Protein AF-0000000073175527 (afdb_homodimer)

Nearest PDB structures (foldseek):
  4ejm-assembly1_A  TM=8.996E-01  e=1.618E-31  Sinorhizobium meliloti 1021
  1e3j-assembly1_A  TM=8.888E-01  e=2.169E-29  Bemisia argentifolii
  7aas-assembly1_A  TM=8.191E-01  e=1.458E-30  Chlamydomonas reinhardtii
  3m6i-assembly1_A  TM=8.708E-01  e=2.731E-27  Neurospora crassa
  1htb-assembly1_B  TM=8.030E-01  e=1.369E-27  Homo sapiens

Foldseek 3Di:
DWWFWFAQAAQDIDTDDDDQDDDPDLLKWKWFFFWFWDDPVQVCVNNCVQVLQNVQQCDPVNNPPGAGAGQFGKTATCDHGNPHDPDDGGFIKTFAQFAAQCDDPCNVVLNQQCHPPDPDRGRRCDRRPHHHRLIRMDMHGNCNQGIGTDDPPFDRLQRRCLRALLLLLCVLAVVLQVQAAQFAEEQADQFLNSLSNLLNNVLRHYPAYEYEDQAVLSQVVSVVSPHPHYDRVVVDPPLVVQQVVQDDPVFHGATQEYEAAAAEQVSQVVNVSRHAACHEYRYSHHYPDDHDDPCVPCVVRNYYYGYDDGSSPCSVVVSVCVVVVSGGSSVLADEEEESVCVVVVVVCVVVCSVNVHRMYMYGHDD/DWWFWFAQAAQDIDTDDDDQDDDPDLLKWKWFFFWFWDDPVQVCVNNCVQVLQRVQQCDPVNNPPGAGAGQFGKTATCDHGNPHDPDDGGFIKTFAQFAAQCDDPCNVVLNQQCHPPDPDRGRRCDRRPHHHRLIRMDMHGNCNQGIGTDDPPFDRLQRRCLRALLLLLCVLAVVQQVQAAQFAEEQADQFLNSLSNLLNNVLRHYPAYEYEDLAVLSQVVSVVSPHPHYDRVVVDPPLVVQQVVQDDPVFHGATQEYEAAAAEQVSQVVNQSRHAACHEYRYSHHYPDDHDDPCVPCVVRNYYYGYDDGSSPCSVVVSVCCVVVSGDSSVLADEEEESVCVVVVVVCVVVCSVNVHRMYMYGHPD

Structure (mmCIF, N/CA/C/O backbone):
data_AF-0000000073175527-model_v1
#
loop_
_entity.id
_entity.type
_entity.pdbx_description
1 polymer DEKNAAC101039
#
loop_
_atom_site.group_PDB
_atom_site.id
_atom_site.type_symbol
_atom_site.label_atom_id
_atom_site.label_alt_id
_atom_site.label_comp_id
_atom_site.label_asym_id
_atom_site.label_entity_id
_atom_site.label_seq_id
_atom_site.pdbx_PDB_ins_code
_atom_site.Cartn_x
_atom_site.Cartn_y
_atom_site.Cartn_z
_atom_site.occupancy
_atom_site.B_iso_or_equiv
_atom_site.auth_seq_id
_atom_site.auth_comp_id
_atom_site.auth_asym_id
_atom_site.auth_atom_id
_atom_site.pdbx_PDB_model_num
ATOM 1 N N . MET A 1 1 ? -14.648 41.062 21.812 1 95 1 MET A N 1
ATOM 2 C CA . MET A 1 1 ? -14.125 41.062 20.438 1 95 1 MET A CA 1
ATOM 3 C C . MET A 1 1 ? -12.664 40.656 20.422 1 95 1 MET A C 1
ATOM 5 O O . MET A 1 1 ? -11.984 40.688 21.453 1 95 1 MET A O 1
ATOM 9 N N . MET A 1 2 ? -12.297 40.125 19.219 1 96.69 2 MET A N 1
ATOM 10 C CA . MET A 1 2 ? -10.898 39.75 19.016 1 96.69 2 MET A CA 1
ATOM 11 C C . MET A 1 2 ? -10.477 39.969 17.578 1 96.69 2 MET A C 1
ATOM 13 O O . MET A 1 2 ? -11.312 40.188 16.703 1 96.69 2 MET A O 1
ATOM 17 N N . LYS A 1 3 ? -9.164 40 17.438 1 97.69 3 LYS A N 1
ATOM 18 C CA . LYS A 1 3 ? -8.625 40.062 16.078 1 97.69 3 LYS A CA 1
ATOM 19 C C . LYS A 1 3 ? -8.438 38.688 15.484 1 97.69 3 LYS A C 1
ATOM 21 O O . LYS A 1 3 ? -8.07 37.75 16.188 1 97.69 3 LYS A O 1
ATOM 26 N N . ALA A 1 4 ? -8.688 38.562 14.203 1 98.38 4 ALA A N 1
ATOM 27 C CA . ALA A 1 4 ? -8.523 37.281 13.484 1 98.38 4 ALA A CA 1
ATOM 28 C C . ALA A 1 4 ? -8.297 37.531 11.992 1 98.38 4 ALA A C 1
ATOM 30 O O . ALA A 1 4 ? -8.68 38.594 11.461 1 98.38 4 ALA A O 1
ATOM 31 N N . LEU A 1 5 ? -7.613 36.656 11.359 1 98.69 5 LEU A N 1
ATOM 32 C CA . LEU A 1 5 ? -7.52 36.625 9.898 1 98.69 5 LEU A CA 1
ATOM 33 C C . LEU A 1 5 ? -8.625 35.781 9.297 1 98.69 5 LEU A C 1
ATOM 35 O O . LEU A 1 5 ? -8.695 34.562 9.547 1 98.69 5 LEU A O 1
ATOM 39 N N . THR A 1 6 ? -9.461 36.375 8.469 1 98.5 6 THR A N 1
ATOM 40 C CA . THR A 1 6 ? -10.617 35.656 7.926 1 98.5 6 THR A CA 1
ATOM 41 C C . THR A 1 6 ? -10.516 35.562 6.406 1 98.5 6 THR A C 1
ATOM 43 O O . THR A 1 6 ? -9.961 36.438 5.754 1 98.5 6 THR A O 1
ATOM 46 N N . TYR A 1 7 ? -10.898 34.438 5.91 1 98.56 7 TYR A N 1
ATOM 47 C CA . TYR A 1 7 ? -11.133 34.188 4.492 1 98.56 7 TYR A CA 1
ATOM 48 C C . TYR A 1 7 ? -12.578 34.5 4.117 1 98.56 7 TYR A C 1
ATOM 50 O O . TYR A 1 7 ? -13.516 33.938 4.703 1 98.56 7 TYR A O 1
ATOM 58 N N . LEU A 1 8 ? -12.758 35.375 3.129 1 97.5 8 LEU A N 1
ATOM 59 C CA . LEU A 1 8 ? -14.094 35.812 2.771 1 97.5 8 LEU A CA 1
ATOM 60 C C . LEU A 1 8 ? -14.57 35.156 1.485 1 97.5 8 LEU A C 1
ATOM 62 O O . LEU A 1 8 ? -15.719 34.719 1.391 1 97.5 8 LEU A O 1
ATOM 66 N N . LYS A 1 9 ? -13.719 35.062 0.495 1 95.94 9 LYS A N 1
ATOM 67 C CA . LYS A 1 9 ? -13.906 34.469 -0.825 1 95.94 9 LYS A CA 1
ATOM 68 C C . LYS A 1 9 ? -12.57 34.25 -1.533 1 95.94 9 LYS A C 1
ATOM 70 O O . LYS A 1 9 ? -11.523 34.656 -1.022 1 95.94 9 LYS A O 1
ATOM 75 N N . PRO A 1 10 ? -12.633 33.594 -2.67 1 96.69 10 PRO A N 1
ATOM 76 C CA . PRO A 1 10 ? -11.352 33.344 -3.338 1 96.69 10 PRO A CA 1
ATOM 77 C C . PRO A 1 10 ? -10.547 34.625 -3.555 1 96.69 10 PRO A C 1
ATOM 79 O O . PRO A 1 10 ? -11.062 35.594 -4.141 1 96.69 10 PRO A O 1
ATOM 82 N N . GLY A 1 11 ? -9.367 34.656 -2.959 1 96.25 11 GLY A N 1
ATOM 83 C CA . GLY A 1 11 ? -8.438 35.75 -3.16 1 96.25 11 GLY A CA 1
ATOM 84 C C . GLY A 1 11 ? -8.602 36.875 -2.143 1 96.25 11 GLY A C 1
ATOM 85 O O . GLY A 1 11 ? -7.844 37.844 -2.15 1 96.25 11 GLY A O 1
ATOM 86 N N . VAL A 1 12 ? -9.5 36.75 -1.197 1 96.44 12 VAL A N 1
ATOM 87 C CA . VAL A 1 12 ? -9.781 37.875 -0.296 1 96.44 12 VAL A CA 1
ATOM 88 C C . VAL A 1 12 ? -9.672 37.406 1.153 1 96.44 12 VAL A C 1
ATOM 90 O O . VAL A 1 12 ? -10.469 36.594 1.609 1 96.44 12 VAL A O 1
ATOM 93 N N . ILE A 1 13 ? -8.703 37.875 1.841 1 97.5 13 ILE A N 1
ATOM 94 C CA . ILE A 1 13 ? -8.547 37.688 3.277 1 97.5 13 ILE A CA 1
ATOM 95 C C . ILE A 1 13 ? -8.531 39.031 3.99 1 97.5 13 ILE A C 1
ATOM 97 O O . ILE A 1 13 ? -8.227 40.062 3.379 1 97.5 13 ILE A O 1
ATOM 101 N N . ARG A 1 14 ? -8.898 39.031 5.246 1 96.56 14 ARG A N 1
ATOM 102 C CA . ARG A 1 14 ? -8.984 40.281 5.996 1 96.56 14 ARG A CA 1
ATOM 103 C C . ARG A 1 14 ? -8.609 40.062 7.461 1 96.56 14 ARG A C 1
ATOM 105 O O . ARG A 1 14 ? -9.133 39.156 8.117 1 96.56 14 ARG A O 1
ATOM 112 N N . TRP A 1 15 ? -7.609 40.844 7.91 1 97.44 15 TRP A N 1
ATOM 113 C CA . TRP A 1 15 ? -7.355 40.969 9.344 1 97.44 15 TRP A CA 1
ATOM 114 C C . TRP A 1 15 ? -8.359 41.906 9.992 1 97.44 15 TRP A C 1
ATOM 116 O O . TRP A 1 15 ? -8.336 43.094 9.758 1 97.44 15 TRP A O 1
ATOM 126 N N . GLN A 1 16 ? -9.25 41.375 10.852 1 97.25 16 GLN A N 1
ATOM 127 C CA . GLN A 1 16 ? -10.375 42.188 11.312 1 97.25 16 GLN A CA 1
ATOM 128 C C . GLN A 1 16 ? -10.812 41.781 12.711 1 97.25 16 GLN A C 1
ATOM 130 O O . GLN A 1 16 ? -10.305 40.812 13.266 1 97.25 16 GLN A O 1
ATOM 135 N N . SER A 1 17 ? -11.719 42.625 13.25 1 97.25 17 SER A N 1
ATOM 136 C CA . SER A 1 17 ? -12.305 42.312 14.555 1 97.25 17 SER A CA 1
ATOM 137 C C . SER A 1 17 ? -13.531 41.406 14.414 1 97.25 17 SER A C 1
ATOM 139 O O . SER A 1 17 ? -14.414 41.688 13.602 1 97.25 17 SER A O 1
ATOM 141 N N . VAL A 1 18 ? -13.508 40.344 15.133 1 97.25 18 VAL A N 1
ATOM 142 C CA . VAL A 1 18 ? -14.641 39.438 15.164 1 97.25 18 VAL A CA 1
ATOM 143 C C . VAL A 1 18 ? -14.992 39.094 16.609 1 97.25 18 VAL A C 1
ATOM 145 O O . VAL A 1 18 ? -14.25 39.406 17.531 1 97.25 18 VAL A O 1
ATOM 148 N N . ALA A 1 19 ? -16.156 38.438 16.797 1 96.44 19 ALA A N 1
ATOM 149 C CA . ALA A 1 19 ? -16.562 38.031 18.141 1 96.44 19 ALA A CA 1
ATOM 150 C C . ALA A 1 19 ? -15.609 36.969 18.688 1 96.44 19 ALA A C 1
ATOM 152 O O . ALA A 1 19 ? -15.156 36.094 17.953 1 96.44 19 ALA A O 1
ATOM 153 N N . LYS A 1 20 ? -15.312 37.062 20 1 97.69 20 LYS A N 1
ATOM 154 C CA . LYS A 1 20 ? -14.578 36 20.656 1 97.69 20 LYS A CA 1
ATOM 155 C C . LYS A 1 20 ? -15.367 34.688 20.641 1 97.69 20 LYS A C 1
ATOM 157 O O . LYS A 1 20 ? -16.594 34.688 20.719 1 97.69 20 LYS A O 1
ATOM 162 N N . PRO A 1 21 ? -14.641 33.594 20.516 1 98.31 21 PRO A N 1
ATOM 163 C CA . PRO A 1 21 ? -15.359 32.312 20.547 1 98.31 21 PRO A CA 1
ATOM 164 C C . PRO A 1 21 ? -15.93 32 21.922 1 98.31 21 PRO A C 1
ATOM 166 O O . PRO A 1 21 ? -15.453 32.531 22.938 1 98.31 21 PRO A O 1
ATOM 169 N N . LYS A 1 22 ? -16.938 31.203 21.922 1 98 22 LYS A N 1
ATOM 170 C CA . LYS A 1 22 ? -17.594 30.719 23.141 1 98 22 LYS A CA 1
ATOM 171 C C . LYS A 1 22 ? -17.688 29.203 23.156 1 98 22 LYS A C 1
ATOM 173 O O . LYS A 1 22 ? -17.516 28.547 22.109 1 98 22 LYS A O 1
ATOM 178 N N . ILE A 1 23 ? -17.875 28.703 24.328 1 98.5 23 ILE A N 1
ATOM 179 C CA . ILE A 1 23 ? -18.156 27.281 24.438 1 98.5 23 ILE A CA 1
ATOM 180 C C . ILE A 1 23 ? -19.5 26.969 23.766 1 98.5 23 ILE A C 1
ATOM 182 O O . ILE A 1 23 ? -20.516 27.578 24.078 1 98.5 23 ILE A O 1
ATOM 186 N N . LEU A 1 24 ? -19.484 26.094 22.812 1 98.19 24 LEU A N 1
ATOM 187 C CA . LEU A 1 24 ? -20.703 25.703 22.109 1 98.19 24 LEU A CA 1
ATOM 188 C C . LEU A 1 24 ? -21.141 24.312 22.531 1 98.19 24 LEU A C 1
ATOM 190 O O . LEU A 1 24 ? -22.344 24.016 22.547 1 98.19 24 LEU A O 1
ATOM 194 N N . LYS A 1 25 ? -20.219 23.422 22.781 1 98.44 25 LYS A N 1
ATOM 195 C CA . LYS A 1 25 ? -20.469 22.062 23.266 1 98.44 25 LYS A CA 1
ATOM 196 C C . LYS A 1 25 ? -19.703 21.797 24.547 1 98.44 25 LYS A C 1
ATOM 198 O O . LYS A 1 25 ? -18.656 22.422 24.812 1 98.44 25 LYS A O 1
ATOM 203 N N . SER A 1 26 ? -20.156 20.797 25.312 1 98.56 26 SER A N 1
ATOM 204 C CA . SER A 1 26 ? -19.594 20.516 26.625 1 98.56 26 SER A CA 1
ATOM 205 C C . SER A 1 26 ? -18.188 19.969 26.516 1 98.56 26 SER A C 1
ATOM 207 O O . SER A 1 26 ? -17.453 19.922 27.516 1 98.56 26 SER A O 1
ATOM 209 N N . THR A 1 27 ? -17.719 19.562 25.297 1 98.62 27 THR A N 1
ATOM 210 C CA . THR A 1 27 ? -16.406 18.984 25.094 1 98.62 27 THR A CA 1
ATOM 211 C C . THR A 1 27 ? -15.438 20.031 24.562 1 98.62 27 THR A C 1
ATOM 213 O O . THR A 1 27 ? -14.289 19.719 24.219 1 98.62 27 THR A O 1
ATOM 216 N N . ASP A 1 28 ? -15.805 21.328 24.547 1 98.75 28 ASP A N 1
ATOM 217 C CA . ASP A 1 28 ? -15.016 22.406 23.953 1 98.75 28 ASP A CA 1
ATOM 218 C C . ASP A 1 28 ? -14.031 22.984 24.969 1 98.75 28 ASP A C 1
ATOM 220 O O . ASP A 1 28 ? -14.258 22.906 26.188 1 98.75 28 ASP A O 1
ATOM 224 N N . VAL A 1 29 ? -13.031 23.547 24.422 1 98.81 29 VAL A N 1
ATOM 225 C CA . VAL A 1 29 ? -12.125 24.438 25.156 1 98.81 29 VAL A CA 1
ATOM 226 C C . VAL A 1 29 ? -11.992 25.766 24.406 1 98.81 29 VAL A C 1
ATOM 228 O O . VAL A 1 29 ? -12.016 25.797 23.172 1 98.81 29 VAL A O 1
ATOM 231 N N . ILE A 1 30 ? -11.953 26.844 25.156 1 98.88 30 ILE A N 1
ATOM 232 C CA . ILE A 1 30 ? -11.516 28.125 24.609 1 98.88 30 ILE A CA 1
ATOM 233 C C . ILE A 1 30 ? -10.102 28.422 25.094 1 98.88 30 ILE A C 1
ATOM 235 O O . ILE A 1 30 ? -9.797 28.281 26.281 1 98.88 30 ILE A O 1
ATOM 239 N N . GLY A 1 31 ? -9.305 28.75 24.219 1 98.75 31 GLY A N 1
ATOM 240 C CA . GLY A 1 31 ? -7.93 29.078 24.578 1 98.75 31 GLY A CA 1
ATOM 241 C C . GLY A 1 31 ? -7.43 30.359 23.953 1 98.75 31 GLY A C 1
ATOM 242 O O . GLY A 1 31 ? -7.828 30.703 22.828 1 98.75 31 GLY A O 1
ATOM 243 N N . LYS A 1 32 ? -6.555 31.016 24.625 1 98.75 32 LYS A N 1
ATOM 244 C CA . LYS A 1 32 ? -5.801 32.125 24.047 1 98.75 32 LYS A CA 1
ATOM 245 C C . LYS A 1 32 ? -4.656 31.609 23.172 1 98.75 32 LYS A C 1
ATOM 247 O O . LYS A 1 32 ? -3.863 30.781 23.609 1 98.75 32 LYS A O 1
ATOM 252 N N . MET A 1 33 ? -4.598 32.125 21.969 1 98.75 33 MET A N 1
ATOM 253 C CA . MET A 1 33 ? -3.523 31.719 21.062 1 98.75 33 MET A CA 1
ATOM 254 C C . MET A 1 33 ? -2.176 32.25 21.547 1 98.75 33 MET A C 1
ATOM 256 O O . MET A 1 33 ? -2.037 33.406 21.875 1 98.75 33 MET A O 1
ATOM 260 N N . LEU A 1 34 ? -1.276 31.344 21.703 1 98.31 34 LEU A N 1
ATOM 261 C CA . LEU A 1 34 ? 0.091 31.766 22 1 98.31 34 LEU A CA 1
ATOM 262 C C . LEU A 1 34 ? 0.916 31.859 20.719 1 98.31 34 LEU A C 1
ATOM 264 O O . LEU A 1 34 ? 1.712 32.781 20.562 1 98.31 34 LEU A O 1
ATOM 268 N N . ALA A 1 35 ? 0.742 30.922 19.844 1 98.62 35 ALA A N 1
ATOM 269 C CA . ALA A 1 35 ? 1.434 30.906 18.562 1 98.62 35 ALA A CA 1
ATOM 270 C C . ALA A 1 35 ? 0.63 30.141 17.516 1 98.62 35 ALA A C 1
ATOM 272 O O . ALA A 1 35 ? -0.087 29.188 17.844 1 98.62 35 ALA A O 1
ATOM 273 N N . THR A 1 36 ? 0.69 30.516 16.281 1 98.69 36 THR A N 1
ATOM 274 C CA . THR A 1 36 ? 0.147 29.828 15.125 1 98.69 36 THR A CA 1
ATOM 275 C C . THR A 1 36 ? 1.125 29.875 13.953 1 98.69 36 THR A C 1
ATOM 277 O O . THR A 1 36 ? 2.281 30.266 14.125 1 98.69 36 THR A O 1
ATOM 280 N N . THR A 1 37 ? 0.735 29.297 12.852 1 98.44 37 THR A N 1
ATOM 281 C CA . THR A 1 37 ? 1.573 29.281 11.656 1 98.44 37 THR A CA 1
ATOM 282 C C . THR A 1 37 ? 0.718 29.219 10.391 1 98.44 37 THR A C 1
ATOM 284 O O . THR A 1 37 ? -0.502 29.375 10.453 1 98.44 37 THR A O 1
ATOM 287 N N . ILE A 1 38 ? 1.374 29.219 9.258 1 98 38 ILE A N 1
ATOM 288 C CA . ILE A 1 38 ? 0.717 29.125 7.961 1 98 38 ILE A CA 1
ATOM 289 C C . ILE A 1 38 ? 1.043 27.797 7.301 1 98 38 ILE A C 1
ATOM 291 O O . ILE A 1 38 ? 2.195 27.359 7.312 1 98 38 ILE A O 1
ATOM 295 N N . CYS A 1 39 ? 0.1 27.094 6.859 1 96.31 39 CYS A N 1
ATOM 296 C CA . CYS A 1 39 ? 0.252 25.859 6.117 1 96.31 39 CYS A CA 1
ATOM 297 C C . CYS A 1 39 ? -0.016 26.062 4.633 1 96.31 39 CYS A C 1
ATOM 299 O O . CYS A 1 39 ? -0.741 26.984 4.254 1 96.31 39 CYS A O 1
ATOM 301 N N . GLY A 1 40 ? 0.614 25.25 3.771 1 92.62 40 GLY A N 1
ATOM 302 C CA . GLY A 1 40 ? 0.329 25.312 2.348 1 92.62 40 GLY A CA 1
ATOM 303 C C . GLY A 1 40 ? -1.15 25.219 2.029 1 92.62 40 GLY A C 1
ATOM 304 O O . GLY A 1 40 ? -1.627 25.812 1.066 1 92.62 40 GLY A O 1
ATOM 305 N N . THR A 1 41 ? -1.91 24.516 2.795 1 93.62 41 THR A N 1
ATOM 306 C CA . THR A 1 41 ? -3.344 24.344 2.582 1 93.62 41 THR A CA 1
ATOM 307 C C . THR A 1 41 ? -4.082 25.672 2.75 1 93.62 41 THR A C 1
ATOM 309 O O . THR A 1 41 ? -5.117 25.891 2.119 1 93.62 41 THR A O 1
ATOM 312 N N . ASP A 1 42 ? -3.568 26.578 3.57 1 96.5 42 ASP A N 1
ATOM 313 C CA . ASP A 1 42 ? -4.172 27.891 3.707 1 96.5 42 ASP A CA 1
ATOM 314 C C . ASP A 1 42 ? -4.129 28.656 2.383 1 96.5 42 ASP A C 1
ATOM 316 O O . ASP A 1 42 ? -5.09 29.344 2.027 1 96.5 42 ASP A O 1
ATOM 320 N N . LEU A 1 43 ? -3.012 28.5 1.7 1 95 43 LEU A N 1
ATOM 321 C CA . LEU A 1 43 ? -2.881 29.156 0.406 1 95 43 LEU A CA 1
ATOM 322 C C . LEU A 1 43 ? -3.871 28.578 -0.601 1 95 43 LEU A C 1
ATOM 324 O O . LEU A 1 43 ? -4.422 29.312 -1.425 1 95 43 LEU A O 1
ATOM 328 N N . HIS A 1 44 ? -4.082 27.25 -0.542 1 92.69 44 HIS A N 1
ATOM 329 C CA . HIS A 1 44 ? -5.059 26.625 -1.419 1 92.69 44 HIS A CA 1
ATOM 330 C C . HIS A 1 44 ? -6.465 27.141 -1.136 1 92.69 44 HIS A C 1
ATOM 332 O O . HIS A 1 44 ? -7.254 27.344 -2.062 1 92.69 44 HIS A O 1
ATOM 338 N N . ILE A 1 45 ? -6.754 27.297 0.101 1 96 45 ILE A N 1
ATOM 339 C CA . ILE A 1 45 ? -8.055 27.828 0.475 1 96 45 ILE A CA 1
ATOM 340 C C . ILE A 1 45 ? -8.203 29.25 -0.083 1 96 45 ILE A C 1
ATOM 342 O O . ILE A 1 45 ? -9.219 29.578 -0.708 1 96 45 ILE A O 1
ATOM 346 N N . ILE A 1 46 ? -7.195 30.047 0.096 1 96.94 46 ILE A N 1
ATOM 347 C CA . ILE A 1 46 ? -7.234 31.438 -0.336 1 96.94 46 ILE A CA 1
ATOM 348 C C . ILE A 1 46 ? -7.414 31.5 -1.851 1 96.94 46 ILE A C 1
ATOM 350 O O . ILE A 1 46 ? -8.109 32.375 -2.363 1 96.94 46 ILE A O 1
ATOM 354 N N . LYS A 1 47 ? -6.875 30.5 -2.564 1 95.44 47 LYS A N 1
ATOM 355 C CA . LYS A 1 47 ? -6.98 30.453 -4.02 1 95.44 47 LYS A CA 1
ATOM 356 C C . LYS A 1 47 ? -8.352 29.953 -4.461 1 95.44 47 LYS A C 1
ATOM 358 O O . LYS A 1 47 ? -8.703 30.047 -5.641 1 95.44 47 LYS A O 1
ATOM 363 N N . GLY A 1 48 ? -9.109 29.375 -3.547 1 93.81 48 GLY A N 1
ATOM 364 C CA . GLY A 1 48 ? -10.438 28.859 -3.867 1 93.81 48 GLY A CA 1
ATOM 365 C C . GLY A 1 48 ? -10.445 27.391 -4.23 1 93.81 48 GLY A C 1
ATOM 366 O O . GLY A 1 48 ? -11.43 26.891 -4.777 1 93.81 48 GLY A O 1
ATOM 367 N N . ASP A 1 49 ? -9.391 26.688 -3.941 1 90.19 49 ASP A N 1
ATOM 368 C CA . ASP A 1 49 ? -9.258 25.281 -4.32 1 90.19 49 ASP A CA 1
ATOM 369 C C . ASP A 1 49 ? -10.062 24.375 -3.375 1 90.19 49 ASP A C 1
ATOM 371 O O . ASP A 1 49 ? -10.172 23.172 -3.604 1 90.19 49 ASP A O 1
ATOM 375 N N . CYS A 1 50 ? -10.586 24.891 -2.314 1 91.88 50 CYS A N 1
ATOM 376 C CA . CYS A 1 50 ? -11.414 24.156 -1.36 1 91.88 50 CYS A CA 1
ATOM 377 C C . CYS A 1 50 ? -12.836 24.703 -1.355 1 91.88 50 CYS A C 1
ATOM 379 O O . CYS A 1 50 ? -13.172 25.578 -0.549 1 91.88 50 CYS A O 1
ATOM 381 N N . PRO A 1 51 ? -13.656 24.172 -2.201 1 91.88 51 PRO A N 1
ATOM 382 C CA . PRO A 1 51 ? -14.992 24.734 -2.377 1 91.88 51 PRO A CA 1
ATOM 383 C C . PRO A 1 51 ? -15.82 24.719 -1.091 1 91.88 51 PRO A C 1
ATOM 385 O O . PRO A 1 51 ? -16.625 25.609 -0.854 1 91.88 51 PRO A O 1
ATOM 388 N N . GLU A 1 52 ? -15.633 23.75 -0.302 1 92.19 52 GLU A N 1
ATOM 389 C CA . GLU A 1 52 ? -16.375 23.641 0.949 1 92.19 52 GLU A CA 1
ATOM 390 C C . GLU A 1 52 ? -16.109 24.828 1.862 1 92.19 52 GLU A C 1
ATOM 392 O O . GLU A 1 52 ? -17.016 25.344 2.514 1 92.19 52 GLU A O 1
ATOM 397 N N . THR A 1 53 ? -14.875 25.234 1.904 1 95.88 53 THR A N 1
ATOM 398 C CA . THR A 1 53 ? -14.5 26.391 2.729 1 95.88 53 THR A CA 1
ATOM 399 C C . THR A 1 53 ? -15.133 27.672 2.189 1 95.88 53 THR A C 1
ATOM 401 O O . THR A 1 53 ? -15.609 28.5 2.961 1 95.88 53 THR A O 1
ATOM 404 N N . THR A 1 54 ? -15.141 27.766 0.857 1 96.31 54 THR A N 1
ATOM 405 C CA . THR A 1 54 ? -15.727 28.953 0.229 1 96.31 54 THR A CA 1
ATOM 406 C C . THR A 1 54 ? -17.219 29.016 0.515 1 96.31 54 THR A C 1
ATOM 408 O O . THR A 1 54 ? -17.75 30.094 0.832 1 96.31 54 THR A O 1
ATOM 411 N N . VAL A 1 55 ? -17.875 27.938 0.422 1 96.25 55 VAL A N 1
ATOM 412 C CA . VAL A 1 55 ? -19.312 27.875 0.674 1 96.25 55 VAL A CA 1
ATOM 413 C C . VAL A 1 55 ? -19.594 28.328 2.105 1 96.25 55 VAL A C 1
ATOM 415 O O . VAL A 1 55 ? -20.5 29.125 2.342 1 96.25 55 VAL A O 1
ATOM 418 N N . ILE A 1 56 ? -18.844 27.891 3.033 1 96.25 56 ILE A N 1
ATOM 419 C CA . ILE A 1 56 ? -19.047 28.188 4.445 1 96.25 56 ILE A CA 1
ATOM 420 C C . ILE A 1 56 ? -18.75 29.672 4.699 1 96.25 56 ILE A C 1
ATOM 422 O O . ILE A 1 56 ? -19.484 30.328 5.441 1 96.25 56 ILE A O 1
ATOM 426 N N . ALA A 1 57 ? -17.703 30.141 4.137 1 96.94 57 ALA A N 1
ATOM 427 C CA . ALA A 1 57 ? -17.312 31.547 4.309 1 96.94 57 ALA A CA 1
ATOM 428 C C . ALA A 1 57 ? -18.406 32.469 3.836 1 96.94 57 ALA A C 1
ATOM 430 O O . ALA A 1 57 ? -18.594 33.562 4.395 1 96.94 57 ALA A O 1
ATOM 431 N N . GLU A 1 58 ? -19.203 32 2.873 1 94.88 58 GLU A N 1
ATOM 432 C CA . GLU A 1 58 ? -20.188 32.875 2.229 1 94.88 58 GLU A CA 1
ATOM 433 C C . GLU A 1 58 ? -21.594 32.625 2.789 1 94.88 58 GLU A C 1
ATOM 435 O O . GLU A 1 58 ? -22.547 33.281 2.395 1 94.88 58 GLU A O 1
ATOM 440 N N . GLU A 1 59 ? -21.672 31.734 3.617 1 94.12 59 GLU A N 1
ATOM 441 C CA . GLU A 1 59 ? -22.969 31.484 4.246 1 94.12 59 GLU A CA 1
ATOM 442 C C . GLU A 1 59 ? -23.5 32.75 4.941 1 94.12 59 GLU A C 1
ATOM 444 O O . GLU A 1 59 ? -22.719 33.594 5.344 1 94.12 59 GLU A O 1
ATOM 449 N N . GLU A 1 60 ? -24.812 32.781 5.168 1 91.56 60 GLU A N 1
ATOM 450 C CA . GLU A 1 60 ? -25.484 33.969 5.734 1 91.56 60 GLU A CA 1
ATOM 451 C C . GLU A 1 60 ? -24.922 34.281 7.117 1 91.56 60 GLU A C 1
ATOM 453 O O . GLU A 1 60 ? -24.688 35.469 7.43 1 91.56 60 GLU A O 1
ATOM 458 N N . GLN A 1 61 ? -24.609 33.281 7.891 1 90 61 GLN A N 1
ATOM 459 C CA . GLN A 1 61 ? -24.156 33.5 9.258 1 90 61 GLN A CA 1
ATOM 460 C C . GLN A 1 61 ? -22.734 34.031 9.281 1 90 61 GLN A C 1
ATOM 462 O O . GLN A 1 61 ? -22.281 34.562 10.297 1 90 61 GLN A O 1
ATOM 467 N N . ASN A 1 62 ? -22 33.844 8.234 1 92.5 62 ASN A N 1
ATOM 468 C CA . ASN A 1 62 ? -20.609 34.25 8.148 1 92.5 62 ASN A CA 1
ATOM 469 C C . ASN A 1 62 ? -20.438 35.406 7.16 1 92.5 62 ASN A C 1
ATOM 471 O O . ASN A 1 62 ? -19.312 35.875 6.926 1 92.5 62 ASN A O 1
ATOM 475 N N . LYS A 1 63 ? -21.562 35.75 6.508 1 86.38 63 LYS A N 1
ATOM 476 C CA . LYS A 1 63 ? -21.484 36.781 5.473 1 86.38 63 LYS A CA 1
ATOM 477 C C . LYS A 1 63 ? -20.844 38.062 6.004 1 86.38 63 LYS A C 1
ATOM 479 O O . LYS A 1 63 ? -21.203 38.562 7.074 1 86.38 63 LYS A O 1
ATOM 484 N N . GLY A 1 64 ? -19.875 38.562 5.254 1 85.31 64 GLY A N 1
ATOM 485 C CA . GLY A 1 64 ? -19.141 39.781 5.652 1 85.31 64 GLY A CA 1
ATOM 486 C C . GLY A 1 64 ? -17.984 39.469 6.586 1 85.31 64 GLY A C 1
ATOM 487 O O . GLY A 1 64 ? -17.016 40.25 6.625 1 85.31 64 GLY A O 1
ATOM 488 N N . ARG A 1 65 ? -18.062 38.438 7.309 1 94.12 65 ARG A N 1
ATOM 489 C CA . ARG A 1 65 ? -17.016 38.094 8.273 1 94.12 65 ARG A CA 1
ATOM 490 C C . ARG A 1 65 ? -16.109 37 7.73 1 94.12 65 ARG A C 1
ATOM 492 O O . ARG A 1 65 ? -14.906 37 7.953 1 94.12 65 ARG A O 1
ATOM 499 N N . GLY A 1 66 ? -16.781 36 7.07 1 97.81 66 GLY A N 1
ATOM 500 C CA . GLY A 1 66 ? -16.031 34.844 6.535 1 97.81 66 GLY A CA 1
ATOM 501 C C . GLY A 1 66 ? -15.688 33.812 7.586 1 97.81 66 GLY A C 1
ATOM 502 O O . GLY A 1 66 ? -16.438 33.625 8.547 1 97.81 66 GLY A O 1
ATOM 503 N N . ILE A 1 67 ? -14.57 33.062 7.32 1 98.31 67 ILE A N 1
ATOM 504 C CA . ILE A 1 67 ? -14.117 32.031 8.227 1 98.31 67 ILE A CA 1
ATOM 505 C C . ILE A 1 67 ? -12.68 32.281 8.648 1 98.31 67 ILE A C 1
ATOM 507 O O . ILE A 1 67 ? -11.859 32.719 7.836 1 98.31 67 ILE A O 1
ATOM 511 N N . ILE A 1 68 ? -12.383 32.125 9.953 1 98.69 68 ILE A N 1
ATOM 512 C CA . ILE A 1 68 ? -11.023 32.312 10.445 1 98.69 68 ILE A CA 1
ATOM 513 C C . ILE A 1 68 ? -10.133 31.188 9.922 1 98.69 68 ILE A C 1
ATOM 515 O O . ILE A 1 68 ? -10.484 30 10.023 1 98.69 68 ILE A O 1
ATOM 519 N N . LEU A 1 69 ? -8.93 31.516 9.383 1 98.56 69 LEU A N 1
ATOM 520 C CA . LEU A 1 69 ? -8.039 30.547 8.75 1 98.56 69 LEU A CA 1
ATOM 521 C C . LEU A 1 69 ? -7.133 29.891 9.781 1 98.56 69 LEU A C 1
ATOM 523 O O . LEU A 1 69 ? -7.09 30.312 10.938 1 98.56 69 LEU A O 1
ATOM 527 N N . GLY A 1 70 ? -6.492 28.812 9.352 1 98.56 70 GLY A N 1
ATOM 528 C CA . GLY A 1 70 ? -5.449 28.156 10.125 1 98.56 70 GLY A CA 1
ATOM 529 C C . GLY A 1 70 ? -5.93 26.906 10.844 1 98.56 70 GLY A C 1
ATOM 530 O O . GLY A 1 70 ? -7.082 26.844 11.273 1 98.56 70 GLY A O 1
ATOM 531 N N . HIS A 1 71 ? -4.969 25.969 11.031 1 98.75 71 HIS A N 1
ATOM 532 C CA . HIS A 1 71 ? -5.324 24.75 11.734 1 98.75 71 HIS A CA 1
ATOM 533 C C . HIS A 1 71 ? -4.188 24.281 12.633 1 98.75 71 HIS A C 1
ATOM 535 O O . HIS A 1 71 ? -4.238 23.172 13.188 1 98.75 71 HIS A O 1
ATOM 541 N N . GLU A 1 72 ? -3.195 25.047 12.836 1 98.69 72 GLU A N 1
ATOM 542 C CA . GLU A 1 72 ? -2.045 24.75 13.68 1 98.69 72 GLU A CA 1
ATOM 543 C C . GLU A 1 72 ? -1.864 25.812 14.758 1 98.69 72 GLU A C 1
ATOM 545 O O . GLU A 1 72 ? -2.012 27 14.492 1 98.69 72 GLU A O 1
ATOM 550 N N . GLY A 1 73 ? -1.528 25.344 16.016 1 98.5 73 GLY A N 1
ATOM 551 C CA . GLY A 1 73 ? -1.311 26.375 17 1 98.5 73 GLY A CA 1
ATOM 552 C C . GLY A 1 73 ? -0.986 25.812 18.375 1 98.5 73 GLY A C 1
ATOM 553 O O . GLY A 1 73 ? -1.021 24.594 18.594 1 98.5 73 GLY A O 1
ATOM 554 N N . ILE A 1 74 ? -0.54 26.703 19.281 1 98.56 74 ILE A N 1
ATOM 555 C CA . ILE A 1 74 ? -0.357 26.516 20.719 1 98.56 74 ILE A CA 1
ATOM 556 C C . ILE A 1 74 ? -1.268 27.484 21.469 1 98.56 74 ILE A C 1
ATOM 558 O O . ILE A 1 74 ? -1.301 28.672 21.188 1 98.56 74 ILE A O 1
ATOM 562 N N . ILE A 1 75 ? -1.971 26.938 22.438 1 98.75 75 ILE A N 1
ATOM 563 C CA . ILE A 1 75 ? -2.902 27.797 23.156 1 98.75 75 ILE A CA 1
ATOM 564 C C . ILE A 1 75 ? -2.656 27.672 24.656 1 98.75 75 ILE A C 1
ATOM 566 O O . ILE A 1 75 ? -2.045 26.703 25.109 1 98.75 75 ILE A O 1
ATOM 570 N N . LYS A 1 76 ? -3.029 28.672 25.344 1 98.5 76 LYS A N 1
ATOM 571 C CA . LYS A 1 76 ? -3.26 28.609 26.781 1 98.5 76 LYS A CA 1
ATOM 572 C C . LYS A 1 76 ? -4.75 28.516 27.094 1 98.5 76 LYS A C 1
ATOM 574 O O . LYS A 1 76 ? -5.52 29.422 26.75 1 98.5 76 LYS A O 1
ATOM 579 N N . VAL A 1 77 ? -5.129 27.469 27.766 1 98.75 77 VAL A N 1
ATOM 580 C CA . VAL A 1 77 ? -6.539 27.203 28.047 1 98.75 77 VAL A CA 1
ATOM 581 C C . VAL A 1 77 ? -7.098 28.297 28.953 1 98.75 77 VAL A C 1
ATOM 583 O O . VAL A 1 77 ? -6.488 28.656 29.969 1 98.75 77 VAL A O 1
ATOM 586 N N . GLU A 1 78 ? -8.242 28.828 28.547 1 98.62 78 GLU A N 1
ATOM 587 C CA . GLU A 1 78 ? -8.906 29.859 29.344 1 98.62 78 GLU A CA 1
ATOM 588 C C . GLU A 1 78 ? -10.219 29.328 29.938 1 98.62 78 GLU A C 1
ATOM 590 O O . GLU A 1 78 ? -10.555 29.641 31.078 1 98.62 78 GLU A O 1
ATOM 595 N N . GLU A 1 79 ? -10.984 28.625 29.156 1 98.69 79 GLU A N 1
ATOM 596 C CA . GLU A 1 79 ? -12.273 28.062 29.547 1 98.69 79 GLU A CA 1
ATOM 597 C C . GLU A 1 79 ? -12.422 26.625 29.062 1 98.69 79 GLU A C 1
ATOM 599 O O . GLU A 1 79 ? -11.93 26.266 27.984 1 98.69 79 GLU A O 1
ATOM 604 N N . VAL A 1 80 ? -13.094 25.812 29.891 1 98.69 80 VAL A N 1
ATOM 605 C CA . VAL A 1 80 ? -13.297 24.422 29.531 1 98.69 80 VAL A CA 1
ATOM 606 C C . VAL A 1 80 ? -14.773 24.062 29.672 1 98.69 80 VAL A C 1
ATOM 608 O O . VAL A 1 80 ? -15.445 24.516 30.594 1 98.69 80 VAL A O 1
ATOM 611 N N . GLY A 1 81 ? -15.234 23.344 28.719 1 98.75 81 GLY A N 1
ATOM 612 C CA . GLY A 1 81 ? -16.578 22.812 28.844 1 98.75 81 GLY A CA 1
ATOM 613 C C . GLY A 1 81 ? -16.719 21.781 29.953 1 98.75 81 GLY A C 1
ATOM 614 O O . GLY A 1 81 ? -15.711 21.266 30.453 1 98.75 81 GLY A O 1
ATOM 615 N N . SER A 1 82 ? -18 21.406 30.266 1 98.56 82 SER A N 1
ATOM 616 C CA . SER A 1 82 ? -18.312 20.594 31.438 1 98.56 82 SER A CA 1
ATOM 617 C C . SER A 1 82 ? -17.812 19.156 31.266 1 98.56 82 SER A C 1
ATOM 619 O O . SER A 1 82 ? -17.609 18.438 32.25 1 98.56 82 SER A O 1
ATOM 621 N N . ASP A 1 83 ? -17.594 18.672 30.016 1 98.5 83 ASP A N 1
ATOM 622 C CA . ASP A 1 83 ? -17.25 17.266 29.797 1 98.5 83 ASP A CA 1
ATOM 623 C C . ASP A 1 83 ? -15.75 17.125 29.5 1 98.5 83 ASP A C 1
ATOM 625 O O . ASP A 1 83 ? -15.273 16.031 29.219 1 98.5 83 ASP A O 1
ATOM 629 N N . VAL A 1 84 ? -15.031 18.234 29.547 1 98.69 84 VAL A N 1
ATOM 630 C CA . VAL A 1 84 ? -13.586 18.172 29.391 1 98.69 84 VAL A CA 1
ATOM 631 C C . VAL A 1 84 ? -12.945 17.625 30.656 1 98.69 84 VAL A C 1
ATOM 633 O O . VAL A 1 84 ? -13.211 18.109 31.75 1 98.69 84 VAL A O 1
ATOM 636 N N . LYS A 1 85 ? -12.039 16.625 30.5 1 98.38 85 LYS A N 1
ATOM 637 C CA . LYS A 1 85 ? -11.492 15.953 31.656 1 98.38 85 LYS A CA 1
ATOM 638 C C . LYS A 1 85 ? -9.977 16.125 31.734 1 98.38 85 LYS A C 1
ATOM 640 O O . LYS A 1 85 ? -9.391 16.062 32.812 1 98.38 85 LYS A O 1
ATOM 645 N N . LYS A 1 86 ? -9.328 16.375 30.672 1 98.19 86 LYS A N 1
ATOM 646 C CA . LYS A 1 86 ? -7.871 16.266 30.609 1 98.19 86 LYS A CA 1
ATOM 647 C C . LYS A 1 86 ? -7.207 17.625 30.734 1 98.19 86 LYS A C 1
ATOM 649 O O . LYS A 1 86 ? -5.988 17.719 30.906 1 98.19 86 LYS A O 1
ATOM 654 N N . PHE A 1 87 ? -8.016 18.688 30.734 1 98.69 87 PHE A N 1
ATOM 655 C CA . PHE A 1 87 ? -7.426 20.016 30.672 1 98.69 87 PHE A CA 1
ATOM 656 C C . PHE A 1 87 ? -8.141 20.969 31.609 1 98.69 87 PHE A C 1
ATOM 658 O O . PHE A 1 87 ? -9.305 20.766 31.953 1 98.69 87 PHE A O 1
ATOM 665 N N . LYS A 1 88 ? -7.43 22.016 32.031 1 98.5 88 LYS A N 1
ATOM 666 C CA . LYS A 1 88 ? -7.945 23.078 32.906 1 98.5 88 LYS A CA 1
ATOM 667 C C . LYS A 1 88 ? -7.367 24.438 32.5 1 98.5 88 LYS A C 1
ATOM 669 O O . LYS A 1 88 ? -6.336 24.516 31.828 1 98.5 88 LYS A O 1
ATOM 674 N N . PRO A 1 89 ? -8.055 25.516 32.906 1 98.62 89 PRO A N 1
ATOM 675 C CA . PRO A 1 89 ? -7.508 26.844 32.625 1 98.62 89 PRO A CA 1
ATOM 676 C C . PRO A 1 89 ? -6.055 26.984 33.062 1 98.62 89 PRO A C 1
ATOM 678 O O . PRO A 1 89 ? -5.695 26.547 34.156 1 98.62 89 PRO A O 1
ATOM 681 N N . GLY A 1 90 ? -5.254 27.531 32.219 1 98.19 90 GLY A N 1
ATOM 682 C CA . GLY A 1 90 ? -3.844 27.719 32.531 1 98.19 90 GLY A CA 1
ATOM 683 C C . GLY A 1 90 ? -2.945 26.734 31.797 1 98.19 90 GLY A C 1
ATOM 684 O O . GLY A 1 90 ? -1.754 26.984 31.609 1 98.19 90 GLY A O 1
ATOM 685 N N . ASP A 1 91 ? -3.496 25.594 31.406 1 98.19 91 ASP A N 1
ATOM 686 C CA . ASP A 1 91 ? -2.713 24.609 30.688 1 98.19 91 ASP A CA 1
ATOM 687 C C . ASP A 1 91 ? -2.273 25.156 29.328 1 98.19 91 ASP A C 1
ATOM 689 O O . ASP A 1 91 ? -3.055 25.812 28.625 1 98.19 91 ASP A O 1
ATOM 693 N N . VAL A 1 92 ? -1.002 25 28.969 1 98.38 92 VAL A N 1
ATOM 694 C CA . VAL A 1 92 ? -0.514 25.25 27.609 1 98.38 92 VAL A CA 1
ATOM 695 C C . VAL A 1 92 ? -0.579 23.969 26.797 1 98.38 92 VAL A C 1
ATOM 697 O O . VAL A 1 92 ? -0.114 22.922 27.234 1 98.38 92 VAL A O 1
ATOM 700 N N . CYS A 1 93 ? -1.192 24.062 25.594 1 98.69 93 CYS A N 1
ATOM 701 C CA . CYS A 1 93 ? -1.479 22.859 24.828 1 98.69 93 CYS A CA 1
ATOM 702 C C . CYS A 1 93 ? -1.131 23.062 23.359 1 98.69 93 CYS A C 1
ATOM 704 O O . CYS A 1 93 ? -1.268 24.172 22.828 1 98.69 93 CYS A O 1
ATOM 706 N N . ILE A 1 94 ? -0.661 22.016 22.719 1 98.81 94 ILE A N 1
ATOM 707 C CA . ILE A 1 94 ? -0.568 21.922 21.266 1 98.81 94 ILE A CA 1
ATOM 708 C C . ILE A 1 94 ? -1.946 21.625 20.672 1 98.81 94 ILE A C 1
ATOM 710 O O . ILE A 1 94 ? -2.637 20.703 21.125 1 98.81 94 ILE A O 1
ATOM 714 N N . VAL A 1 95 ? -2.371 22.391 19.734 1 98.88 95 VAL A N 1
ATOM 715 C CA . VAL A 1 95 ? -3.617 22.141 19.016 1 98.88 95 VAL A CA 1
ATOM 716 C C . VAL A 1 95 ? -3.359 21.188 17.859 1 98.88 95 VAL A C 1
ATOM 718 O O . VAL A 1 95 ? -2.576 21.484 16.953 1 98.88 95 VAL A O 1
ATOM 721 N N . SER A 1 96 ? -4.004 20.031 17.875 1 98.75 96 SER A N 1
ATOM 722 C CA . SER A 1 96 ? -3.916 19.109 16.734 1 98.75 96 SER A CA 1
ATOM 723 C C . SER A 1 96 ? -4.609 19.672 15.508 1 98.75 96 SER A C 1
ATOM 725 O O . SER A 1 96 ? -5.68 20.281 15.609 1 98.75 96 SER A O 1
ATOM 727 N N . CYS A 1 97 ? -4.035 19.453 14.359 1 98.62 97 CYS A N 1
ATOM 728 C CA . CYS A 1 97 ? -4.699 19.859 13.125 1 98.62 97 CYS A CA 1
ATOM 729 C C . CYS A 1 97 ? -5.934 19 12.859 1 98.62 97 CYS A C 1
ATOM 731 O O . CYS A 1 97 ? -6.719 19.297 11.961 1 98.62 97 CYS A O 1
ATOM 733 N N . ILE A 1 98 ? -6.098 17.922 13.648 1 98.62 98 ILE A N 1
ATOM 734 C CA . ILE A 1 98 ? -7.215 17 13.5 1 98.62 98 ILE A CA 1
ATOM 735 C C . ILE A 1 98 ? -8.094 17.062 14.75 1 98.62 98 ILE A C 1
ATOM 737 O O . ILE A 1 98 ? -7.598 16.938 15.875 1 98.62 98 ILE A O 1
ATOM 741 N N . THR A 1 99 ? -9.352 17.328 14.531 1 98.25 99 THR A N 1
ATOM 742 C CA . THR A 1 99 ? -10.352 17.219 15.586 1 98.25 99 THR A CA 1
ATOM 743 C C . THR A 1 99 ? -11.055 15.867 15.531 1 98.25 99 THR A C 1
ATOM 745 O O . THR A 1 99 ? -11.57 15.469 14.484 1 98.25 99 THR A O 1
ATOM 748 N N . SER A 1 100 ? -11.07 15.133 16.641 1 97.94 100 SER A N 1
ATOM 749 C CA . SER A 1 100 ? -11.625 13.781 16.609 1 97.94 100 SER A CA 1
ATOM 750 C C . SER A 1 100 ? -12.359 13.469 17.906 1 97.94 100 SER A C 1
ATOM 752 O O . SER A 1 100 ? -12.055 14.031 18.953 1 97.94 100 SER A O 1
ATOM 754 N N . CYS A 1 101 ? -13.312 12.539 17.906 1 97.5 101 CYS A N 1
ATOM 755 C CA . CYS A 1 101 ? -14.172 12.234 19.047 1 97.5 101 CYS A CA 1
ATOM 756 C C . CYS A 1 101 ? -13.539 11.164 19.938 1 97.5 101 CYS A C 1
ATOM 758 O O . CYS A 1 101 ? -13.945 10.984 21.078 1 97.5 101 CYS A O 1
ATOM 760 N N . GLY A 1 102 ? -12.68 10.359 19.375 1 96.94 102 GLY A N 1
ATOM 761 C CA . GLY A 1 102 ? -11.953 9.352 20.141 1 96.94 102 GLY A CA 1
ATOM 762 C C . GLY A 1 102 ? -12.719 8.055 20.297 1 96.94 102 GLY A C 1
ATOM 763 O O . GLY A 1 102 ? -12.172 7.055 20.75 1 96.94 102 GLY A O 1
ATOM 764 N N . THR A 1 103 ? -13.969 8.039 19.75 1 96.44 103 THR A N 1
ATOM 765 C CA . THR A 1 103 ? -14.773 6.891 20.141 1 96.44 103 THR A CA 1
ATOM 766 C C . THR A 1 103 ? -15.383 6.207 18.922 1 96.44 103 THR A C 1
ATOM 768 O O . THR A 1 103 ? -15.867 5.078 19.016 1 96.44 103 THR A O 1
ATOM 771 N N . CYS A 1 104 ? -15.477 6.883 17.812 1 96.06 104 CYS A N 1
ATOM 772 C CA . CYS A 1 104 ? -16.141 6.305 16.656 1 96.06 104 CYS A CA 1
ATOM 773 C C . CYS A 1 104 ? -15.297 5.211 16.016 1 96.06 104 CYS A C 1
ATOM 775 O O . CYS A 1 104 ? -14.18 4.949 16.469 1 96.06 104 CYS A O 1
ATOM 777 N N . TYR A 1 105 ? -15.828 4.602 14.969 1 94.75 105 TYR A N 1
ATOM 778 C CA . TYR A 1 105 ? -15.203 3.496 14.258 1 94.75 105 TYR A CA 1
ATOM 779 C C . TYR A 1 105 ? -13.789 3.867 13.812 1 94.75 105 TYR A C 1
ATOM 781 O O . TYR A 1 105 ? -12.844 3.111 14.039 1 94.75 105 TYR A O 1
ATOM 789 N N . TYR A 1 106 ? -13.625 5.012 13.219 1 96.81 106 TYR A N 1
ATOM 790 C CA . TYR A 1 106 ? -12.352 5.441 12.648 1 96.81 106 TYR A CA 1
ATOM 791 C C . TYR A 1 106 ? -11.375 5.848 13.742 1 96.81 106 TYR A C 1
ATOM 793 O O . TYR A 1 106 ? -10.188 5.5 13.68 1 96.81 106 TYR A O 1
ATOM 801 N N . CYS A 1 107 ? -11.844 6.52 14.773 1 97.38 107 CYS A N 1
ATOM 802 C CA . CYS A 1 107 ? -10.961 6.965 15.852 1 97.38 107 CYS A CA 1
ATOM 803 C C . CYS A 1 107 ? -10.367 5.773 16.594 1 97.38 107 CYS A C 1
ATOM 805 O O . CYS A 1 107 ? -9.203 5.805 16.984 1 97.38 107 CYS A O 1
ATOM 807 N N . LYS A 1 108 ? -11.148 4.723 16.734 1 96.44 108 LYS A N 1
ATOM 808 C CA . LYS A 1 108 ? -10.672 3.541 17.453 1 96.44 108 LYS A CA 1
ATOM 809 C C . LYS A 1 108 ? -9.633 2.781 16.625 1 96.44 108 LYS A C 1
ATOM 811 O O . LYS A 1 108 ? -8.977 1.873 17.141 1 96.44 108 LYS A O 1
ATOM 816 N N . ARG A 1 109 ? -9.469 3.17 15.367 1 94.69 109 ARG A N 1
ATOM 817 C CA . ARG A 1 109 ? -8.555 2.471 14.469 1 94.69 109 ARG A CA 1
ATOM 818 C C . ARG A 1 109 ? -7.438 3.395 13.992 1 94.69 109 ARG A C 1
ATOM 820 O O . ARG A 1 109 ? -6.863 3.18 12.922 1 94.69 109 ARG A O 1
ATOM 827 N N . ASP A 1 110 ? -7.184 4.5 14.68 1 97.12 110 ASP A N 1
ATOM 828 C CA . ASP A 1 110 ? -6.148 5.488 14.391 1 97.12 110 ASP A CA 1
ATOM 829 C C . ASP A 1 110 ? -6.367 6.121 13.016 1 97.12 110 ASP A C 1
ATOM 831 O O . ASP A 1 110 ? -5.406 6.379 12.289 1 97.12 110 ASP A O 1
ATOM 835 N N . LEU A 1 111 ? -7.578 6.254 12.641 1 98 111 LEU A N 1
ATOM 836 C CA . LEU A 1 111 ? -8.008 6.973 11.445 1 98 111 LEU A CA 1
ATOM 837 C C . LEU A 1 111 ? -8.859 8.188 11.82 1 98 111 LEU A C 1
ATOM 839 O O . LEU A 1 111 ? -9.922 8.406 11.234 1 98 111 LEU A O 1
ATOM 843 N N . GLN A 1 112 ? -8.352 8.969 12.805 1 98.25 112 GLN A N 1
ATOM 844 C CA . GLN A 1 112 ? -9.062 10.141 13.305 1 98.25 112 GLN A CA 1
ATOM 845 C C . GLN A 1 112 ? -9.328 11.141 12.18 1 98.25 112 GLN A C 1
ATOM 847 O O . GLN A 1 112 ? -10.281 11.922 12.25 1 98.25 112 GLN A O 1
ATOM 852 N N . ALA A 1 113 ? -8.547 11.102 11.148 1 97.25 113 ALA A N 1
ATOM 853 C CA . ALA A 1 113 ? -8.758 11.945 9.969 1 97.25 113 ALA A CA 1
ATOM 854 C C . ALA A 1 113 ? -10.18 11.789 9.438 1 97.25 113 ALA A C 1
ATOM 856 O O . ALA A 1 113 ? -10.742 12.734 8.867 1 97.25 113 ALA A O 1
ATOM 857 N N . HIS A 1 114 ? -10.805 10.656 9.711 1 97.06 114 HIS A N 1
ATOM 858 C CA . HIS A 1 114 ? -12.109 10.32 9.148 1 97.06 114 HIS A CA 1
ATOM 859 C C . HIS A 1 114 ? -13.172 10.234 10.25 1 97.06 114 HIS A C 1
ATOM 861 O O . HIS A 1 114 ? -14.172 9.531 10.086 1 97.06 114 HIS A O 1
ATOM 867 N N . CYS A 1 115 ? -12.969 10.898 11.336 1 97 115 CYS A N 1
ATOM 868 C CA . CYS A 1 115 ? -13.914 10.891 12.445 1 97 115 CYS A CA 1
ATOM 869 C C . CYS A 1 115 ? -15.328 11.172 11.961 1 97 115 CYS A C 1
ATOM 871 O O . CYS A 1 115 ? -15.57 12.156 11.258 1 97 115 CYS A O 1
ATOM 873 N N . THR A 1 116 ? -16.297 10.344 12.383 1 95.06 116 THR A N 1
ATOM 874 C CA . THR A 1 116 ? -17.672 10.469 11.914 1 95.06 116 THR A CA 1
ATOM 875 C C . THR A 1 116 ? -18.453 11.438 12.789 1 95.06 116 THR A C 1
ATOM 877 O O . THR A 1 116 ? -19.578 11.805 12.461 1 95.06 116 THR A O 1
ATOM 880 N N . ASN A 1 117 ? -17.844 11.867 13.859 1 95.5 117 ASN A N 1
ATOM 881 C CA . ASN A 1 117 ? -18.531 12.742 14.789 1 95.5 117 ASN A CA 1
ATOM 882 C C . ASN A 1 117 ? -18 14.164 14.734 1 95.5 117 ASN A C 1
ATOM 884 O O . ASN A 1 117 ? -18.391 15.016 15.539 1 95.5 117 ASN A O 1
ATOM 888 N N . SER A 1 118 ? -17.078 14.391 13.859 1 93.12 118 SER A N 1
ATOM 889 C CA . SER A 1 118 ? -16.547 15.742 13.703 1 93.12 118 SER A CA 1
ATOM 890 C C . SER A 1 118 ? -17.656 16.719 13.297 1 93.12 118 SER A C 1
ATOM 892 O O . SER A 1 118 ? -18.75 16.297 12.891 1 93.12 118 SER A O 1
ATOM 894 N N . GLU A 1 119 ? -17.438 18.016 13.508 1 94.62 119 GLU A N 1
ATOM 895 C CA . GLU A 1 119 ? -18.406 19.031 13.125 1 94.62 119 GLU A CA 1
ATOM 896 C C . GLU A 1 119 ? -18.344 19.328 11.625 1 94.62 119 GLU A C 1
ATOM 898 O O . GLU A 1 119 ? -19.078 20.172 11.117 1 94.62 119 GLU A O 1
ATOM 903 N N . GLY A 1 120 ? -17.453 18.656 10.93 1 92.12 120 GLY A N 1
ATOM 904 C CA . GLY A 1 120 ? -17.312 18.766 9.492 1 92.12 120 GLY A CA 1
ATOM 905 C C . GLY A 1 120 ? -17.344 17.438 8.781 1 92.12 120 GLY A C 1
ATOM 906 O O . GLY A 1 120 ? -18.016 16.5 9.219 1 92.12 120 GLY A O 1
ATOM 907 N N . THR A 1 121 ? -16.719 17.406 7.609 1 89.88 121 THR A N 1
ATOM 908 C CA . THR A 1 121 ? -16.75 16.219 6.758 1 89.88 121 THR A CA 1
ATOM 909 C C . THR A 1 121 ? -15.602 15.273 7.082 1 89.88 121 THR A C 1
ATOM 911 O O . THR A 1 121 ? -15.562 14.141 6.602 1 89.88 121 THR A O 1
ATOM 914 N N . SER A 1 122 ? -14.609 15.742 7.859 1 91.62 122 SER A N 1
ATOM 915 C CA . SER A 1 122 ? -13.445 14.969 8.289 1 91.62 122 SER A CA 1
ATOM 916 C C . SER A 1 122 ? -12.875 15.508 9.594 1 91.62 122 SER A C 1
ATOM 918 O O . SER A 1 122 ? -13.469 16.391 10.219 1 91.62 122 SER A O 1
ATOM 920 N N . GLY A 1 123 ? -11.727 14.938 9.953 1 95.69 123 GLY A N 1
ATOM 921 C CA . GLY A 1 123 ? -11.07 15.461 11.141 1 95.69 123 GLY A CA 1
ATOM 922 C C . GLY A 1 123 ? -10.422 16.812 10.906 1 95.69 123 GLY A C 1
ATOM 923 O O . GLY A 1 123 ? -10.078 17.516 11.867 1 95.69 123 GLY A O 1
ATOM 924 N N . TRP A 1 124 ? -10.188 17.156 9.711 1 96.62 124 TRP A N 1
ATOM 925 C CA . TRP A 1 124 ? -9.586 18.438 9.375 1 96.62 124 TRP A CA 1
ATOM 926 C C . TRP A 1 124 ? -10.648 19.516 9.227 1 96.62 124 TRP A C 1
ATOM 928 O O . TRP A 1 124 ? -11.156 19.75 8.125 1 96.62 124 TRP A O 1
ATOM 938 N N . ILE A 1 125 ? -10.93 20.25 10.336 1 97.69 125 ILE A N 1
ATOM 939 C CA . ILE A 1 125 ? -12.078 21.156 10.258 1 97.69 125 ILE A CA 1
ATOM 940 C C . ILE A 1 125 ? -11.641 22.578 10.617 1 97.69 125 ILE A C 1
ATOM 942 O O . ILE A 1 125 ? -12.227 23.547 10.141 1 97.69 125 ILE A O 1
ATOM 946 N N . LEU A 1 126 ? -10.602 22.734 11.492 1 98.38 126 LEU A N 1
ATOM 947 C CA . LEU A 1 126 ? -10.164 24.062 11.898 1 98.38 126 LEU A CA 1
ATOM 948 C C . LEU A 1 126 ? -9.656 24.859 10.703 1 98.38 126 LEU A C 1
ATOM 950 O O . LEU A 1 126 ? -8.789 24.391 9.961 1 98.38 126 LEU A O 1
ATOM 954 N N . GLY A 1 127 ? -10.211 26.031 10.492 1 98.19 127 GLY A N 1
ATOM 955 C CA . GLY A 1 127 ? -9.773 26.891 9.398 1 98.19 127 GLY A CA 1
ATOM 956 C C . GLY A 1 127 ? -10.242 26.422 8.039 1 98.19 127 GLY A C 1
ATOM 957 O O . GLY A 1 127 ? -9.828 26.953 7.012 1 98.19 127 GLY A O 1
ATOM 958 N N . HIS A 1 128 ? -11.031 25.344 8 1 96.88 128 HIS A N 1
ATOM 959 C CA . HIS A 1 128 ? -11.555 24.719 6.785 1 96.88 128 HIS A CA 1
ATOM 960 C C . HIS A 1 128 ? -13.078 24.672 6.797 1 96.88 128 HIS A C 1
ATOM 962 O O . HIS A 1 128 ? -13.727 25.25 5.918 1 96.88 128 HIS A O 1
ATOM 968 N N . GLU A 1 129 ? -13.617 24.125 7.895 1 97.25 129 GLU A N 1
ATOM 969 C CA . GLU A 1 129 ? -15.07 23.984 7.957 1 97.25 129 GLU A CA 1
ATOM 970 C C . GLU A 1 129 ? -15.641 24.703 9.18 1 97.25 129 GLU A C 1
ATOM 972 O O . GLU A 1 129 ? -16.859 24.891 9.289 1 97.25 129 GLU A O 1
ATOM 977 N N . ILE A 1 130 ? -14.82 25.078 10.125 1 97.81 130 ILE A N 1
ATOM 978 C CA . ILE A 1 130 ? -15.133 25.984 11.227 1 97.81 130 ILE A CA 1
ATOM 979 C C . ILE A 1 130 ? -13.984 26.969 11.43 1 97.81 130 ILE A C 1
ATOM 981 O O . ILE A 1 130 ? -12.945 26.859 10.766 1 97.81 130 ILE A O 1
ATOM 985 N N . ASP A 1 131 ? -14.109 27.891 12.352 1 98.38 131 ASP A N 1
ATOM 986 C CA . ASP A 1 131 ? -13.086 28.891 12.625 1 98.38 131 ASP A CA 1
ATOM 987 C C . ASP A 1 131 ? -11.797 28.234 13.109 1 98.38 131 ASP A C 1
ATOM 989 O O . ASP A 1 131 ? -11.836 27.297 13.906 1 98.38 131 ASP A O 1
ATOM 993 N N . GLY A 1 132 ? -10.656 28.875 12.664 1 98.69 132 GLY A N 1
ATOM 994 C CA . GLY A 1 132 ? -9.383 28.203 12.891 1 98.69 132 GLY A CA 1
ATOM 995 C C . GLY A 1 132 ? -8.477 28.969 13.844 1 98.69 132 GLY A C 1
ATOM 996 O O . GLY A 1 132 ? -8.961 29.656 14.75 1 98.69 132 GLY A O 1
ATOM 997 N N . THR A 1 133 ? -7.227 28.797 13.695 1 98.81 133 THR A N 1
ATOM 998 C CA . THR A 1 133 ? -6.242 29.109 14.727 1 98.81 133 THR A CA 1
ATOM 999 C C . THR A 1 133 ? -5.641 30.5 14.492 1 98.81 133 THR A C 1
ATOM 1001 O O . THR A 1 133 ? -4.918 31.016 15.344 1 98.81 133 THR A O 1
ATOM 1004 N N . GLN A 1 134 ? -5.844 31.109 13.383 1 98.81 134 GLN A N 1
ATOM 1005 C CA . GLN A 1 134 ? -5.203 32.375 13.086 1 98.81 134 GLN A CA 1
ATOM 1006 C C . GLN A 1 134 ? -6.027 33.562 13.633 1 98.81 134 GLN A C 1
ATOM 1008 O O . GLN A 1 134 ? -6.492 34.406 12.875 1 98.81 134 GLN A O 1
ATOM 1013 N N . ALA A 1 135 ? -6.113 33.594 14.961 1 98.69 135 ALA A N 1
ATOM 1014 C CA . ALA A 1 135 ? -6.883 34.531 15.766 1 98.69 135 ALA A CA 1
ATOM 1015 C C . ALA A 1 135 ? -6.305 34.656 17.172 1 98.69 135 ALA A C 1
ATOM 1017 O O . ALA A 1 135 ? -5.418 33.875 17.547 1 98.69 135 ALA A O 1
ATOM 1018 N N . GLU A 1 136 ? -6.809 35.594 17.938 1 98.75 136 GLU A N 1
ATOM 1019 C CA . GLU A 1 136 ? -6.328 35.781 19.297 1 98.75 136 GLU A CA 1
ATOM 1020 C C . GLU A 1 136 ? -6.832 34.656 20.219 1 98.75 136 GLU A C 1
ATOM 1022 O O . GLU A 1 136 ? -6.184 34.312 21.203 1 98.75 136 GLU A O 1
ATOM 1027 N N . TYR A 1 137 ? -8 34.125 19.922 1 98.75 137 TYR A N 1
ATOM 1028 C CA . TYR A 1 137 ? -8.594 33.031 20.688 1 98.75 137 TYR A CA 1
ATOM 1029 C C . TYR A 1 137 ? -9.133 31.953 19.75 1 98.75 137 TYR A C 1
ATOM 1031 O O . TYR A 1 137 ? -9.43 32.219 18.578 1 98.75 137 TYR A O 1
ATOM 1039 N N . LEU A 1 138 ? -9.25 30.781 20.25 1 98.81 138 LEU A N 1
ATOM 1040 C CA . LEU A 1 138 ? -9.695 29.625 19.469 1 98.81 138 LEU A CA 1
ATOM 1041 C C . LEU A 1 138 ? -10.648 28.75 20.281 1 98.8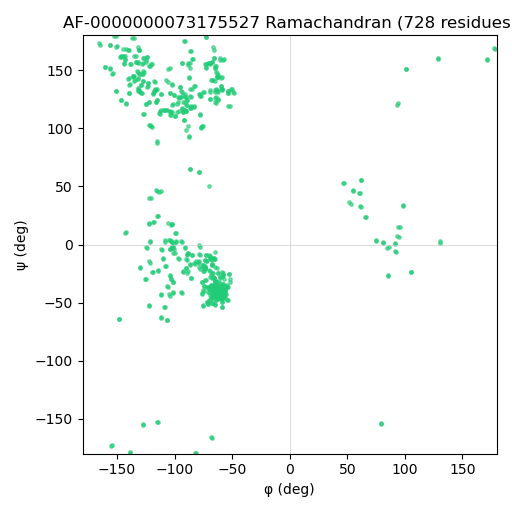1 138 LEU A C 1
ATOM 1043 O O . LEU A 1 138 ? -10.438 28.531 21.484 1 98.81 138 LEU A O 1
ATOM 1047 N N . ARG A 1 139 ? -11.688 28.297 19.688 1 98.88 139 ARG A N 1
ATOM 1048 C CA . ARG A 1 139 ? -12.469 27.172 20.203 1 98.88 139 ARG A CA 1
ATOM 1049 C C . ARG A 1 139 ? -11.953 25.844 19.641 1 98.88 139 ARG A C 1
ATOM 1051 O O . ARG A 1 139 ? -11.82 25.688 18.438 1 98.88 139 ARG A O 1
ATOM 1058 N N . VAL A 1 140 ? -11.664 24.906 20.531 1 98.81 140 VAL A N 1
ATOM 1059 C CA . VAL A 1 140 ? -11.242 23.562 20.125 1 98.81 140 VAL A CA 1
ATOM 1060 C C . VAL A 1 140 ? -12.312 22.547 20.516 1 98.81 140 VAL A C 1
ATOM 1062 O O . VAL A 1 140 ? -12.531 22.297 21.688 1 98.81 140 VAL A O 1
ATOM 1065 N N . PRO A 1 141 ? -12.969 21.969 19.516 1 98.69 141 PRO A N 1
ATOM 1066 C CA . PRO A 1 141 ? -13.898 20.875 19.828 1 98.69 141 PRO A CA 1
ATOM 1067 C C . PRO A 1 141 ? -13.18 19.594 20.266 1 98.69 141 PRO A C 1
ATOM 1069 O O . PRO A 1 141 ? -12.031 19.375 19.891 1 98.69 141 PRO A O 1
ATOM 1072 N N . PHE A 1 142 ? -13.891 18.75 21.016 1 98.5 142 PHE A N 1
ATOM 1073 C CA . PHE A 1 142 ? -13.359 17.469 21.469 1 98.5 142 PHE A CA 1
ATOM 1074 C C . PHE A 1 142 ? -11.953 17.641 22.047 1 98.5 142 PHE A C 1
ATOM 1076 O O . PHE A 1 142 ? -11.023 16.938 21.656 1 98.5 142 PHE A O 1
ATOM 1083 N N . ALA A 1 143 ? -11.883 18.578 22.984 1 98.69 143 ALA A N 1
ATOM 1084 C CA . ALA A 1 143 ? -10.578 19.031 23.453 1 98.69 143 ALA A CA 1
ATOM 1085 C C . ALA A 1 143 ? -9.758 17.875 24 1 98.69 143 ALA A C 1
ATOM 1087 O O . ALA A 1 143 ? -8.547 17.797 23.75 1 98.69 143 ALA A O 1
ATOM 1088 N N . ASP A 1 144 ? -10.414 16.875 24.641 1 98.5 144 ASP A N 1
ATOM 1089 C CA . ASP A 1 144 ? -9.703 15.773 25.281 1 98.5 144 ASP A CA 1
ATOM 1090 C C . ASP A 1 144 ? -8.953 14.93 24.25 1 98.5 144 ASP A C 1
ATOM 1092 O O . ASP A 1 144 ? -8 14.227 24.594 1 98.5 144 ASP A O 1
ATOM 1096 N N . TYR A 1 145 ? -9.336 15.023 22.938 1 98.06 145 TYR A N 1
ATOM 1097 C CA . TYR A 1 145 ? -8.742 14.188 21.891 1 98.06 145 TYR A CA 1
ATOM 1098 C C . TYR A 1 145 ? -8.094 15.047 20.812 1 98.06 145 TYR A C 1
ATOM 1100 O O . TYR A 1 145 ? -7.527 14.523 19.859 1 98.06 145 TYR A O 1
ATOM 1108 N N . SER A 1 146 ? -8.117 16.391 21 1 98.56 146 SER A N 1
ATOM 1109 C CA . SER A 1 146 ? -7.641 17.281 19.953 1 98.56 146 SER A CA 1
ATOM 1110 C C . SER A 1 146 ? -6.547 18.203 20.469 1 98.56 146 SER A C 1
ATOM 1112 O O . SER A 1 146 ? -6 19.016 19.719 1 98.56 146 SER A O 1
ATOM 1114 N N . LEU A 1 147 ? -6.25 18.094 21.766 1 98.69 147 LEU A N 1
ATOM 1115 C CA . LEU A 1 147 ? -5.176 18.875 22.391 1 98.69 147 LEU A CA 1
ATOM 1116 C C . LEU A 1 147 ? -4.137 17.953 23.016 1 98.69 147 LEU A C 1
ATOM 1118 O O . LEU A 1 147 ? -4.453 16.812 23.391 1 98.69 147 LEU A O 1
ATOM 1122 N N . PHE A 1 148 ? -2.908 18.453 23.109 1 98.31 148 PHE A N 1
ATOM 1123 C CA . PHE A 1 148 ? -1.813 17.797 23.812 1 98.31 148 PHE A CA 1
ATOM 1124 C C . PHE A 1 148 ? -1.12 18.766 24.766 1 98.31 148 PHE A C 1
ATOM 1126 O O . PHE A 1 148 ? -0.778 19.891 24.375 1 98.31 148 PHE A O 1
ATOM 1133 N N . LYS A 1 149 ? -0.928 18.344 25.969 1 97.31 149 LYS A N 1
ATOM 1134 C CA . LYS A 1 149 ? -0.248 19.219 26.922 1 97.31 149 LYS A CA 1
ATOM 1135 C C . LYS A 1 149 ? 1.181 19.516 26.469 1 97.31 149 LYS A C 1
ATOM 1137 O O . LYS A 1 149 ? 1.911 18.609 26.062 1 97.31 149 LYS A O 1
ATOM 1142 N N . ALA A 1 150 ? 1.542 20.734 26.516 1 96.81 150 ALA A N 1
ATOM 1143 C CA . ALA A 1 150 ? 2.895 21.156 26.156 1 96.81 150 ALA A CA 1
ATOM 1144 C C . ALA A 1 150 ? 3.785 21.25 27.391 1 96.81 150 ALA A C 1
ATOM 1146 O O . ALA A 1 150 ? 3.393 21.828 28.406 1 96.81 150 ALA A O 1
ATOM 1147 N N . PRO A 1 151 ? 4.957 20.672 27.297 1 94.44 151 PRO A N 1
ATOM 1148 C CA . PRO A 1 151 ? 5.895 20.844 28.406 1 94.44 151 PRO A CA 1
ATOM 1149 C C . PRO A 1 151 ? 6.496 22.25 28.453 1 94.44 151 PRO A C 1
ATOM 1151 O O . PRO A 1 151 ? 6.598 22.906 27.406 1 94.44 151 PRO A O 1
ATOM 1154 N N . GLN A 1 152 ? 6.926 22.703 29.594 1 90.56 152 GLN A N 1
ATOM 1155 C CA . GLN A 1 152 ? 7.453 24.047 29.781 1 90.56 152 GLN A CA 1
ATOM 1156 C C . GLN A 1 152 ? 8.852 24.172 29.172 1 90.56 152 GLN A C 1
ATOM 1158 O O . GLN A 1 152 ? 9.266 25.266 28.797 1 90.56 152 GLN A O 1
ATOM 1163 N N . ASN A 1 153 ? 9.586 23.109 28.953 1 91.25 153 ASN A N 1
ATOM 1164 C CA . ASN A 1 153 ? 10.992 23.203 28.578 1 91.25 153 ASN A CA 1
ATOM 1165 C C . ASN A 1 153 ? 11.195 22.953 27.078 1 91.25 153 ASN A C 1
ATOM 1167 O O . ASN A 1 153 ? 12.32 22.734 26.641 1 91.25 153 ASN A O 1
ATOM 1171 N N . VAL A 1 154 ? 10.148 23.031 26.312 1 95.69 154 VAL A N 1
ATOM 1172 C CA . VAL A 1 154 ? 10.258 22.875 24.859 1 95.69 154 VAL A CA 1
ATOM 1173 C C . VAL A 1 154 ? 9.883 24.188 24.172 1 95.69 154 VAL A C 1
ATOM 1175 O O . VAL A 1 154 ? 8.906 24.828 24.531 1 95.69 154 VAL A O 1
ATOM 1178 N N . SER A 1 155 ? 10.664 24.594 23.25 1 96.69 155 SER A N 1
ATOM 1179 C CA . SER A 1 155 ? 10.477 25.875 22.562 1 96.69 155 SER A CA 1
ATOM 1180 C C . SER A 1 155 ? 9.18 25.891 21.766 1 96.69 155 SER A C 1
ATOM 1182 O O . SER A 1 155 ? 8.742 24.844 21.266 1 96.69 155 SER A O 1
ATOM 1184 N N . THR A 1 156 ? 8.633 27.078 21.594 1 96.62 156 THR A N 1
ATOM 1185 C CA . THR A 1 156 ? 7.445 27.281 20.766 1 96.62 156 THR A CA 1
ATOM 1186 C C . THR A 1 156 ? 7.711 26.828 19.328 1 96.62 156 THR A C 1
ATOM 1188 O O . THR A 1 156 ? 6.84 26.234 18.688 1 96.62 156 THR A O 1
ATOM 1191 N N . ASP A 1 157 ? 8.945 27.078 18.875 1 98 157 ASP A N 1
ATOM 1192 C CA . ASP A 1 157 ? 9.344 26.688 17.531 1 98 157 ASP A CA 1
ATOM 1193 C C . ASP A 1 157 ? 9.227 25.172 17.328 1 98 157 ASP A C 1
ATOM 1195 O O . ASP A 1 157 ? 8.789 24.719 16.281 1 98 157 ASP A O 1
ATOM 1199 N N . SER A 1 158 ? 9.594 24.438 18.344 1 98.12 158 SER A N 1
ATOM 1200 C CA . SER A 1 158 ? 9.5 22.984 18.266 1 98.12 158 SER A CA 1
ATOM 1201 C C . SER A 1 158 ? 8.055 22.516 18.422 1 98.12 158 SER A C 1
ATOM 1203 O O . SER A 1 158 ? 7.59 21.656 17.688 1 98.12 158 SER A O 1
ATOM 1205 N N . LEU A 1 159 ? 7.348 23.125 19.359 1 98.19 159 LEU A N 1
ATOM 1206 C CA . LEU A 1 159 ? 6.008 22.672 19.719 1 98.19 159 LEU A CA 1
ATOM 1207 C C . LEU A 1 159 ? 5.043 22.844 18.547 1 98.19 159 LEU A C 1
ATOM 1209 O O . LEU A 1 159 ? 4.219 21.969 18.281 1 98.19 159 LEU A O 1
ATOM 1213 N N . ILE A 1 160 ? 5.113 23.938 17.844 1 97.94 160 ILE A N 1
ATOM 1214 C CA . ILE A 1 160 ? 4.141 24.266 16.797 1 97.94 160 ILE A CA 1
ATOM 1215 C C . ILE A 1 160 ? 4.258 23.25 15.656 1 97.94 160 ILE A C 1
ATOM 1217 O O . ILE A 1 160 ? 3.277 22.984 14.961 1 97.94 160 ILE A O 1
ATOM 1221 N N . MET A 1 161 ? 5.496 22.656 15.453 1 98.62 161 MET A N 1
ATOM 1222 C CA . MET A 1 161 ? 5.703 21.672 14.383 1 98.62 161 MET A CA 1
ATOM 1223 C C . MET A 1 161 ? 4.93 20.391 14.664 1 98.62 161 MET A C 1
ATOM 1225 O O . MET A 1 161 ? 4.723 19.578 13.766 1 98.62 161 MET A O 1
ATOM 1229 N N . LEU A 1 162 ? 4.496 20.203 15.891 1 98.62 162 LEU A N 1
ATOM 1230 C CA . LEU A 1 162 ? 3.811 19 16.312 1 98.62 162 LEU A CA 1
ATOM 1231 C C . LEU A 1 162 ? 2.316 19.078 16.016 1 98.62 162 LEU A C 1
ATOM 1233 O O . LEU A 1 162 ? 1.611 18.062 16.062 1 98.62 162 LEU A O 1
ATOM 1237 N N . SER A 1 163 ? 1.896 20.25 15.625 1 98.62 163 SER A N 1
ATOM 1238 C CA . SER A 1 163 ? 0.478 20.453 15.336 1 98.62 163 SER A CA 1
ATOM 1239 C C . SER A 1 163 ? 0.073 19.734 14.055 1 98.62 163 SER A C 1
ATOM 1241 O O . SER A 1 163 ? -1.041 19.219 13.945 1 98.62 163 SER A O 1
ATOM 1243 N N . ASP A 1 164 ? 0.991 19.734 13.062 1 98.5 164 ASP A N 1
ATOM 1244 C CA . ASP A 1 164 ? 0.568 19.219 11.766 1 98.5 164 ASP A CA 1
ATOM 1245 C C . ASP A 1 164 ? 1.734 18.562 11.031 1 98.5 164 ASP A C 1
ATOM 1247 O O . ASP A 1 164 ? 1.799 17.328 10.93 1 98.5 164 ASP A O 1
ATOM 1251 N N . ILE A 1 165 ? 2.814 19.25 10.641 1 98.38 165 ILE A N 1
ATOM 1252 C CA . ILE A 1 165 ? 3.756 18.781 9.625 1 98.38 165 ILE A CA 1
ATOM 1253 C C . ILE A 1 165 ? 4.547 17.594 10.156 1 98.38 165 ILE A C 1
ATOM 1255 O O . ILE A 1 165 ? 4.867 16.672 9.406 1 98.38 165 ILE A O 1
ATOM 1259 N N . LEU A 1 166 ? 4.91 17.594 11.477 1 98.62 166 LEU A N 1
ATOM 1260 C CA . LEU A 1 166 ? 5.652 16.469 12.008 1 98.62 166 LEU A CA 1
ATOM 1261 C C . LEU A 1 166 ? 4.781 15.211 12.031 1 98.62 166 LEU A C 1
ATOM 1263 O O . LEU A 1 166 ? 5.152 14.18 11.469 1 98.62 166 LEU A O 1
ATOM 1267 N N . PRO A 1 167 ? 3.547 15.305 12.609 1 98.81 167 PRO A N 1
ATOM 1268 C CA . PRO A 1 167 ? 2.703 14.109 12.539 1 98.81 167 PRO A CA 1
ATOM 1269 C C . PRO A 1 167 ? 2.338 13.727 11.109 1 98.81 167 PRO A C 1
ATOM 1271 O O . PRO A 1 167 ? 2.246 12.539 10.789 1 98.81 167 PRO A O 1
ATOM 1274 N N . THR A 1 168 ? 2.123 14.703 10.227 1 98.69 168 THR A N 1
ATOM 1275 C CA . THR A 1 168 ? 1.776 14.43 8.836 1 98.69 168 THR A CA 1
ATOM 1276 C C . THR A 1 168 ? 2.867 13.609 8.164 1 98.69 168 THR A C 1
ATOM 1278 O O . THR A 1 168 ? 2.602 12.523 7.648 1 98.69 168 THR A O 1
ATOM 1281 N N . SER A 1 169 ? 4.082 14.102 8.234 1 98.69 169 SER A N 1
ATOM 1282 C CA . SER A 1 169 ? 5.191 13.445 7.555 1 98.69 169 SER A CA 1
ATOM 1283 C C . SER A 1 169 ? 5.52 12.102 8.203 1 98.69 169 SER A C 1
ATOM 1285 O O . SER A 1 169 ? 5.91 11.156 7.523 1 98.69 169 SER A O 1
ATOM 1287 N N . TYR A 1 170 ? 5.367 12.055 9.523 1 98.81 170 TYR A N 1
ATOM 1288 C CA . TYR A 1 170 ? 5.719 10.844 10.258 1 98.81 170 TYR A CA 1
ATOM 1289 C C . TYR A 1 170 ? 4.703 9.734 9.992 1 98.81 170 TYR A C 1
ATOM 1291 O O . TYR A 1 170 ? 5.082 8.609 9.68 1 98.81 170 TYR A O 1
ATOM 1299 N N . GLU A 1 171 ? 3.424 10.047 10.125 1 98.88 171 GLU A N 1
ATOM 1300 C CA . GLU A 1 171 ? 2.381 9.047 9.953 1 98.88 171 GLU A CA 1
ATOM 1301 C C . GLU A 1 171 ? 2.246 8.633 8.484 1 98.88 171 GLU A C 1
ATOM 1303 O O . GLU A 1 171 ? 2.328 7.449 8.156 1 98.88 171 GLU A O 1
ATOM 1308 N N . VAL A 1 172 ? 2.121 9.633 7.562 1 98.81 172 VAL A N 1
ATOM 1309 C CA . VAL A 1 172 ? 1.749 9.359 6.176 1 98.81 172 VAL A CA 1
ATOM 1310 C C . VAL A 1 172 ? 2.998 9.047 5.359 1 98.81 172 VAL A C 1
ATOM 1312 O O . VAL A 1 172 ? 2.91 8.43 4.293 1 98.81 172 VAL A O 1
ATOM 1315 N N . GLY A 1 173 ? 4.164 9.406 5.879 1 98.88 173 GLY A N 1
ATOM 1316 C CA . GLY A 1 173 ? 5.418 9.141 5.195 1 98.88 173 GLY A CA 1
ATOM 1317 C C . GLY A 1 173 ? 6.227 8.023 5.832 1 98.88 173 GLY A C 1
ATOM 1318 O O . GLY A 1 173 ? 6.312 6.926 5.281 1 98.88 173 GLY A O 1
ATOM 1319 N N . VAL A 1 174 ? 6.66 8.258 7.047 1 98.88 174 VAL A N 1
ATOM 1320 C CA . VAL A 1 174 ? 7.656 7.418 7.699 1 98.88 174 VAL A CA 1
ATOM 1321 C C . VAL A 1 174 ? 7.016 6.105 8.148 1 98.88 174 VAL A C 1
ATOM 1323 O O . VAL A 1 174 ? 7.488 5.023 7.797 1 98.88 174 VAL A O 1
ATOM 1326 N N . LEU A 1 175 ? 5.895 6.195 8.914 1 98.69 175 LEU A N 1
ATOM 1327 C CA . LEU A 1 175 ? 5.246 4.992 9.422 1 98.69 175 LEU A CA 1
ATOM 1328 C C . LEU A 1 175 ? 4.594 4.207 8.297 1 98.69 175 LEU A C 1
ATOM 1330 O O . LEU A 1 175 ? 4.793 2.996 8.18 1 98.69 175 LEU A O 1
ATOM 1334 N N . ASN A 1 176 ? 3.832 4.91 7.434 1 98.69 176 ASN A N 1
ATOM 1335 C CA . ASN A 1 176 ? 3.186 4.227 6.316 1 98.69 176 ASN A CA 1
ATOM 1336 C C . ASN A 1 176 ? 4.211 3.615 5.367 1 98.69 176 ASN A C 1
ATOM 1338 O O . ASN A 1 176 ? 3.961 2.564 4.77 1 98.69 176 ASN A O 1
ATOM 1342 N N . GLY A 1 177 ? 5.355 4.316 5.223 1 98.75 177 GLY A N 1
ATOM 1343 C CA . GLY A 1 177 ? 6.434 3.773 4.414 1 98.75 177 GLY A CA 1
ATOM 1344 C C . GLY A 1 177 ? 7.172 2.635 5.09 1 98.75 177 GLY A C 1
ATOM 1345 O O . GLY A 1 177 ? 7.984 1.952 4.461 1 98.75 177 GLY A O 1
ATOM 1346 N N . GLN A 1 178 ? 6.965 2.451 6.359 1 98.44 178 GLN A N 1
ATOM 1347 C CA . GLN A 1 178 ? 7.59 1.416 7.176 1 98.44 178 GLN A CA 1
ATOM 1348 C C . GLN A 1 178 ? 9.109 1.573 7.188 1 98.44 178 GLN A C 1
ATOM 1350 O O . GLN A 1 178 ? 9.844 0.604 6.98 1 98.44 178 GLN A O 1
ATOM 1355 N N . VAL A 1 179 ? 9.547 2.789 7.348 1 98.75 179 VAL A N 1
ATOM 1356 C CA . VAL A 1 179 ? 10.977 3.064 7.43 1 98.75 179 VAL A CA 1
ATOM 1357 C C . VAL A 1 179 ? 11.578 2.314 8.617 1 98.75 179 VAL A C 1
ATOM 1359 O O . VAL A 1 179 ? 10.992 2.271 9.695 1 98.75 179 VAL A O 1
ATOM 1362 N N . LYS A 1 180 ? 12.727 1.708 8.43 1 97.88 180 LYS A N 1
ATOM 1363 C CA . LYS A 1 180 ? 13.422 0.979 9.484 1 97.88 180 LYS A CA 1
ATOM 1364 C C . LYS A 1 180 ? 14.93 1.22 9.406 1 97.88 180 LYS A C 1
ATOM 1366 O O . LYS A 1 180 ? 15.422 1.791 8.438 1 97.88 180 LYS A O 1
ATOM 1371 N N . GLU A 1 181 ? 15.539 0.801 10.492 1 97.88 181 GLU A N 1
ATOM 1372 C CA . GLU A 1 181 ? 17 0.856 10.539 1 97.88 181 GLU A CA 1
ATOM 1373 C C . GLU A 1 181 ? 17.609 0.142 9.344 1 97.88 181 GLU A C 1
ATOM 1375 O O . GLU A 1 181 ? 17.172 -0.941 8.961 1 97.88 181 GLU A O 1
ATOM 1380 N N . GLY A 1 182 ? 18.578 0.784 8.664 1 96.88 182 GLY A N 1
ATOM 1381 C CA . GLY A 1 182 ? 19.312 0.162 7.574 1 96.88 182 GLY A CA 1
ATOM 1382 C C . GLY A 1 182 ? 18.703 0.425 6.211 1 96.88 182 GLY A C 1
ATOM 1383 O O . GLY A 1 182 ? 19.312 0.135 5.18 1 96.88 182 GLY A O 1
ATOM 1384 N N . ASP A 1 183 ? 17.531 1.064 6.125 1 98 183 ASP A N 1
ATOM 1385 C CA . ASP A 1 183 ? 16.844 1.33 4.863 1 98 183 ASP A CA 1
ATOM 1386 C C . ASP A 1 183 ? 17.547 2.428 4.07 1 98 183 ASP A C 1
ATOM 1388 O O . ASP A 1 183 ? 18.266 3.256 4.645 1 98 183 ASP A O 1
ATOM 1392 N N . SER A 1 184 ? 17.422 2.379 2.809 1 98.5 184 SER A N 1
ATOM 1393 C CA . SER A 1 184 ? 17.594 3.559 1.968 1 98.5 184 SER A CA 1
ATOM 1394 C C . SER A 1 184 ? 16.281 4.285 1.746 1 98.5 184 SER A C 1
ATOM 1396 O O . SER A 1 184 ? 15.305 3.689 1.266 1 98.5 184 SER A O 1
ATOM 1398 N N . VAL A 1 185 ? 16.234 5.555 2.111 1 98.94 185 VAL A N 1
ATOM 1399 C CA . VAL A 1 185 ? 15 6.324 2.072 1 98.94 185 VAL A CA 1
ATOM 1400 C C . VAL A 1 185 ? 15.188 7.555 1.185 1 98.94 185 VAL A C 1
ATOM 1402 O O . VAL A 1 185 ? 16.109 8.344 1.395 1 98.94 185 VAL A O 1
ATOM 1405 N N . ALA A 1 186 ? 14.352 7.688 0.149 1 98.94 186 ALA A N 1
ATOM 1406 C CA . ALA A 1 186 ? 14.328 8.891 -0.68 1 98.94 186 ALA A CA 1
ATOM 1407 C C . ALA A 1 186 ? 13.164 9.797 -0.286 1 98.94 186 ALA A C 1
ATOM 1409 O O . ALA A 1 186 ? 12.023 9.352 -0.175 1 98.94 186 ALA A O 1
ATOM 1410 N N . ILE A 1 187 ? 13.453 10.992 -0.053 1 98.94 187 ILE A N 1
ATOM 1411 C CA . ILE A 1 187 ? 12.438 12.008 0.208 1 98.94 187 ILE A CA 1
ATOM 1412 C C . ILE A 1 187 ? 12.352 12.969 -0.975 1 98.94 187 ILE A C 1
ATOM 1414 O O . ILE A 1 187 ? 13.312 13.688 -1.27 1 98.94 187 ILE A O 1
ATOM 1418 N N . VAL A 1 188 ? 11.211 12.977 -1.634 1 98.94 188 VAL A N 1
ATOM 1419 C CA . VAL A 1 188 ? 11.016 13.789 -2.83 1 98.94 188 VAL A CA 1
ATOM 1420 C C . VAL A 1 188 ? 10.172 15.016 -2.488 1 98.94 188 VAL A C 1
ATOM 1422 O O . VAL A 1 188 ? 8.969 14.898 -2.248 1 98.94 188 VAL A O 1
ATOM 1425 N N . GLY A 1 189 ? 10.75 16.156 -2.602 1 98.56 189 GLY A N 1
ATOM 1426 C CA . GLY A 1 189 ? 10.148 17.391 -2.121 1 98.56 189 GLY A CA 1
ATOM 1427 C C . GLY A 1 189 ? 10.562 17.75 -0.708 1 98.56 189 GLY A C 1
ATOM 1428 O O . GLY A 1 189 ? 10.328 16.984 0.228 1 98.56 189 GLY A O 1
ATOM 1429 N N . LEU A 1 190 ? 11.203 18.969 -0.619 1 98.19 190 LEU A N 1
ATOM 1430 C CA . LEU A 1 190 ? 11.781 19.344 0.667 1 98.19 190 LEU A CA 1
ATOM 1431 C C . LEU A 1 190 ? 11.172 20.641 1.178 1 98.19 190 LEU A C 1
ATOM 1433 O O . LEU A 1 190 ? 11.891 21.547 1.623 1 98.19 190 LEU A O 1
ATOM 1437 N N . GLY A 1 191 ? 9.844 20.75 0.975 1 96.31 191 GLY A N 1
ATOM 1438 C CA . GLY A 1 191 ? 9.117 21.719 1.765 1 96.31 191 GLY A CA 1
ATOM 1439 C C . GLY A 1 191 ? 9.047 21.375 3.238 1 96.31 191 GLY A C 1
ATOM 1440 O O . GLY A 1 191 ? 9.781 20.5 3.707 1 96.31 191 GLY A O 1
ATOM 1441 N N . PRO A 1 192 ? 8.188 22.047 3.947 1 96.94 192 PRO A N 1
ATOM 1442 C CA . PRO A 1 192 ? 8.086 21.766 5.383 1 96.94 192 PRO A CA 1
ATOM 1443 C C . PRO A 1 192 ? 7.801 20.297 5.672 1 96.94 192 PRO A C 1
ATOM 1445 O O . PRO A 1 192 ? 8.422 19.703 6.562 1 96.94 192 PRO A O 1
ATOM 1448 N N . VAL A 1 193 ? 6.918 19.672 4.941 1 97.88 193 VAL A N 1
ATOM 1449 C CA . VAL A 1 193 ? 6.547 18.266 5.148 1 97.88 193 VAL A CA 1
ATOM 1450 C C . VAL A 1 193 ? 7.727 17.359 4.809 1 97.88 193 VAL A C 1
ATOM 1452 O O . VAL A 1 193 ? 8.055 16.453 5.566 1 97.88 193 VAL A O 1
ATOM 1455 N N . GLY A 1 194 ? 8.359 17.609 3.701 1 98.62 194 GLY A N 1
ATOM 1456 C CA . GLY A 1 194 ? 9.508 16.812 3.307 1 98.62 194 GLY A CA 1
ATOM 1457 C C . GLY A 1 194 ? 10.648 16.875 4.305 1 98.62 194 GLY A C 1
ATOM 1458 O O . GLY A 1 194 ? 11.234 15.836 4.656 1 98.62 194 GLY A O 1
ATOM 1459 N N . LEU A 1 195 ? 10.969 18.078 4.746 1 98.62 195 LEU A N 1
ATOM 1460 C CA . LEU A 1 195 ? 12.031 18.234 5.734 1 98.62 195 LEU A CA 1
ATOM 1461 C C . LEU A 1 195 ? 11.648 17.594 7.059 1 98.62 195 LEU A C 1
ATOM 1463 O O . LEU A 1 195 ? 12.5 17.047 7.758 1 98.62 195 LEU A O 1
ATOM 1467 N N . SER A 1 196 ? 10.367 17.672 7.383 1 98.69 196 SER A N 1
ATOM 1468 C CA . SER A 1 196 ? 9.883 16.984 8.578 1 98.69 196 SER A CA 1
ATOM 1469 C C . SER A 1 196 ? 10.031 15.469 8.43 1 98.69 196 SER A C 1
ATOM 1471 O O . SER A 1 196 ? 10.383 14.781 9.391 1 98.69 196 SER A O 1
ATOM 1473 N N . ALA A 1 197 ? 9.734 14.945 7.246 1 98.81 197 ALA A N 1
ATOM 1474 C CA . ALA A 1 197 ? 9.914 13.516 6.984 1 98.81 197 ALA A CA 1
ATOM 1475 C C . ALA A 1 197 ? 11.375 13.109 7.148 1 98.81 197 ALA A C 1
ATOM 1477 O O . ALA A 1 197 ? 11.672 12.039 7.68 1 98.81 197 ALA A O 1
ATOM 1478 N N . LEU A 1 198 ? 12.242 14 6.668 1 98.81 198 LEU A N 1
ATOM 1479 C CA . LEU A 1 198 ? 13.672 13.758 6.812 1 98.81 198 LEU A CA 1
ATOM 1480 C C . LEU A 1 198 ? 14.055 13.617 8.281 1 98.81 198 LEU A C 1
ATOM 1482 O O . LEU A 1 198 ? 14.734 12.656 8.656 1 98.81 198 LEU A O 1
ATOM 1486 N N . LEU A 1 199 ? 13.57 14.508 9.117 1 98.5 199 LEU A N 1
ATOM 1487 C CA . LEU A 1 199 ? 13.859 14.469 10.547 1 98.5 199 LEU A CA 1
ATOM 1488 C C . LEU A 1 199 ? 13.297 13.203 11.18 1 98.5 199 LEU A C 1
ATOM 1490 O O . LEU A 1 199 ? 13.977 12.539 11.969 1 98.5 199 LEU A O 1
ATOM 1494 N N . GLY A 1 200 ? 12.039 12.883 10.828 1 98.06 200 GLY A N 1
ATOM 1495 C CA . GLY A 1 200 ? 11.406 11.688 11.359 1 98.06 200 GLY A CA 1
ATOM 1496 C C . GLY A 1 200 ? 12.117 10.406 10.945 1 98.06 200 GLY A C 1
ATOM 1497 O O . GLY A 1 200 ? 12.289 9.5 11.758 1 98.06 200 GLY A O 1
ATOM 1498 N N . ALA A 1 201 ? 12.516 10.336 9.68 1 98.56 201 ALA A N 1
ATOM 1499 C CA . ALA A 1 201 ? 13.211 9.148 9.172 1 98.56 201 ALA A CA 1
ATOM 1500 C C . ALA A 1 201 ? 14.586 9.008 9.82 1 98.56 201 ALA A C 1
ATOM 1502 O O . ALA A 1 201 ? 15 7.895 10.164 1 98.56 201 ALA A O 1
ATOM 1503 N N . LYS A 1 202 ? 15.297 10.125 9.953 1 98 202 LYS A N 1
ATOM 1504 C CA . LYS A 1 202 ? 16.625 10.125 10.539 1 98 202 LYS A CA 1
ATOM 1505 C C . LYS A 1 202 ? 16.625 9.461 11.914 1 98 202 LYS A C 1
ATOM 1507 O O . LYS A 1 202 ? 17.547 8.727 12.266 1 98 202 LYS A O 1
ATOM 1512 N N . ALA A 1 203 ? 15.594 9.672 12.633 1 95.44 203 ALA A N 1
ATOM 1513 C CA . ALA A 1 203 ? 15.484 9.172 13.992 1 95.44 203 ALA A CA 1
ATOM 1514 C C . ALA A 1 203 ? 15.414 7.645 14.016 1 95.44 203 ALA A C 1
ATOM 1516 O O . ALA A 1 203 ? 15.57 7.023 15.07 1 95.44 203 ALA A O 1
ATOM 1517 N N . LEU A 1 204 ? 15.219 6.938 12.859 1 96.5 204 LEU A N 1
ATOM 1518 C CA . LEU A 1 204 ? 15.102 5.484 12.789 1 96.5 204 LEU A CA 1
ATOM 1519 C C . LEU A 1 204 ? 16.391 4.863 12.25 1 96.5 204 LEU A C 1
ATOM 1521 O O . LEU A 1 204 ? 16.438 3.658 11.992 1 96.5 204 LEU A O 1
ATOM 1525 N N . ASN A 1 205 ? 17.391 5.652 12.008 1 96.44 205 ASN A N 1
ATOM 1526 C CA . ASN A 1 205 ? 18.734 5.246 11.625 1 96.44 205 ASN A CA 1
ATOM 1527 C C . ASN A 1 205 ? 18.75 4.492 10.297 1 96.44 205 ASN A C 1
ATOM 1529 O O . ASN A 1 205 ? 19.297 3.398 10.203 1 96.44 205 ASN A O 1
ATOM 1533 N N . PRO A 1 206 ? 18.203 5.113 9.25 1 97.69 206 PRO A N 1
ATOM 1534 C CA . PRO A 1 206 ? 18.391 4.516 7.926 1 97.69 206 PRO A CA 1
ATOM 1535 C C . PRO A 1 206 ? 19.844 4.562 7.453 1 97.69 206 PRO A C 1
ATOM 1537 O O . PRO A 1 206 ? 20.625 5.363 7.957 1 97.69 206 PRO A O 1
ATOM 1540 N N . LYS A 1 207 ? 20.172 3.65 6.531 1 96.69 207 LYS A N 1
ATOM 1541 C CA . LYS A 1 207 ? 21.531 3.629 5.973 1 96.69 207 LYS A CA 1
ATOM 1542 C C . LYS A 1 207 ? 21.766 4.836 5.062 1 96.69 207 LYS A C 1
ATOM 1544 O O . LYS A 1 207 ? 22.844 5.426 5.078 1 96.69 207 LYS A O 1
ATOM 1549 N N . GLU A 1 208 ? 20.781 5.164 4.277 1 97.94 208 GLU A N 1
ATOM 1550 C CA . GLU A 1 208 ? 20.812 6.309 3.375 1 97.94 208 GLU A CA 1
ATOM 1551 C C . GLU A 1 208 ? 19.562 7.16 3.504 1 97.94 208 GLU A C 1
ATOM 1553 O O . GLU A 1 208 ? 18.453 6.629 3.607 1 97.94 208 GLU A O 1
ATOM 1558 N N . LEU A 1 209 ? 19.766 8.383 3.602 1 98.75 209 LEU A N 1
ATOM 1559 C CA . LEU A 1 209 ? 18.703 9.383 3.547 1 98.75 209 LEU A CA 1
ATOM 1560 C C . LEU A 1 209 ? 18.938 10.352 2.393 1 98.75 209 LEU A C 1
ATOM 1562 O O . LEU A 1 209 ? 19.734 11.281 2.512 1 98.75 209 LEU A O 1
ATOM 1566 N N . ILE A 1 210 ? 18.203 10.148 1.31 1 98.94 210 ILE A N 1
ATOM 1567 C CA . ILE A 1 210 ? 18.438 10.844 0.049 1 98.94 210 ILE A CA 1
ATOM 1568 C C . ILE A 1 210 ? 17.406 11.953 -0.137 1 98.94 210 ILE A C 1
ATOM 1570 O O . ILE A 1 210 ? 16.219 11.672 -0.308 1 98.94 210 ILE A O 1
ATOM 1574 N N . ALA A 1 211 ? 17.891 13.18 -0.129 1 98.94 211 ALA A N 1
ATOM 1575 C CA . ALA A 1 211 ? 17.016 14.336 -0.301 1 98.94 211 ALA A CA 1
ATOM 1576 C C . ALA A 1 211 ? 16.969 14.781 -1.76 1 98.94 211 ALA A C 1
ATOM 1578 O O . ALA A 1 211 ? 18.016 15.016 -2.371 1 98.94 211 ALA A O 1
ATOM 1579 N N . ILE A 1 212 ? 15.797 14.898 -2.295 1 98.94 212 ILE A N 1
ATOM 1580 C CA . ILE A 1 212 ? 15.625 15.25 -3.703 1 98.94 212 ILE A CA 1
ATOM 1581 C C . ILE A 1 212 ? 14.734 16.484 -3.826 1 98.94 212 ILE A C 1
ATOM 1583 O O . ILE A 1 212 ? 13.586 16.469 -3.381 1 98.94 212 ILE A O 1
ATOM 1587 N N . ASP A 1 213 ? 15.227 17.531 -4.41 1 98.69 213 ASP A N 1
ATOM 1588 C CA . ASP A 1 213 ? 14.508 18.781 -4.621 1 98.69 213 ASP A CA 1
ATOM 1589 C C . ASP A 1 213 ? 15.164 19.609 -5.727 1 98.69 213 ASP A C 1
ATOM 1591 O O . ASP A 1 213 ? 16.375 19.5 -5.957 1 98.69 213 ASP A O 1
ATOM 1595 N N . MET A 1 214 ? 14.359 20.422 -6.383 1 97.56 214 MET A N 1
ATOM 1596 C CA . MET A 1 214 ? 14.883 21.266 -7.449 1 97.56 214 MET A CA 1
ATOM 1597 C C . MET A 1 214 ? 15.508 22.531 -6.879 1 97.56 214 MET A C 1
ATOM 1599 O O . MET A 1 214 ? 16.203 23.266 -7.586 1 97.56 214 MET A O 1
ATOM 1603 N N . ASP A 1 215 ? 15.211 22.875 -5.613 1 96.5 215 ASP A N 1
ATOM 1604 C CA . ASP A 1 215 ? 15.719 24.062 -4.934 1 96.5 215 ASP A CA 1
ATOM 1605 C C . ASP A 1 215 ? 17 23.75 -4.156 1 96.5 215 ASP A C 1
ATOM 1607 O O . ASP A 1 215 ? 16.938 23.078 -3.121 1 96.5 215 ASP A O 1
ATOM 1611 N N . ASP A 1 216 ? 18.125 24.328 -4.566 1 96.88 216 ASP A N 1
ATOM 1612 C CA . ASP A 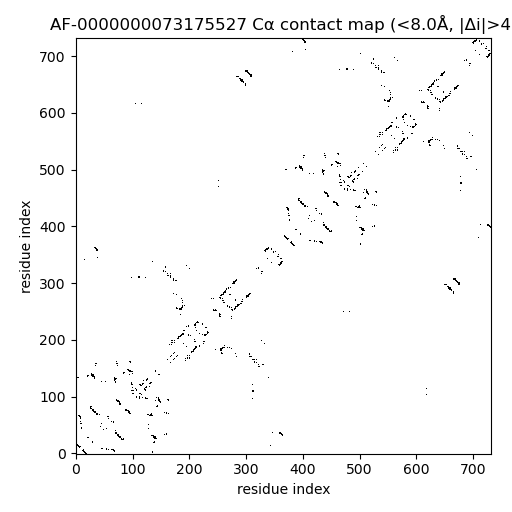1 216 ? 19.406 24.047 -3.943 1 96.88 216 ASP A CA 1
ATOM 1613 C C . ASP A 1 216 ? 19.438 24.516 -2.492 1 96.88 216 ASP A C 1
ATOM 1615 O O . ASP A 1 216 ? 20.109 23.922 -1.649 1 96.88 216 ASP A O 1
ATOM 1619 N N . ALA A 1 217 ? 18.719 25.578 -2.223 1 95.75 217 ALA A N 1
ATOM 1620 C CA . ALA A 1 217 ? 18.672 26.062 -0.848 1 95.75 217 ALA A CA 1
ATOM 1621 C C . ALA A 1 217 ? 18.016 25.047 0.076 1 95.75 217 ALA A C 1
ATOM 1623 O O . ALA A 1 217 ? 18.453 24.844 1.208 1 95.75 217 ALA A O 1
ATOM 1624 N N . ARG A 1 218 ? 17 24.422 -0.433 1 96.38 218 ARG A N 1
ATOM 1625 C CA . ARG A 1 218 ? 16.328 23.375 0.344 1 96.38 218 ARG A CA 1
ATOM 1626 C C . ARG A 1 218 ? 17.219 22.172 0.532 1 96.38 218 ARG A C 1
ATOM 1628 O O . ARG A 1 218 ? 17.203 21.531 1.589 1 96.38 218 ARG A O 1
ATOM 1635 N N . LEU A 1 219 ? 17.969 21.844 -0.484 1 98.31 219 LEU A N 1
ATOM 1636 C CA . LEU A 1 219 ? 18.906 20.734 -0.394 1 98.31 219 LEU A CA 1
ATOM 1637 C C . LEU A 1 219 ? 19.984 21.016 0.656 1 98.31 219 LEU A C 1
ATOM 1639 O O . LEU A 1 219 ? 20.375 20.109 1.4 1 98.31 219 LEU A O 1
ATOM 1643 N N . ALA A 1 220 ? 20.422 22.266 0.693 1 97.69 220 ALA A N 1
ATOM 1644 C CA . ALA A 1 220 ? 21.422 22.641 1.691 1 97.69 220 ALA A CA 1
ATOM 1645 C C . ALA A 1 220 ? 20.875 22.484 3.105 1 97.69 220 ALA A C 1
ATOM 1647 O O . ALA A 1 220 ? 21.578 22.016 4.004 1 97.69 220 ALA A O 1
ATOM 1648 N N . VAL A 1 221 ? 19.641 22.875 3.273 1 97.44 221 VAL A N 1
ATOM 1649 C CA . VAL A 1 221 ? 18.984 22.719 4.57 1 97.44 221 VAL A CA 1
ATOM 1650 C C . VAL A 1 221 ? 18.891 21.234 4.918 1 97.44 221 VAL A C 1
ATOM 1652 O O . VAL A 1 221 ? 19.172 20.828 6.047 1 97.44 221 VAL A O 1
ATOM 1655 N N . ALA A 1 222 ? 18.469 20.406 3.955 1 98.62 222 ALA A N 1
ATOM 1656 C CA . ALA A 1 222 ? 18.328 18.969 4.168 1 98.62 222 ALA A CA 1
ATOM 1657 C C . ALA A 1 222 ? 19.656 18.359 4.613 1 98.62 222 ALA A C 1
ATOM 1659 O O . ALA A 1 222 ? 19.672 17.5 5.508 1 98.62 222 ALA A O 1
ATOM 1660 N N . LYS A 1 223 ? 20.703 18.766 3.986 1 98.38 223 LYS A N 1
ATOM 1661 C CA . LYS A 1 223 ? 22.016 18.266 4.359 1 98.38 223 LYS A CA 1
ATOM 1662 C C . LYS A 1 223 ? 22.344 18.594 5.816 1 98.38 223 LYS A C 1
ATOM 1664 O O . LYS A 1 223 ? 22.828 17.734 6.555 1 98.38 223 LYS A O 1
ATOM 1669 N N . LYS A 1 224 ? 22.031 19.766 6.199 1 97.69 224 LYS A N 1
ATOM 1670 C CA . LYS A 1 224 ? 22.266 20.203 7.57 1 97.69 224 LYS A CA 1
ATOM 1671 C C . LYS A 1 224 ? 21.422 19.406 8.555 1 97.69 224 LYS A C 1
ATOM 1673 O O . LYS A 1 224 ? 21.828 19.172 9.695 1 97.69 224 LYS A O 1
ATOM 1678 N N . LEU A 1 225 ? 20.297 19 8.047 1 97.81 225 LEU A N 1
ATOM 1679 C CA . LEU A 1 225 ? 19.359 18.312 8.938 1 97.81 225 LEU A CA 1
ATOM 1680 C C . LEU A 1 225 ? 19.625 16.812 8.961 1 97.81 225 LEU A C 1
ATOM 1682 O O . LEU A 1 225 ? 19 16.078 9.727 1 97.81 225 LEU A O 1
ATOM 1686 N N . GLY A 1 226 ? 20.516 16.312 8.086 1 97.69 226 GLY A N 1
ATOM 1687 C CA . GLY A 1 226 ? 20.922 14.922 8.273 1 97.69 226 GLY A CA 1
ATOM 1688 C C . GLY A 1 226 ? 20.844 14.102 7.004 1 97.69 226 GLY A C 1
ATOM 1689 O O . GLY A 1 226 ? 21.141 12.898 7.016 1 97.69 226 GLY A O 1
ATOM 1690 N N . ALA A 1 227 ? 20.469 14.703 5.898 1 98.75 227 ALA A N 1
ATOM 1691 C CA . ALA A 1 227 ? 20.5 13.961 4.641 1 98.75 227 ALA A CA 1
ATOM 1692 C C . ALA A 1 227 ? 21.906 13.461 4.34 1 98.75 227 ALA A C 1
ATOM 1694 O O . ALA A 1 227 ? 22.875 14.211 4.453 1 98.75 227 ALA A O 1
ATOM 1695 N N . THR A 1 228 ? 22.031 12.227 3.961 1 98.69 228 THR A N 1
ATOM 1696 C CA . THR A 1 228 ? 23.328 11.664 3.617 1 98.69 228 THR A CA 1
ATOM 1697 C C . THR A 1 228 ? 23.672 11.945 2.156 1 98.69 228 THR A C 1
ATOM 1699 O O . THR A 1 228 ? 24.844 11.984 1.783 1 98.69 228 THR A O 1
ATOM 1702 N N . GLN A 1 229 ? 22.609 12.062 1.311 1 98.56 229 GLN A N 1
ATOM 1703 C CA . GLN A 1 229 ? 22.719 12.383 -0.11 1 98.56 229 GLN A CA 1
ATOM 1704 C C . GLN A 1 229 ? 21.703 13.438 -0.516 1 98.56 229 GLN A C 1
ATOM 1706 O O . GLN A 1 229 ? 20.609 13.508 0.05 1 98.56 229 GLN A O 1
ATOM 1711 N N . THR A 1 230 ? 22.125 14.32 -1.365 1 98.69 230 THR A N 1
ATOM 1712 C CA . THR A 1 230 ? 21.203 15.281 -1.966 1 98.69 230 THR A CA 1
ATOM 1713 C C . THR A 1 230 ? 21.328 15.273 -3.486 1 98.69 230 THR A C 1
ATOM 1715 O O . THR A 1 230 ? 22.422 15.039 -4.023 1 98.69 230 THR A O 1
ATOM 1718 N N . ILE A 1 231 ? 20.234 15.5 -4.172 1 98.62 231 ILE A N 1
ATOM 1719 C CA . ILE A 1 231 ? 20.312 15.57 -5.629 1 98.62 231 ILE A CA 1
ATOM 1720 C C . ILE A 1 231 ? 19.219 16.5 -6.156 1 98.62 231 ILE A C 1
ATOM 1722 O O . ILE A 1 231 ? 18.094 16.484 -5.672 1 98.62 231 ILE A O 1
ATOM 1726 N N . ASN A 1 232 ? 19.594 17.391 -7.031 1 98.62 232 ASN A N 1
ATOM 1727 C CA . ASN A 1 232 ? 18.703 18.234 -7.797 1 98.62 232 ASN A CA 1
ATOM 1728 C C . ASN A 1 232 ? 18.328 17.609 -9.133 1 98.62 232 ASN A C 1
ATOM 1730 O O . ASN A 1 232 ? 19.141 17.547 -10.047 1 98.62 232 ASN A O 1
ATOM 1734 N N . PRO A 1 233 ? 17.078 17.141 -9.219 1 98.19 233 PRO A N 1
ATOM 1735 C CA . PRO A 1 233 ? 16.719 16.391 -10.414 1 98.19 233 PRO A CA 1
ATOM 1736 C C . PRO A 1 233 ? 16.656 17.266 -11.672 1 98.19 233 PRO A C 1
ATOM 1738 O O . PRO A 1 233 ? 16.594 16.734 -12.789 1 98.19 233 PRO A O 1
ATOM 1741 N N . SER A 1 234 ? 16.703 18.578 -11.5 1 97.19 234 SER A N 1
ATOM 1742 C CA . SER A 1 234 ? 16.766 19.484 -12.648 1 97.19 234 SER A CA 1
ATOM 1743 C C . SER A 1 234 ? 18.188 19.578 -13.203 1 97.19 234 SER A C 1
ATOM 1745 O O . SER A 1 234 ? 18.406 20.047 -14.32 1 97.19 234 SER A O 1
ATOM 1747 N N . LYS A 1 235 ? 19.141 19.125 -12.445 1 97.44 235 LYS A N 1
ATOM 1748 C CA . LYS A 1 235 ? 20.547 19.281 -12.82 1 97.44 235 LYS A CA 1
ATOM 1749 C C . LYS A 1 235 ? 21.203 17.938 -13.086 1 97.44 235 LYS A C 1
ATOM 1751 O O . LYS A 1 235 ? 22.234 17.859 -13.742 1 97.44 235 LYS A O 1
ATOM 1756 N N . ALA A 1 236 ? 20.656 16.891 -12.555 1 97.19 236 ALA A N 1
ATOM 1757 C CA . ALA A 1 236 ? 21.203 15.547 -12.727 1 97.19 236 ALA A CA 1
ATOM 1758 C C . ALA A 1 236 ? 20.094 14.5 -12.742 1 97.19 236 ALA A C 1
ATOM 1760 O O . ALA A 1 236 ? 18.984 14.766 -12.297 1 97.19 236 ALA A O 1
ATOM 1761 N N . ASP A 1 237 ? 20.375 13.297 -13.258 1 98.25 237 ASP A N 1
ATOM 1762 C CA . ASP A 1 237 ? 19.422 12.195 -13.305 1 98.25 237 ASP A CA 1
ATOM 1763 C C . ASP A 1 237 ? 19.281 11.531 -11.938 1 98.25 237 ASP A C 1
ATOM 1765 O O . ASP A 1 237 ? 20.094 10.672 -11.578 1 98.25 237 ASP A O 1
ATOM 1769 N N . ALA A 1 238 ? 18.25 11.867 -11.273 1 98.44 238 ALA A N 1
ATOM 1770 C CA . ALA A 1 238 ? 18.047 11.375 -9.914 1 98.44 238 ALA A CA 1
ATOM 1771 C C . ALA A 1 238 ? 17.875 9.859 -9.898 1 98.44 238 ALA A C 1
ATOM 1773 O O . ALA A 1 238 ? 18.359 9.188 -8.984 1 98.44 238 ALA A O 1
ATOM 1774 N N . VAL A 1 239 ? 17.234 9.297 -10.875 1 98.56 239 VAL A N 1
ATOM 1775 C CA . VAL A 1 239 ? 16.984 7.863 -10.93 1 98.56 239 VAL A CA 1
ATOM 1776 C C . VAL A 1 239 ? 18.297 7.102 -11.062 1 98.56 239 VAL A C 1
ATOM 1778 O O . VAL A 1 239 ? 18.562 6.168 -10.305 1 98.56 239 VAL A O 1
ATOM 1781 N N . SER A 1 240 ? 19.109 7.465 -12.008 1 98.12 240 SER A N 1
ATOM 1782 C CA . SER A 1 240 ? 20.422 6.832 -12.195 1 98.12 240 SER A CA 1
ATOM 1783 C C . SER A 1 240 ? 21.281 6.965 -10.945 1 98.12 240 SER A C 1
ATOM 1785 O O . SER A 1 240 ? 21.953 6.016 -10.547 1 98.12 240 SER A O 1
ATOM 1787 N N . PHE A 1 241 ? 21.25 8.156 -10.359 1 98.12 241 PHE A N 1
ATOM 1788 C CA . PHE A 1 241 ? 22.031 8.414 -9.148 1 98.12 241 PHE A CA 1
ATOM 1789 C C . PHE A 1 241 ? 21.625 7.457 -8.031 1 98.12 241 PHE A C 1
ATOM 1791 O O . PHE A 1 241 ? 22.484 6.82 -7.414 1 98.12 241 PHE A O 1
ATOM 1798 N N . VAL A 1 242 ? 20.328 7.324 -7.777 1 98.19 242 VAL A N 1
ATOM 1799 C CA . VAL A 1 242 ? 19.812 6.48 -6.707 1 98.19 242 VAL A CA 1
ATOM 1800 C C . VAL A 1 242 ? 20.109 5.016 -7.016 1 98.19 242 VAL A C 1
ATOM 1802 O O . VAL A 1 242 ? 20.484 4.25 -6.125 1 98.19 242 VAL A O 1
ATOM 1805 N N . LYS A 1 243 ? 19.906 4.574 -8.242 1 96.81 243 LYS A N 1
ATOM 1806 C CA . LYS A 1 243 ? 20.188 3.193 -8.633 1 96.81 243 LYS A CA 1
ATOM 1807 C C . LYS A 1 243 ? 21.641 2.838 -8.383 1 96.81 243 LYS A C 1
ATOM 1809 O O . LYS A 1 243 ? 21.953 1.771 -7.844 1 96.81 243 LYS A O 1
ATOM 1814 N N . GLN A 1 244 ? 22.531 3.738 -8.75 1 96.12 244 GLN A N 1
ATOM 1815 C CA . GLN A 1 244 ? 23.953 3.516 -8.523 1 96.12 244 GLN A CA 1
ATOM 1816 C C . GLN A 1 244 ? 24.266 3.432 -7.027 1 96.12 244 GLN A C 1
ATOM 1818 O O . GLN A 1 244 ? 25.031 2.561 -6.594 1 96.12 244 GLN A O 1
ATOM 1823 N N . LEU A 1 245 ? 23.641 4.293 -6.316 1 96.38 245 LEU A N 1
ATOM 1824 C CA . LEU A 1 245 ? 23.875 4.375 -4.879 1 96.38 245 LEU A CA 1
ATOM 1825 C C . LEU A 1 245 ? 23.406 3.104 -4.18 1 96.38 245 LEU A C 1
ATOM 1827 O O . LEU A 1 245 ? 23.984 2.682 -3.182 1 96.38 245 LEU A O 1
ATOM 1831 N N . THR A 1 246 ? 22.359 2.443 -4.691 1 95.75 246 THR A N 1
ATOM 1832 C CA . THR A 1 246 ? 21.703 1.345 -3.99 1 95.75 246 THR A CA 1
ATOM 1833 C C . THR A 1 246 ? 22.109 0.002 -4.598 1 95.75 246 THR A C 1
ATOM 1835 O O . THR A 1 246 ? 21.641 -1.049 -4.152 1 95.75 246 THR A O 1
ATOM 1838 N N . THR A 1 247 ? 22.859 0.043 -5.613 1 89.88 247 THR A N 1
ATOM 1839 C CA . THR A 1 247 ? 23.328 -1.188 -6.242 1 89.88 247 THR A CA 1
ATOM 1840 C C . THR 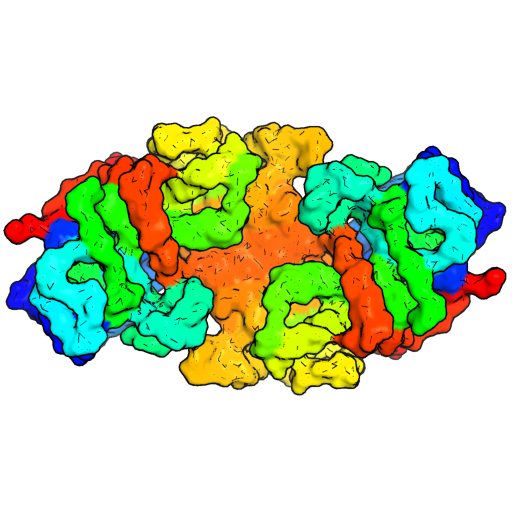A 1 247 ? 24.219 -1.976 -5.293 1 89.88 247 THR A C 1
ATOM 1842 O O . THR A 1 247 ? 25.094 -1.402 -4.637 1 89.88 247 THR A O 1
ATOM 1845 N N . SER A 1 248 ? 23.859 -3.225 -5.125 1 88.75 248 SER A N 1
ATOM 1846 C CA . SER A 1 248 ? 24.688 -4.148 -4.367 1 88.75 248 SER A CA 1
ATOM 1847 C C . SER A 1 248 ? 24.625 -5.559 -4.953 1 88.75 248 SER A C 1
ATOM 1849 O O . SER A 1 248 ? 23.844 -5.816 -5.871 1 88.75 248 SER A O 1
ATOM 1851 N N . LYS A 1 249 ? 25.5 -6.461 -4.531 1 84.75 249 LYS A N 1
ATOM 1852 C CA . LYS A 1 249 ? 25.547 -7.844 -5.004 1 84.75 249 LYS A CA 1
ATOM 1853 C C . LYS A 1 249 ? 24.312 -8.625 -4.547 1 84.75 249 LYS A C 1
ATOM 1855 O O . LYS A 1 249 ? 23.922 -9.602 -5.184 1 84.75 249 LYS A O 1
ATOM 1860 N N . ASP A 1 250 ? 23.688 -8.055 -3.58 1 87.56 250 ASP A N 1
ATOM 1861 C CA . ASP A 1 250 ? 22.672 -8.859 -2.9 1 87.56 250 ASP A CA 1
ATOM 1862 C C . ASP A 1 250 ? 21.266 -8.336 -3.197 1 87.56 250 ASP A C 1
ATOM 1864 O O . ASP A 1 250 ? 20.281 -9.023 -2.93 1 87.56 250 ASP A O 1
ATOM 1868 N N . ARG A 1 251 ? 21.234 -7.109 -3.785 1 89.31 251 ARG A N 1
ATOM 1869 C CA . ARG A 1 251 ? 19.906 -6.504 -3.955 1 89.31 251 ARG A CA 1
ATOM 1870 C C . ARG A 1 251 ? 19.797 -5.816 -5.312 1 89.31 251 ARG A C 1
ATOM 1872 O O . ARG A 1 251 ? 20.766 -5.23 -5.801 1 89.31 251 ARG A O 1
ATOM 1879 N N . GLU A 1 252 ? 18.609 -5.93 -5.887 1 91.88 252 GLU A N 1
ATOM 1880 C CA . GLU A 1 252 ? 18.297 -5.109 -7.051 1 91.88 252 GLU A CA 1
ATOM 1881 C C . GLU A 1 252 ? 18.297 -3.625 -6.695 1 91.88 252 GLU A C 1
ATOM 1883 O O . GLU A 1 252 ? 17.938 -3.252 -5.574 1 91.88 252 GLU A O 1
ATOM 1888 N N . PRO A 1 253 ? 18.688 -2.846 -7.648 1 95.56 253 PRO A N 1
ATOM 1889 C CA . PRO A 1 253 ? 18.766 -1.413 -7.348 1 95.56 253 PRO A CA 1
ATOM 1890 C C . PRO A 1 253 ? 17.406 -0.802 -7.02 1 95.56 253 PRO A C 1
ATOM 1892 O O . PRO A 1 253 ? 16.375 -1.251 -7.539 1 95.56 253 PRO A O 1
ATOM 1895 N N . GLY A 1 254 ? 17.438 0.314 -6.199 1 98.06 254 GLY A N 1
ATOM 1896 C CA . GLY A 1 254 ? 16.266 1.054 -5.762 1 98.06 254 GLY A CA 1
ATOM 1897 C C . GLY A 1 254 ? 16.219 1.268 -4.258 1 98.06 254 GLY A C 1
ATOM 1898 O O . GLY A 1 254 ? 16.859 0.535 -3.504 1 98.06 254 GLY A O 1
ATOM 1899 N N . VAL A 1 255 ? 15.484 2.213 -3.879 1 98.75 255 VAL A N 1
ATOM 19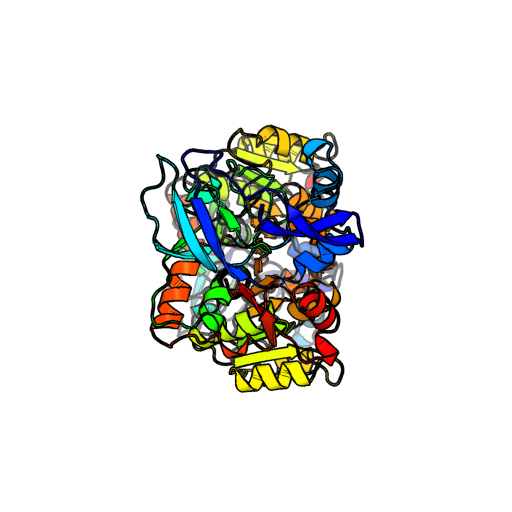00 C CA . VAL A 1 255 ? 15.391 2.502 -2.451 1 98.75 255 VAL A CA 1
ATOM 1901 C C . VAL A 1 255 ? 14.344 1.593 -1.81 1 98.75 255 VAL A C 1
ATOM 1903 O O . VAL A 1 255 ? 13.484 1.045 -2.5 1 98.75 255 VAL A O 1
ATOM 1906 N N . ASP A 1 256 ? 14.453 1.438 -0.465 1 98.38 256 ASP A N 1
ATOM 1907 C CA . ASP A 1 256 ? 13.469 0.69 0.311 1 98.38 256 ASP A CA 1
ATOM 1908 C C . ASP A 1 256 ? 12.18 1.487 0.473 1 98.38 256 ASP A C 1
ATOM 1910 O O . ASP A 1 256 ? 11.086 0.913 0.497 1 98.38 256 ASP A O 1
ATOM 1914 N N . VAL A 1 257 ? 12.367 2.818 0.609 1 98.94 257 VAL A N 1
ATOM 1915 C CA . VAL A 1 257 ? 11.219 3.691 0.823 1 98.94 257 VAL A CA 1
ATOM 1916 C C . VAL A 1 257 ? 11.383 4.977 0.013 1 98.94 257 VAL A C 1
ATOM 1918 O O . VAL A 1 257 ? 12.469 5.57 -0.005 1 98.94 257 VAL A O 1
ATOM 1921 N N . ALA A 1 258 ? 10.406 5.363 -0.721 1 98.94 258 ALA A N 1
ATOM 1922 C CA . ALA A 1 258 ? 10.297 6.676 -1.354 1 98.94 258 ALA A CA 1
ATOM 1923 C C . ALA A 1 258 ? 9.109 7.453 -0.803 1 98.94 258 ALA A C 1
ATOM 1925 O O . ALA A 1 258 ? 7.969 6.98 -0.859 1 98.94 258 ALA A O 1
ATOM 1926 N N . ILE A 1 259 ? 9.352 8.602 -0.278 1 98.94 259 ILE A N 1
ATOM 1927 C CA . ILE A 1 259 ? 8.305 9.453 0.283 1 98.94 259 ILE A CA 1
ATOM 1928 C C . ILE A 1 259 ? 8.047 10.633 -0.643 1 98.94 259 ILE A C 1
ATOM 1930 O O . ILE A 1 259 ? 8.938 11.461 -0.868 1 98.94 259 ILE A O 1
ATOM 1934 N N . GLU A 1 260 ? 6.895 10.734 -1.206 1 98.94 260 GLU A N 1
ATOM 1935 C CA . GLU A 1 260 ? 6.484 11.797 -2.113 1 98.94 260 GLU A CA 1
ATOM 1936 C C . GLU A 1 260 ? 5.82 12.945 -1.354 1 98.94 260 GLU A C 1
ATOM 1938 O O . GLU A 1 260 ? 4.746 12.773 -0.778 1 98.94 260 GLU A O 1
ATOM 1943 N N . CYS A 1 261 ? 6.418 14.148 -1.348 1 98.5 261 CYS A N 1
ATOM 1944 C CA . CYS A 1 261 ? 5.953 15.219 -0.48 1 98.5 261 CYS A CA 1
ATOM 1945 C C . CYS A 1 261 ? 5.574 16.453 -1.295 1 98.5 261 CYS A C 1
ATOM 1947 O O . CYS A 1 261 ? 5.516 17.562 -0.76 1 98.5 261 CYS A O 1
ATOM 1949 N N . VAL A 1 262 ? 5.359 16.344 -2.574 1 97.06 262 VAL A N 1
ATOM 1950 C CA . VAL A 1 262 ? 5.098 17.5 -3.412 1 97.06 262 VAL A CA 1
ATOM 1951 C C . VAL A 1 262 ? 3.633 17.516 -3.844 1 97.06 262 VAL A C 1
ATOM 1953 O O . VAL A 1 262 ? 2.943 18.531 -3.699 1 97.06 262 VAL A O 1
ATOM 1956 N N . GLY A 1 263 ? 3.143 16.391 -4.449 1 96.88 263 GLY A N 1
ATOM 1957 C CA . GLY A 1 263 ? 1.743 16.328 -4.844 1 96.88 263 GLY A CA 1
ATOM 1958 C C . GLY A 1 263 ? 1.516 16.641 -6.309 1 96.88 263 GLY A C 1
ATOM 1959 O O . GLY A 1 263 ? 0.514 17.266 -6.664 1 96.88 263 GLY A O 1
ATOM 1960 N N . VAL A 1 264 ? 2.48 16.266 -7.176 1 97.06 264 VAL A N 1
ATOM 1961 C CA . VAL A 1 264 ? 2.281 16.406 -8.617 1 97.06 264 VAL A CA 1
ATOM 1962 C C . VAL A 1 264 ? 2.654 15.117 -9.328 1 97.06 264 VAL A C 1
ATOM 1964 O O . VAL A 1 264 ? 3.447 14.32 -8.805 1 97.06 264 VAL A O 1
ATOM 1967 N N . PRO A 1 265 ? 2.127 14.844 -10.531 1 98.19 265 PRO A N 1
ATOM 1968 C CA . PRO A 1 265 ? 2.346 13.57 -11.219 1 98.19 265 PRO A CA 1
ATOM 1969 C C . PRO A 1 265 ? 3.826 13.258 -11.414 1 98.19 265 PRO A C 1
ATOM 1971 O O . PRO A 1 265 ? 4.258 12.125 -11.164 1 98.19 265 PRO A O 1
ATOM 1974 N N . ALA A 1 266 ? 4.652 14.234 -11.703 1 98.19 266 ALA A N 1
ATOM 1975 C CA . ALA A 1 266 ? 6.059 14.008 -12.023 1 98.19 266 ALA A CA 1
ATOM 1976 C C . ALA A 1 266 ? 6.812 13.453 -10.812 1 98.19 266 ALA A C 1
ATOM 1978 O O . ALA A 1 266 ? 7.688 12.594 -10.961 1 98.19 266 ALA A O 1
ATOM 1979 N N . THR A 1 267 ? 6.512 13.953 -9.664 1 98.62 267 THR A N 1
ATOM 1980 C CA . THR A 1 267 ? 7.242 13.516 -8.477 1 98.62 267 THR A CA 1
ATOM 1981 C C . THR A 1 267 ? 6.766 12.141 -8.031 1 98.62 267 THR A C 1
ATOM 1983 O O . THR A 1 267 ? 7.551 11.344 -7.508 1 98.62 267 THR A O 1
ATOM 1986 N N . PHE A 1 268 ? 5.473 11.867 -8.25 1 98.81 268 PHE A N 1
ATOM 1987 C CA . PHE A 1 268 ? 5 10.516 -7.977 1 98.81 268 PHE A CA 1
ATOM 1988 C C . PHE A 1 268 ? 5.668 9.516 -8.906 1 98.81 268 PHE A C 1
ATOM 1990 O O . PHE A 1 268 ? 6.125 8.461 -8.469 1 98.81 268 PHE A O 1
ATOM 1997 N N . GLU A 1 269 ? 5.68 9.844 -10.18 1 98.44 269 GLU A N 1
ATOM 1998 C CA . GLU A 1 269 ? 6.332 8.992 -11.172 1 98.44 269 GLU A CA 1
ATOM 1999 C C . GLU A 1 269 ? 7.801 8.773 -10.828 1 98.44 269 GLU A C 1
ATOM 2001 O O . GLU A 1 269 ? 8.32 7.664 -10.984 1 98.44 269 GLU A O 1
ATOM 2006 N N . LEU A 1 270 ? 8.445 9.797 -10.367 1 98.75 270 LEU A N 1
ATOM 2007 C CA . LEU A 1 270 ? 9.828 9.656 -9.93 1 98.75 270 LEU A CA 1
ATOM 2008 C C . LEU A 1 270 ? 9.945 8.633 -8.805 1 98.75 270 LEU A C 1
ATOM 2010 O O . LEU A 1 270 ? 10.836 7.781 -8.828 1 98.75 270 LEU A O 1
ATOM 2014 N N . CYS A 1 271 ? 9.055 8.727 -7.812 1 98.94 271 CYS A N 1
ATOM 2015 C CA . CYS A 1 271 ? 9.078 7.773 -6.707 1 98.94 271 CYS A CA 1
ATOM 2016 C C . CYS A 1 271 ? 8.93 6.344 -7.211 1 98.94 271 CYS A C 1
ATOM 2018 O O . CYS A 1 271 ? 9.578 5.43 -6.711 1 98.94 271 CYS A O 1
ATOM 2020 N N . GLU A 1 272 ? 8.086 6.16 -8.234 1 98.81 272 GLU A N 1
ATOM 2021 C CA . GLU A 1 272 ? 7.934 4.84 -8.844 1 98.81 272 GLU A CA 1
ATOM 2022 C C . GLU A 1 272 ? 9.25 4.344 -9.422 1 98.81 272 GLU A C 1
ATOM 2024 O O . GLU A 1 272 ? 9.578 3.162 -9.312 1 98.81 272 GLU A O 1
ATOM 2029 N N . ASP A 1 273 ? 9.961 5.23 -10.039 1 98.69 273 ASP A N 1
ATOM 2030 C CA . ASP A 1 273 ? 11.203 4.871 -10.727 1 98.69 273 ASP A CA 1
ATOM 2031 C C . ASP A 1 273 ? 12.32 4.59 -9.727 1 98.69 273 ASP A C 1
ATOM 2033 O O . ASP A 1 273 ? 13.305 3.928 -10.062 1 98.69 273 ASP A O 1
ATOM 2037 N N . LEU A 1 274 ? 12.164 5.078 -8.523 1 98.81 274 LEU A N 1
ATOM 2038 C CA . LEU A 1 274 ? 13.234 4.984 -7.535 1 98.81 274 LEU A CA 1
ATOM 2039 C C . LEU A 1 274 ? 13.102 3.699 -6.723 1 98.81 274 LEU A C 1
ATOM 2041 O O . LEU A 1 274 ? 14.062 3.277 -6.066 1 98.81 274 LEU A O 1
ATOM 2045 N N . ILE A 1 275 ? 11.969 3.062 -6.668 1 98.62 275 ILE A N 1
ATOM 2046 C CA . ILE A 1 275 ? 11.648 2.053 -5.664 1 98.62 275 ILE A CA 1
ATOM 2047 C C . ILE A 1 275 ? 12.227 0.704 -6.086 1 98.62 275 ILE A C 1
ATOM 2049 O O . ILE A 1 275 ? 12.195 0.35 -7.266 1 98.62 275 ILE A O 1
ATOM 2053 N N . GLY A 1 276 ? 12.836 -0.03 -5.172 1 97.38 276 GLY A N 1
ATOM 2054 C CA . GLY A 1 276 ? 13.305 -1.389 -5.395 1 97.38 276 GLY A CA 1
ATOM 2055 C C . GLY A 1 276 ? 12.281 -2.441 -5.027 1 97.38 276 GLY A C 1
ATOM 2056 O O . GLY A 1 276 ? 11.227 -2.121 -4.465 1 97.38 276 GLY A O 1
ATOM 2057 N N . PRO A 1 277 ? 12.578 -3.721 -5.297 1 97.12 277 PRO A N 1
ATOM 2058 C CA . PRO A 1 277 ? 11.656 -4.805 -4.945 1 97.12 277 PRO A CA 1
ATOM 2059 C C . PRO A 1 277 ? 11.359 -4.863 -3.451 1 97.12 277 PRO A C 1
ATOM 2061 O O . PRO A 1 277 ? 12.273 -4.758 -2.629 1 97.12 277 PRO A O 1
ATOM 2064 N N . GLY A 1 278 ? 10.07 -4.996 -3.16 1 97.5 278 GLY A N 1
ATOM 2065 C CA . GLY A 1 278 ? 9.648 -5.082 -1.771 1 97.5 278 GLY A CA 1
ATOM 2066 C C . GLY A 1 278 ? 9.555 -3.729 -1.093 1 97.5 278 GLY A C 1
ATOM 2067 O O . GLY A 1 278 ? 9.227 -3.646 0.094 1 97.5 278 GLY A O 1
ATOM 2068 N N . GLY A 1 279 ? 9.828 -2.664 -1.858 1 98.38 279 GLY A N 1
ATOM 2069 C CA . GLY A 1 279 ? 9.875 -1.334 -1.274 1 98.38 279 GLY A CA 1
ATOM 2070 C C . GLY A 1 279 ? 8.508 -0.697 -1.125 1 98.38 279 GLY A C 1
ATOM 2071 O O . GLY A 1 279 ? 7.492 -1.305 -1.475 1 98.38 279 GLY A O 1
ATOM 2072 N N . ALA A 1 280 ? 8.5 0.578 -0.577 1 98.81 280 ALA A N 1
ATOM 2073 C CA . ALA A 1 280 ? 7.254 1.296 -0.327 1 98.81 280 ALA A CA 1
ATOM 2074 C C . ALA A 1 280 ? 7.324 2.721 -0.869 1 98.81 280 ALA A C 1
ATOM 2076 O O . ALA A 1 280 ? 8.352 3.391 -0.742 1 98.81 280 ALA A O 1
ATOM 2077 N N . VAL A 1 281 ? 6.285 3.104 -1.538 1 98.94 281 VAL A N 1
ATOM 2078 C CA . VAL A 1 281 ? 6.062 4.5 -1.894 1 98.94 281 VAL A CA 1
ATOM 2079 C C . VAL A 1 281 ? 5 5.102 -0.979 1 98.94 281 VAL A C 1
ATOM 2081 O O . VAL A 1 281 ? 3.828 4.723 -1.043 1 98.94 281 VAL A O 1
ATOM 2084 N N . ALA A 1 282 ? 5.406 5.988 -0.146 1 98.94 282 ALA A N 1
ATOM 2085 C CA . ALA A 1 282 ? 4.477 6.695 0.729 1 98.94 282 ALA A CA 1
ATOM 2086 C C . ALA A 1 282 ? 4.141 8.078 0.169 1 98.94 282 ALA A C 1
ATOM 2088 O O . ALA A 1 282 ? 4.988 8.969 0.155 1 98.94 282 ALA A O 1
ATOM 2089 N N . ASN A 1 283 ? 2.93 8.234 -0.26 1 98.88 283 ASN A N 1
ATOM 2090 C CA . ASN A 1 283 ? 2.49 9.508 -0.83 1 98.88 283 ASN A CA 1
ATOM 2091 C C . ASN A 1 283 ? 1.909 10.43 0.238 1 98.88 283 ASN A C 1
ATOM 2093 O O . ASN A 1 283 ? 0.843 10.148 0.791 1 98.88 283 ASN A O 1
ATOM 2097 N N . VAL A 1 284 ? 2.588 11.539 0.457 1 98.56 284 VAL A N 1
ATOM 2098 C CA . VAL A 1 284 ? 2.123 12.531 1.417 1 98.56 284 VAL A CA 1
ATOM 2099 C C . VAL A 1 284 ? 1.497 13.711 0.676 1 98.56 284 VAL A C 1
ATOM 2101 O O . VAL A 1 284 ? 0.567 14.344 1.18 1 98.56 284 VAL A O 1
ATOM 2104 N N . GLY A 1 285 ? 1.946 13.992 -0.51 1 96.81 285 GLY A N 1
ATOM 2105 C CA . GLY A 1 285 ? 1.514 15.141 -1.291 1 96.81 285 GLY A CA 1
ATOM 2106 C C . GLY A 1 285 ? 0.037 15.109 -1.639 1 96.81 285 GLY A C 1
ATOM 2107 O O . GLY A 1 285 ? -0.527 14.031 -1.86 1 96.81 285 GLY A O 1
ATOM 2108 N N . VAL A 1 286 ? -0.568 16.281 -1.657 1 93.88 286 VAL A N 1
ATOM 2109 C CA . VAL A 1 286 ? -1.959 16.438 -2.066 1 93.88 286 VAL A CA 1
ATOM 2110 C C . VAL A 1 286 ? -2.037 16.578 -3.584 1 93.88 286 VAL A C 1
ATOM 2112 O O . VAL A 1 286 ? -1.555 17.578 -4.145 1 93.88 286 VAL A O 1
ATOM 2115 N N . HIS A 1 287 ? -2.709 15.633 -4.223 1 95.06 287 HIS A N 1
ATOM 2116 C CA . HIS A 1 287 ? -2.793 15.648 -5.68 1 95.06 287 HIS A CA 1
ATOM 2117 C C . HIS A 1 287 ? -4.145 16.172 -6.148 1 95.06 287 HIS A C 1
ATOM 2119 O O . HIS A 1 287 ? -5.184 15.828 -5.578 1 95.06 287 HIS A O 1
ATOM 2125 N N . GLY A 1 288 ? -4.113 17.016 -7.188 1 92.94 288 GLY A N 1
ATOM 2126 C CA . GLY A 1 288 ? -5.336 17.547 -7.766 1 92.94 288 GLY A CA 1
ATOM 2127 C C . GLY A 1 288 ? -5.73 16.859 -9.062 1 92.94 288 GLY A C 1
ATOM 2128 O O . GLY A 1 288 ? -6.746 17.203 -9.672 1 92.94 288 GLY A O 1
ATOM 2129 N N . LYS A 1 289 ? -4.887 15.953 -9.484 1 95.88 289 LYS A N 1
ATOM 2130 C CA . LYS A 1 289 ? -5.125 15.219 -10.727 1 95.88 289 LYS A CA 1
ATOM 2131 C C . LYS A 1 289 ? -4.668 13.766 -10.609 1 95.88 289 LYS A C 1
ATOM 2133 O O . LYS A 1 289 ? -3.92 13.422 -9.695 1 95.88 289 LYS A O 1
ATOM 2138 N N . PRO A 1 290 ? -5.168 12.93 -11.523 1 97.69 290 PRO A N 1
ATOM 2139 C CA . PRO A 1 290 ? -4.66 11.555 -11.539 1 97.69 290 PRO A CA 1
ATOM 2140 C C . PRO A 1 290 ? -3.184 11.477 -11.93 1 97.69 290 PRO A C 1
ATOM 2142 O O . PRO A 1 290 ? -2.633 12.438 -12.477 1 97.69 290 PRO A O 1
ATOM 2145 N N . VAL A 1 291 ? -2.559 10.406 -11.609 1 98.38 291 VAL A N 1
ATOM 2146 C CA . VAL A 1 291 ? -1.188 10.141 -12.039 1 98.38 291 VAL A CA 1
ATOM 2147 C C . VAL A 1 291 ? -1.127 8.82 -12.789 1 98.38 291 VAL A C 1
ATOM 2149 O O . VAL A 1 291 ? -2.068 8.023 -12.734 1 98.38 291 VAL A O 1
ATOM 2152 N N . SER A 1 292 ? -0.083 8.633 -13.539 1 98.31 292 SER A N 1
ATOM 2153 C CA . SER A 1 292 ? 0.16 7.355 -14.195 1 98.31 292 SER A CA 1
ATOM 2154 C C . SER A 1 292 ? 0.841 6.371 -13.242 1 98.31 292 SER A C 1
ATOM 2156 O O . SER A 1 292 ? 1.895 6.676 -12.68 1 98.31 292 SER A O 1
ATOM 2158 N N . LEU A 1 293 ? 0.21 5.297 -12.977 1 98.69 293 LEU A N 1
ATOM 2159 C CA . LEU A 1 293 ? 0.825 4.195 -12.25 1 98.69 293 LEU A CA 1
ATOM 2160 C C . LEU A 1 293 ? 1.421 3.172 -13.211 1 98.69 293 LEU A C 1
ATOM 2162 O O . LEU A 1 293 ? 0.697 2.562 -14 1 98.69 293 LEU A O 1
ATOM 2166 N N . LYS A 1 294 ? 2.707 2.98 -13.18 1 98.31 294 LYS A N 1
ATOM 2167 C CA . LYS A 1 294 ? 3.43 2.094 -14.094 1 98.31 294 LYS A CA 1
ATOM 2168 C C . LYS A 1 294 ? 3.279 0.635 -13.672 1 98.31 294 LYS A C 1
ATOM 2170 O O . LYS A 1 294 ? 4.273 -0.058 -13.445 1 98.31 294 LYS A O 1
ATOM 2175 N N . LEU A 1 295 ? 2.055 0.178 -13.695 1 98 295 LEU A N 1
ATOM 2176 C CA . LEU A 1 295 ? 1.763 -1.149 -13.172 1 98 295 LEU A CA 1
ATOM 2177 C C . LEU A 1 295 ? 2.408 -2.232 -14.031 1 98 295 LEU A C 1
ATOM 2179 O O . LEU A 1 295 ? 2.705 -3.324 -13.539 1 98 295 LEU A O 1
ATOM 2183 N N . GLN A 1 296 ? 2.689 -1.964 -15.344 1 95.62 296 GLN A N 1
ATOM 2184 C CA . GLN A 1 296 ? 3.385 -2.922 -16.203 1 95.62 296 GLN A CA 1
ATOM 2185 C C . GLN A 1 296 ? 4.785 -3.211 -15.672 1 95.62 296 GLN A C 1
ATOM 2187 O O . GLN A 1 296 ? 5.359 -4.266 -15.961 1 95.62 296 GLN A O 1
ATOM 2192 N N . ASP A 1 297 ? 5.309 -2.232 -14.914 1 95.81 297 ASP A N 1
ATOM 2193 C CA . ASP A 1 297 ? 6.648 -2.381 -14.352 1 95.81 297 ASP A CA 1
ATOM 2194 C C . ASP A 1 297 ? 6.582 -2.781 -12.883 1 95.81 297 ASP A C 1
ATOM 2196 O O . ASP A 1 297 ? 7.414 -3.557 -12.406 1 95.81 297 ASP A O 1
ATOM 2200 N N . LEU A 1 298 ? 5.52 -2.305 -12.156 1 97.69 298 LEU A N 1
ATOM 2201 C CA . LEU A 1 298 ? 5.531 -2.361 -10.695 1 97.69 298 LEU A CA 1
ATOM 2202 C C . LEU A 1 298 ? 4.867 -3.641 -10.195 1 97.69 298 LEU A C 1
ATOM 2204 O O . LEU A 1 298 ? 5.102 -4.062 -9.062 1 97.69 298 LEU A O 1
ATOM 2208 N N . TRP A 1 299 ? 3.982 -4.266 -11.008 1 94.94 299 TRP A N 1
ATOM 2209 C CA . TRP A 1 299 ? 3.201 -5.391 -10.508 1 94.94 299 TRP A CA 1
ATOM 2210 C C . TRP A 1 299 ? 4.113 -6.504 -10.008 1 94.94 299 TRP A C 1
ATOM 2212 O O . TRP A 1 299 ? 3.771 -7.215 -9.055 1 94.94 299 TRP A O 1
ATOM 2222 N N . ILE A 1 300 ? 5.355 -6.598 -10.531 1 95.25 300 ILE A N 1
ATOM 2223 C CA . ILE A 1 300 ? 6.211 -7.75 -10.258 1 95.25 300 ILE A CA 1
ATOM 2224 C C . ILE A 1 300 ? 7.199 -7.406 -9.148 1 95.25 300 ILE A C 1
ATOM 2226 O O . ILE A 1 300 ? 8.016 -8.242 -8.75 1 95.25 300 ILE A O 1
ATOM 2230 N N . LYS A 1 301 ? 7.141 -6.176 -8.531 1 96.81 301 LYS A N 1
ATOM 2231 C CA . LYS A 1 301 ? 8.18 -5.695 -7.625 1 96.81 301 LYS A CA 1
ATOM 2232 C C . LYS A 1 301 ? 7.75 -5.832 -6.168 1 96.81 301 LYS A C 1
ATOM 2234 O O . LYS A 1 301 ? 8.523 -5.543 -5.254 1 96.81 301 LYS A O 1
ATOM 2239 N N . ASN A 1 302 ? 6.516 -6.32 -6.012 1 98.31 302 ASN A N 1
ATOM 2240 C CA . ASN A 1 302 ? 6.027 -6.461 -4.645 1 98.31 302 ASN A CA 1
ATOM 2241 C C . ASN A 1 302 ? 6.109 -5.145 -3.877 1 98.31 302 ASN A C 1
ATOM 2243 O O . ASN A 1 302 ? 6.574 -5.113 -2.736 1 98.31 302 ASN A O 1
ATOM 2247 N N . VAL A 1 303 ? 5.656 -4.086 -4.512 1 98.56 303 VAL A N 1
ATOM 2248 C CA . VAL A 1 303 ? 5.734 -2.77 -3.889 1 98.56 303 VAL A CA 1
ATOM 2249 C C . VAL A 1 303 ? 4.43 -2.465 -3.16 1 98.56 303 VAL A C 1
ATOM 2251 O O . VAL A 1 303 ? 3.391 -3.062 -3.455 1 98.56 303 VAL A O 1
ATOM 2254 N N . ARG A 1 304 ? 4.539 -1.584 -2.188 1 98.75 304 ARG A N 1
ATOM 2255 C CA . ARG A 1 304 ? 3.406 -1.02 -1.462 1 98.75 304 ARG A CA 1
ATOM 2256 C C . ARG A 1 304 ? 3.309 0.486 -1.683 1 98.75 304 ARG A C 1
ATOM 2258 O O . ARG A 1 304 ? 4.316 1.193 -1.629 1 98.75 304 ARG A O 1
ATOM 2265 N N . ILE A 1 305 ? 2.133 0.91 -1.966 1 98.94 305 ILE A N 1
ATOM 2266 C CA . ILE A 1 305 ? 1.848 2.334 -2.107 1 98.94 305 ILE A CA 1
ATOM 2267 C C . ILE A 1 305 ? 0.822 2.76 -1.06 1 98.94 305 ILE A C 1
ATOM 2269 O O . ILE A 1 305 ? -0.215 2.113 -0.896 1 98.94 305 ILE A O 1
ATOM 2273 N N . THR A 1 306 ? 1.132 3.826 -0.346 1 98.88 306 THR A N 1
ATOM 2274 C CA . THR A 1 306 ? 0.205 4.312 0.669 1 98.88 306 THR A CA 1
ATOM 2275 C C . THR A 1 306 ? -0.097 5.797 0.457 1 98.88 306 THR A C 1
ATOM 2277 O O . THR A 1 306 ? 0.697 6.516 -0.151 1 98.88 306 THR A O 1
ATOM 2280 N N . THR A 1 307 ? -1.261 6.141 0.822 1 98.62 307 THR A N 1
ATOM 2281 C CA . THR A 1 307 ? -1.739 7.52 0.816 1 98.62 307 THR A CA 1
ATOM 2282 C C . THR A 1 307 ? -2.393 7.871 2.148 1 98.62 307 THR A C 1
ATOM 2284 O O . THR A 1 307 ? -2.625 6.992 2.984 1 98.62 307 THR A O 1
ATOM 2287 N N . GLY A 1 308 ? -2.633 9.266 2.332 1 97.75 308 GLY A N 1
ATOM 2288 C CA . GLY A 1 308 ? -3.416 9.484 3.539 1 97.75 308 GLY A CA 1
ATOM 2289 C C . GLY A 1 308 ? -3.541 10.945 3.914 1 97.75 308 GLY A C 1
ATOM 2290 O O . GLY A 1 308 ? -2.768 11.781 3.439 1 97.75 308 GLY A O 1
ATOM 2291 N N . LEU A 1 309 ? -4.535 11.203 4.688 1 97.38 309 LEU A N 1
ATOM 2292 C CA . LEU A 1 309 ? -4.672 12.383 5.535 1 97.38 309 LEU A CA 1
ATOM 2293 C C . LEU A 1 309 ? -4.199 12.094 6.953 1 97.38 309 LEU A C 1
ATOM 2295 O O . LEU A 1 309 ? -4.508 11.031 7.508 1 97.38 309 LEU A O 1
ATOM 2299 N N . VAL A 1 310 ? -3.451 12.977 7.504 1 98.5 310 VAL A N 1
ATOM 2300 C CA . VAL A 1 310 ? -2.895 12.789 8.844 1 98.5 310 VAL A CA 1
ATOM 2301 C C . VAL A 1 310 ? -4.023 12.602 9.852 1 98.5 310 VAL A C 1
ATOM 2303 O O . VAL A 1 310 ? -5.059 13.266 9.766 1 98.5 310 VAL A O 1
ATOM 2306 N N . SER A 1 311 ? -3.752 11.727 10.852 1 98.56 311 SER A N 1
ATOM 2307 C CA . SER A 1 311 ? -4.668 11.516 11.969 1 98.56 311 SER A CA 1
ATOM 2308 C C . SER A 1 311 ? -4.113 12.117 13.25 1 98.56 311 SER A C 1
ATOM 2310 O O . SER A 1 311 ? -4.848 12.289 14.227 1 98.56 311 SER A O 1
ATOM 2312 N N . ALA A 1 312 ? -2.865 12.367 13.281 1 98.25 312 ALA A N 1
ATOM 2313 C CA . ALA A 1 312 ? -2.131 13.008 14.367 1 98.25 312 ALA A CA 1
ATOM 2314 C C . ALA A 1 312 ? -2.123 12.125 15.617 1 98.25 312 ALA A C 1
ATOM 2316 O O . ALA A 1 312 ? -1.993 12.625 16.734 1 98.25 312 ALA A O 1
ATOM 2317 N N . TYR A 1 313 ? -2.289 10.852 15.492 1 97.94 313 TYR A N 1
ATOM 2318 C CA . TYR A 1 313 ? -2.246 9.953 16.641 1 97.94 313 TYR A CA 1
ATOM 2319 C C . TYR A 1 313 ? -0.82 9.797 17.156 1 97.94 313 TYR A C 1
ATOM 2321 O O . TYR A 1 313 ? -0.608 9.32 18.281 1 97.94 313 TYR A O 1
ATOM 2329 N N . SER A 1 314 ? 0.136 10.227 16.359 1 98.19 314 SER A N 1
ATOM 2330 C CA . SER A 1 314 ? 1.54 10.047 16.719 1 98.19 314 SER A CA 1
ATOM 2331 C C . SER A 1 314 ? 2.07 11.25 17.5 1 98.19 314 SER A C 1
ATOM 2333 O O . SER A 1 314 ? 3.223 11.25 17.938 1 98.19 314 SER A O 1
ATOM 2335 N N . THR A 1 315 ? 1.328 12.281 17.734 1 98.31 315 THR A N 1
ATOM 2336 C CA . THR A 1 315 ? 1.789 13.547 18.297 1 98.31 315 THR A CA 1
ATOM 2337 C C . THR A 1 315 ? 2.455 13.328 19.641 1 98.31 315 THR A C 1
ATOM 2339 O O . THR A 1 315 ? 3.523 13.875 19.922 1 98.31 315 THR A O 1
ATOM 2342 N N . GLU A 1 316 ? 1.887 12.523 20.5 1 97.19 316 GLU A N 1
ATOM 2343 C CA . GLU A 1 316 ? 2.475 12.281 21.812 1 97.19 316 GLU A CA 1
ATOM 2344 C C . GLU A 1 316 ? 3.838 11.609 21.688 1 97.19 316 GLU A C 1
ATOM 2346 O O . GLU A 1 316 ? 4.781 11.977 22.391 1 97.19 316 GLU A O 1
ATOM 2351 N N . GLU A 1 317 ? 3.869 10.609 20.828 1 97.38 317 GLU A N 1
ATOM 2352 C CA . GLU A 1 317 ? 5.141 9.938 20.594 1 97.38 317 GLU A CA 1
ATOM 2353 C C . GLU A 1 317 ? 6.199 10.914 20.078 1 97.38 317 GLU A C 1
ATOM 2355 O O . GLU A 1 317 ? 7.336 10.898 20.547 1 97.38 317 GLU A O 1
ATOM 2360 N N . LEU A 1 318 ? 5.855 11.727 19.156 1 98.25 318 LEU A N 1
ATOM 2361 C CA . LEU A 1 318 ? 6.777 12.688 18.562 1 98.25 318 LEU A CA 1
ATOM 2362 C C . LEU A 1 318 ? 7.211 13.727 19.594 1 98.25 318 LEU A C 1
ATOM 2364 O O . LEU A 1 318 ? 8.375 14.125 19.625 1 98.25 318 LEU A O 1
ATOM 2368 N N . LEU A 1 319 ? 6.27 14.133 20.422 1 98.06 319 LEU A N 1
ATOM 2369 C CA . LEU A 1 319 ? 6.602 15.07 21.5 1 98.06 319 LEU A CA 1
ATOM 2370 C C . LEU A 1 319 ? 7.656 14.477 22.438 1 98.06 319 LEU A C 1
ATOM 2372 O O . LEU A 1 319 ? 8.602 15.164 22.812 1 98.06 319 LEU A O 1
ATOM 2376 N N . HIS A 1 320 ? 7.523 13.227 22.75 1 97.31 320 HIS A N 1
ATOM 2377 C CA . HIS A 1 320 ? 8.508 12.562 23.594 1 97.31 320 HIS A CA 1
ATOM 2378 C C . HIS A 1 320 ? 9.883 12.539 22.938 1 97.31 320 HIS A C 1
ATOM 2380 O O . HIS A 1 320 ? 10.898 12.711 23.609 1 97.31 320 HIS A O 1
ATOM 2386 N N . LYS A 1 321 ? 9.914 12.344 21.672 1 96.56 321 LYS A N 1
ATOM 2387 C CA . LYS A 1 321 ? 11.172 12.352 20.938 1 96.56 321 LYS A CA 1
ATOM 2388 C C . LYS A 1 321 ? 11.812 13.734 20.969 1 96.56 321 LYS A C 1
ATOM 2390 O O . LYS A 1 321 ? 13.039 13.859 21 1 96.56 321 LYS A O 1
ATOM 2395 N N . VAL A 1 322 ? 11.008 14.719 20.875 1 97.19 322 VAL A N 1
ATOM 2396 C CA . VAL A 1 322 ? 11.508 16.094 20.938 1 97.19 322 VAL A CA 1
ATOM 2397 C C . VAL A 1 322 ? 12.078 16.375 22.328 1 97.19 322 VAL A C 1
ATOM 2399 O O . VAL A 1 322 ? 13.18 16.906 22.438 1 97.19 322 VAL A O 1
ATOM 2402 N N . ILE A 1 323 ? 11.344 15.93 23.375 1 96.75 323 ILE A N 1
ATOM 2403 C CA . ILE A 1 323 ? 11.766 16.172 24.75 1 96.75 323 ILE A CA 1
ATOM 2404 C C . ILE A 1 323 ? 13.094 15.461 25.016 1 96.75 323 ILE A C 1
ATOM 2406 O O . ILE A 1 323 ? 13.992 16.031 25.641 1 96.75 323 ILE A O 1
ATOM 2410 N N . LYS A 1 324 ? 13.258 14.289 24.438 1 95.44 324 LYS A N 1
ATOM 2411 C CA . LYS A 1 324 ? 14.453 13.484 24.656 1 95.44 324 LYS A CA 1
ATOM 2412 C C . LYS A 1 324 ? 15.625 13.992 23.828 1 95.44 324 LYS A C 1
ATOM 2414 O O . LYS A 1 324 ? 16.781 13.648 24.078 1 95.44 324 LYS A O 1
ATOM 2419 N N . GLY A 1 325 ? 15.312 14.719 22.844 1 94.12 325 GLY A N 1
ATOM 2420 C CA . GLY A 1 325 ? 16.359 15.258 21.984 1 94.12 325 GLY A CA 1
ATOM 2421 C C . GLY A 1 325 ? 16.656 14.391 20.781 1 94.12 325 GLY A C 1
ATOM 2422 O O . GLY A 1 325 ? 17.562 14.695 20 1 94.12 325 GLY A O 1
ATOM 2423 N N . ASP A 1 326 ? 15.875 13.344 20.547 1 94.12 326 ASP A N 1
ATOM 2424 C CA . ASP A 1 326 ? 16.047 12.453 19.406 1 94.12 326 ASP A CA 1
ATOM 2425 C C . ASP A 1 326 ? 15.555 13.102 18.125 1 94.12 326 ASP A C 1
ATOM 2427 O O . ASP A 1 326 ? 15.891 12.656 17.016 1 94.12 326 ASP A O 1
ATOM 2431 N N . LEU A 1 327 ? 14.758 14.133 18.25 1 96.06 327 LEU A N 1
ATOM 2432 C CA . LEU A 1 327 ? 14.148 14.867 17.156 1 96.06 327 LEU A CA 1
ATOM 2433 C C . LEU A 1 327 ? 14.109 16.359 17.453 1 96.06 327 LEU A C 1
ATOM 2435 O O . LEU A 1 327 ? 13.578 16.781 18.484 1 96.06 327 LEU A O 1
ATOM 2439 N N . ASP A 1 328 ? 14.703 17.156 16.625 1 96.94 328 ASP A N 1
ATOM 2440 C CA . ASP A 1 328 ? 14.695 18.609 16.812 1 96.94 328 ASP A CA 1
ATOM 2441 C C . ASP A 1 328 ? 14.086 19.312 15.602 1 96.94 328 ASP A C 1
ATOM 2443 O O . ASP A 1 328 ? 14.766 19.516 14.594 1 96.94 328 ASP A O 1
ATOM 2447 N N . PRO A 1 329 ? 12.898 19.734 15.727 1 98 329 PRO A N 1
ATOM 2448 C CA . PRO A 1 329 ? 12.258 20.375 14.578 1 98 329 PRO A CA 1
ATOM 2449 C C . PRO A 1 329 ? 12.398 21.891 14.594 1 98 329 PRO A C 1
ATOM 2451 O O . PRO A 1 329 ? 11.922 22.578 13.68 1 98 329 PRO A O 1
ATOM 2454 N N . ALA A 1 330 ? 13.07 22.438 15.516 1 97.56 330 ALA A N 1
ATOM 2455 C CA . ALA A 1 330 ? 13.164 23.891 15.703 1 97.56 330 ALA A CA 1
ATOM 2456 C C . ALA A 1 330 ? 13.75 24.562 14.469 1 97.56 330 ALA A C 1
ATOM 2458 O O . ALA A 1 330 ? 13.32 25.656 14.094 1 97.56 330 ALA A O 1
ATOM 2459 N N . PRO A 1 331 ? 14.734 23.891 13.742 1 97 331 PRO A N 1
ATOM 2460 C CA . PRO A 1 331 ? 15.336 24.547 12.586 1 97 331 PRO A CA 1
ATOM 2461 C C . PRO A 1 331 ? 14.344 24.781 11.453 1 97 331 PRO A C 1
ATOM 2463 O O . PRO A 1 331 ? 14.633 25.531 10.516 1 97 331 PRO A O 1
ATOM 2466 N N . LEU A 1 332 ? 13.195 24.188 11.508 1 97.88 332 LEU A N 1
ATOM 2467 C CA . LEU A 1 332 ? 12.195 24.391 10.461 1 97.88 332 LEU A CA 1
ATOM 2468 C C . LEU A 1 332 ? 11.539 25.766 10.609 1 97.88 332 LEU A C 1
ATOM 2470 O O . LEU A 1 332 ? 10.898 26.25 9.672 1 97.88 332 LEU A O 1
ATOM 2474 N N . ALA A 1 333 ? 11.594 26.312 11.844 1 98 333 ALA A N 1
ATOM 2475 C CA . ALA A 1 333 ? 11.086 27.672 12.086 1 98 333 ALA A CA 1
ATOM 2476 C C . ALA A 1 333 ? 12.055 28.719 11.555 1 98 333 ALA A C 1
ATOM 2478 O O . ALA A 1 333 ? 13 29.109 12.242 1 98 333 ALA A O 1
ATOM 2479 N N . THR A 1 334 ? 11.727 29.281 10.391 1 97.44 334 THR A N 1
ATOM 2480 C CA . THR A 1 334 ? 12.719 30.156 9.75 1 97.44 334 THR A CA 1
ATOM 2481 C C . THR A 1 334 ? 12.344 31.625 9.922 1 97.44 334 THR A C 1
ATOM 2483 O O . THR A 1 334 ? 13.203 32.5 9.812 1 97.44 334 THR A O 1
ATOM 2486 N N . HIS A 1 335 ? 11.102 31.906 10.086 1 98.25 335 HIS A N 1
ATOM 2487 C CA . HIS A 1 335 ? 10.633 33.281 10.18 1 98.25 335 HIS A CA 1
ATOM 2488 C C . HIS A 1 335 ? 9.719 33.469 11.383 1 98.25 335 HIS A C 1
ATOM 2490 O O . HIS A 1 335 ? 8.992 32.562 11.766 1 98.25 335 HIS A O 1
ATOM 2496 N N . HIS A 1 336 ? 9.766 34.625 11.977 1 98.25 336 HIS A N 1
ATOM 2497 C CA . HIS A 1 336 ? 8.969 34.969 13.148 1 98.25 336 HIS A CA 1
ATOM 2498 C C . HIS A 1 336 ? 8.219 36.281 12.953 1 98.25 336 HIS A C 1
ATOM 2500 O O . HIS A 1 336 ? 8.797 37.25 12.477 1 98.25 336 HIS A O 1
ATOM 2506 N N . PHE A 1 337 ? 6.988 36.25 13.227 1 98.38 337 PHE A N 1
ATOM 2507 C CA . PHE A 1 337 ? 6.121 37.438 13.133 1 98.38 337 PHE A CA 1
ATOM 2508 C C . PHE A 1 337 ? 5.227 37.531 14.359 1 98.38 337 PHE A C 1
ATOM 2510 O O . PHE A 1 337 ? 5.09 36.594 15.125 1 98.38 337 PHE A O 1
ATOM 2517 N N . LYS A 1 338 ? 4.691 38.75 14.555 1 98.25 338 LYS A N 1
ATOM 2518 C CA . LYS A 1 338 ? 3.586 38.938 15.484 1 98.25 338 LYS A CA 1
ATOM 2519 C C . LYS A 1 338 ? 2.242 38.688 14.805 1 98.25 338 LYS A C 1
ATOM 2521 O O . LYS A 1 338 ? 2.119 38.844 13.586 1 98.25 338 LYS A O 1
ATOM 2526 N N . LEU A 1 339 ? 1.299 38.281 15.602 1 98.19 339 LEU A N 1
ATOM 2527 C CA . LEU A 1 339 ? -0.021 37.969 15.062 1 98.19 339 LEU A CA 1
ATOM 2528 C C . LEU A 1 339 ? -0.579 39.156 14.273 1 98.19 339 LEU A C 1
ATOM 2530 O O . LEU A 1 339 ? -1.219 38.969 13.234 1 98.19 339 LEU A O 1
ATOM 2534 N N . GLY A 1 340 ? -0.282 40.375 14.727 1 97 340 GLY A N 1
ATOM 2535 C CA . GLY A 1 340 ? -0.738 41.562 14.031 1 97 340 GLY A CA 1
ATOM 2536 C C . GLY A 1 340 ? -0.083 41.75 12.672 1 97 340 GLY A C 1
ATOM 2537 O O . GLY A 1 340 ? -0.554 42.531 11.852 1 97 340 GLY A O 1
ATOM 2538 N N . GLU A 1 341 ? 0.972 41 12.406 1 97.5 341 GLU A N 1
ATOM 2539 C CA . GLU A 1 341 ? 1.711 41.062 11.148 1 97.5 341 GLU A CA 1
ATOM 2540 C C . GLU A 1 341 ? 1.367 39.906 10.242 1 97.5 341 GLU A C 1
ATOM 2542 O O . GLU A 1 341 ? 2.121 39.562 9.32 1 97.5 341 GLU A O 1
ATOM 2547 N N . ILE A 1 342 ? 0.284 39.219 10.461 1 97.75 342 ILE A N 1
ATOM 2548 C CA . ILE A 1 342 ? 0.012 37.938 9.82 1 97.75 342 ILE A CA 1
ATOM 2549 C C . ILE A 1 342 ? -0.133 38.125 8.32 1 97.75 342 ILE A C 1
ATOM 2551 O O . ILE A 1 342 ? 0.237 37.25 7.531 1 97.75 342 ILE A O 1
ATOM 2555 N N . GLU A 1 343 ? -0.668 39.25 7.867 1 97 343 GLU A N 1
ATOM 2556 C CA . GLU A 1 343 ? -0.768 39.5 6.434 1 97 343 GLU A CA 1
ATOM 2557 C C . GLU A 1 343 ? 0.614 39.594 5.789 1 97 343 GLU A C 1
ATOM 2559 O O . GLU A 1 343 ? 0.814 39.094 4.672 1 97 343 GLU A O 1
ATOM 2564 N N . LYS A 1 344 ? 1.481 40.188 6.492 1 96.94 344 LYS A N 1
ATOM 2565 C CA . LYS A 1 344 ? 2.865 40.219 6.027 1 96.94 344 LYS A CA 1
ATOM 2566 C C . LYS A 1 344 ? 3.461 38.812 5.984 1 96.94 344 LYS A C 1
ATOM 2568 O O . LYS A 1 344 ? 4.199 38.469 5.055 1 96.94 344 LYS A O 1
ATOM 2573 N N . ALA A 1 345 ? 3.211 38.031 7.004 1 97.81 345 ALA A N 1
ATOM 2574 C CA . ALA A 1 345 ? 3.682 36.656 7.043 1 97.81 345 ALA A CA 1
ATOM 2575 C C . ALA A 1 345 ? 3.193 35.875 5.824 1 97.81 345 ALA A C 1
ATOM 2577 O O . ALA A 1 345 ? 3.949 35.094 5.234 1 97.81 345 ALA A O 1
ATOM 2578 N N . TYR A 1 346 ? 1.927 36.094 5.402 1 97.5 346 TYR A N 1
ATOM 2579 C CA . TYR A 1 346 ? 1.37 35.438 4.227 1 97.5 346 TYR A CA 1
ATOM 2580 C C . TYR A 1 346 ? 2.104 35.844 2.961 1 97.5 346 TYR A C 1
ATOM 2582 O O . TYR A 1 346 ? 2.338 35.031 2.064 1 97.5 346 TYR A O 1
ATOM 2590 N N . GLU A 1 347 ? 2.488 37.125 2.865 1 95.94 347 GLU A N 1
ATOM 2591 C CA . GLU A 1 347 ? 3.242 37.594 1.715 1 95.94 347 GLU A CA 1
ATOM 2592 C C . GLU A 1 347 ? 4.602 36.906 1.614 1 95.94 347 GLU A C 1
ATOM 2594 O O . GLU A 1 347 ? 5.023 36.5 0.525 1 95.94 347 GLU A O 1
ATOM 2599 N N . VAL A 1 348 ? 5.199 36.781 2.721 1 96.5 348 VAL A N 1
ATOM 2600 C CA . VAL A 1 348 ? 6.5 36.156 2.77 1 96.5 348 VAL A CA 1
ATOM 2601 C C . VAL A 1 348 ? 6.359 34.656 2.393 1 96.5 348 VAL A C 1
ATOM 2603 O O . VAL A 1 348 ? 7.148 34.156 1.604 1 96.5 348 VAL A O 1
ATOM 2606 N N . PHE A 1 349 ? 5.359 34.031 2.871 1 95.25 349 PHE A N 1
ATOM 2607 C CA . PHE A 1 349 ? 5.156 32.594 2.654 1 95.25 349 PHE A CA 1
ATOM 2608 C C . PHE A 1 349 ? 4.781 32.344 1.204 1 95.25 349 PHE A C 1
ATOM 2610 O O . PHE A 1 349 ? 5.188 31.312 0.638 1 95.25 349 PHE A O 1
ATOM 2617 N N . LYS A 1 350 ? 4.043 33.188 0.639 1 93.69 350 LYS A N 1
ATOM 2618 C CA . LYS A 1 350 ? 3.67 33.031 -0.766 1 93.69 350 LYS A CA 1
ATOM 2619 C C . LYS A 1 350 ? 4.902 33.031 -1.664 1 93.69 350 LYS A C 1
ATOM 2621 O O . LYS A 1 350 ? 4.891 32.438 -2.742 1 93.69 350 LYS A O 1
ATOM 2626 N N . ASN A 1 351 ? 5.961 33.719 -1.213 1 93.25 351 ASN A N 1
ATOM 2627 C CA . ASN A 1 351 ? 7.246 33.781 -1.905 1 93.25 351 ASN A CA 1
ATOM 2628 C C . ASN A 1 351 ? 8.344 33.062 -1.131 1 93.25 351 ASN A C 1
ATOM 2630 O O . ASN A 1 351 ? 9.43 33.594 -0.925 1 93.25 351 ASN A O 1
ATOM 2634 N N . ALA A 1 352 ? 7.965 31.922 -0.709 1 90.94 352 ALA A N 1
ATOM 2635 C CA . ALA A 1 352 ? 8.805 31.156 0.215 1 90.94 352 ALA A CA 1
ATOM 2636 C C . ALA A 1 352 ? 10.195 30.938 -0.37 1 90.94 352 ALA A C 1
ATOM 2638 O O . ALA A 1 352 ? 11.203 31.047 0.338 1 90.94 352 ALA A O 1
ATOM 2639 N N . SER A 1 353 ? 10.281 30.547 -1.647 1 88.88 353 SER A N 1
ATOM 2640 C CA . SER A 1 353 ? 11.578 30.25 -2.266 1 88.88 353 SER A CA 1
ATOM 2641 C C . SER A 1 353 ? 12.484 31.484 -2.229 1 88.88 353 SER A C 1
ATOM 2643 O O . SER A 1 353 ? 13.656 31.375 -1.846 1 88.88 353 SER A O 1
ATOM 2645 N N . GLU A 1 354 ? 11.945 32.625 -2.533 1 92.38 354 GLU A N 1
ATOM 2646 C CA . GLU A 1 354 ? 12.719 33.844 -2.549 1 92.38 354 GLU A CA 1
ATOM 2647 C C . GLU A 1 354 ? 13.141 34.25 -1.14 1 92.38 354 GLU A C 1
ATOM 2649 O O . GLU A 1 354 ? 14.195 34.875 -0.954 1 92.38 354 GLU A O 1
ATOM 2654 N N . ASN A 1 355 ? 12.375 33.875 -0.198 1 94 355 ASN A N 1
ATOM 2655 C CA . ASN A 1 355 ? 12.617 34.281 1.18 1 94 355 ASN A CA 1
ATOM 2656 C C . ASN A 1 355 ? 13.289 33.188 1.991 1 94 355 ASN A C 1
ATOM 2658 O O . ASN A 1 355 ? 13.523 33.344 3.191 1 94 355 ASN A O 1
ATOM 2662 N N . ASN A 1 356 ? 13.594 32 1.381 1 93.81 356 ASN A N 1
ATOM 2663 C CA . ASN A 1 356 ? 14.117 30.844 2.076 1 93.81 356 ASN A CA 1
ATOM 2664 C C . ASN A 1 356 ? 13.242 30.453 3.264 1 93.81 356 ASN A C 1
ATOM 2666 O O . ASN A 1 356 ? 13.758 30.172 4.352 1 93.81 356 ASN A O 1
ATOM 2670 N N . ALA A 1 357 ? 11.922 30.656 3.062 1 95.25 357 ALA A N 1
ATOM 2671 C CA . ALA A 1 357 ? 10.961 30.391 4.137 1 95.25 357 ALA A CA 1
ATOM 2672 C C . ALA A 1 357 ? 10.555 28.922 4.168 1 95.25 357 ALA A C 1
ATOM 2674 O O . ALA A 1 357 ? 10.336 28.312 3.119 1 95.25 357 ALA A O 1
ATOM 2675 N N . ILE A 1 358 ? 10.539 28.297 5.336 1 95.75 358 ILE A N 1
ATOM 2676 C CA . ILE A 1 358 ? 10.023 26.953 5.555 1 95.75 358 ILE A CA 1
ATOM 2677 C C . ILE A 1 358 ? 8.758 27.016 6.398 1 95.75 358 ILE A C 1
ATOM 2679 O O . ILE A 1 358 ? 7.652 26.781 5.895 1 95.75 358 ILE A O 1
ATOM 2683 N N . LYS A 1 359 ? 8.867 27.5 7.625 1 97.06 359 LYS A N 1
ATOM 2684 C CA . LYS A 1 359 ? 7.695 27.719 8.477 1 97.06 359 LYS A CA 1
ATOM 2685 C C . LYS A 1 359 ? 7.723 29.109 9.102 1 97.06 359 LYS A C 1
ATOM 2687 O O . LYS A 1 359 ? 8.781 29.594 9.516 1 97.06 359 LYS A O 1
ATOM 2692 N N . MET A 1 360 ? 6.512 29.672 9.195 1 97.81 360 MET A N 1
ATOM 2693 C CA . MET A 1 360 ? 6.305 30.953 9.859 1 97.81 360 MET A CA 1
ATOM 2694 C C . MET A 1 360 ? 5.816 30.766 11.289 1 97.81 360 MET A C 1
ATOM 2696 O O . MET A 1 360 ? 4.789 30.109 11.516 1 97.81 360 MET A O 1
ATOM 2700 N N . ILE A 1 361 ? 6.562 31.281 12.227 1 98.38 361 ILE A N 1
ATOM 2701 C CA . ILE A 1 361 ? 6.078 31.281 13.602 1 98.38 361 ILE A CA 1
ATOM 2702 C C . ILE A 1 361 ? 5.43 32.625 13.914 1 98.38 361 ILE A C 1
ATOM 2704 O O . ILE A 1 361 ? 6.098 33.656 13.891 1 98.38 361 ILE A O 1
ATOM 2708 N N . ILE A 1 362 ? 4.148 32.594 14.156 1 98.69 362 ILE A N 1
ATOM 2709 C CA . ILE A 1 362 ? 3.375 33.812 14.414 1 98.69 362 ILE A CA 1
ATOM 2710 C C . ILE A 1 362 ? 2.9 33.812 15.867 1 98.69 362 ILE A C 1
ATOM 2712 O O . ILE A 1 362 ? 2.078 32.969 16.266 1 98.69 362 ILE A O 1
ATOM 2716 N N . THR A 1 363 ? 3.348 34.719 16.656 1 98.44 363 THR A N 1
ATOM 2717 C CA . THR A 1 363 ? 3.076 34.719 18.078 1 98.44 363 THR A CA 1
ATOM 2718 C C . THR A 1 363 ? 2.057 35.781 18.438 1 98.44 363 THR A C 1
ATOM 2720 O O . THR A 1 363 ? 2.035 36.844 17.828 1 98.44 363 THR A O 1
ATOM 2723 N N . ASN A 1 364 ? 1.186 35.469 19.297 1 95.75 364 ASN A N 1
ATOM 2724 C CA . ASN A 1 364 ? 0.207 36.406 19.844 1 95.75 364 ASN A CA 1
ATOM 2725 C C . ASN A 1 364 ? 0.753 37.125 21.062 1 95.75 364 ASN A C 1
ATOM 2727 O O . ASN A 1 364 ? 1.178 36.5 22.031 1 95.75 364 ASN A O 1
ATOM 2731 N N . GLU A 1 365 ? 1.225 38.469 20.969 1 78.69 365 GLU A N 1
ATOM 2732 C CA . GLU A 1 365 ? 1.817 39.25 22.031 1 78.69 365 GLU A CA 1
ATOM 2733 C C . GLU A 1 365 ? 0.781 39.625 23.094 1 78.69 365 GLU A C 1
ATOM 2735 O O . GLU A 1 365 ? -0.327 40.062 22.75 1 78.69 365 GLU A O 1
ATOM 2740 N N . ASN A 1 366 ? -0.015 39.094 23.719 1 52.25 366 ASN A N 1
ATOM 2741 C CA . ASN A 1 366 ? -0.749 39.781 24.781 1 52.25 366 ASN A CA 1
ATOM 2742 C C . ASN A 1 366 ? 0.141 40.062 25.984 1 52.25 366 ASN A C 1
ATOM 2744 O O . ASN A 1 366 ? 1.094 39.312 26.234 1 52.25 366 ASN A O 1
ATOM 2748 N N . MET B 1 1 ? 15.125 -41.156 -22.438 1 95 1 MET B N 1
ATOM 2749 C CA . MET B 1 1 ? 14.242 -40.188 -23.109 1 95 1 MET B CA 1
ATOM 2750 C C . MET B 1 1 ? 12.898 -40.094 -22.375 1 95 1 MET B C 1
ATOM 2752 O O . MET B 1 1 ? 12.547 -41 -21.594 1 95 1 MET B O 1
ATOM 2756 N N . MET B 1 2 ? 12.297 -38.906 -22.594 1 96.69 2 MET B N 1
ATOM 2757 C CA . MET B 1 2 ? 10.961 -38.688 -22.031 1 96.69 2 MET B CA 1
ATOM 2758 C C . MET B 1 2 ? 10.109 -37.812 -22.938 1 96.69 2 MET B C 1
ATOM 2760 O O . MET B 1 2 ? 10.633 -37.188 -23.859 1 96.69 2 MET B O 1
ATOM 2764 N N . LYS B 1 3 ? 8.812 -37.906 -22.672 1 97.69 3 LYS B N 1
ATOM 2765 C CA . LYS B 1 3 ? 7.91 -37 -23.375 1 97.69 3 LYS B CA 1
ATOM 2766 C C . LYS B 1 3 ? 7.754 -35.688 -22.625 1 97.69 3 LYS B C 1
ATOM 2768 O O . LYS B 1 3 ? 7.738 -35.656 -21.406 1 97.69 3 LYS B O 1
ATOM 2773 N N . ALA B 1 4 ? 7.645 -34.625 -23.375 1 98.44 4 ALA B N 1
ATOM 2774 C CA . ALA B 1 4 ? 7.457 -33.281 -22.797 1 98.44 4 ALA B CA 1
ATOM 2775 C C . ALA B 1 4 ? 6.785 -32.344 -23.797 1 98.44 4 ALA B C 1
ATOM 2777 O O . ALA B 1 4 ? 6.848 -32.594 -25 1 98.44 4 ALA B O 1
ATOM 2778 N N . LEU B 1 5 ? 6.074 -31.406 -23.312 1 98.69 5 LEU B N 1
ATOM 2779 C CA . LEU B 1 5 ? 5.574 -30.312 -24.141 1 98.69 5 LEU B CA 1
ATOM 2780 C C . LEU B 1 5 ? 6.566 -29.156 -24.172 1 98.69 5 LEU B C 1
ATOM 2782 O O . LEU B 1 5 ? 6.867 -28.562 -23.125 1 98.69 5 LEU B O 1
ATOM 2786 N N . THR B 1 6 ? 7.051 -28.797 -25.328 1 98.5 6 THR B N 1
ATOM 2787 C CA . THR B 1 6 ? 8.086 -27.781 -25.453 1 98.5 6 THR B CA 1
ATOM 2788 C C . THR B 1 6 ? 7.57 -26.578 -26.25 1 98.5 6 THR B C 1
ATOM 2790 O O . THR B 1 6 ? 6.734 -26.734 -27.141 1 98.5 6 THR B O 1
ATOM 2793 N N . TYR B 1 7 ? 7.945 -25.422 -25.797 1 98.56 7 TYR B N 1
ATOM 2794 C CA . TYR B 1 7 ? 7.793 -24.172 -26.516 1 98.56 7 TYR B CA 1
ATOM 2795 C C . TYR B 1 7 ? 9.016 -23.891 -27.391 1 98.56 7 TYR B C 1
ATOM 2797 O O . TYR B 1 7 ? 10.141 -23.859 -26.891 1 98.56 7 TYR B O 1
ATOM 2805 N N . LEU B 1 8 ? 8.789 -23.688 -28.688 1 97.56 8 LEU B N 1
ATOM 2806 C CA . LEU B 1 8 ? 9.898 -23.516 -29.609 1 97.56 8 LEU B CA 1
ATOM 2807 C C . LEU B 1 8 ? 10.07 -22.062 -30 1 97.56 8 LEU B C 1
ATOM 2809 O O . LEU B 1 8 ? 11.195 -21.547 -30.062 1 97.56 8 LEU B O 1
ATOM 2813 N N . LYS B 1 9 ? 9.008 -21.359 -30.297 1 96.06 9 LYS B N 1
ATOM 2814 C CA . LYS B 1 9 ? 8.891 -19.969 -30.688 1 96.06 9 LYS B CA 1
ATOM 2815 C C . LYS B 1 9 ? 7.453 -19.469 -30.578 1 96.06 9 LYS B C 1
ATOM 2817 O O . LYS B 1 9 ? 6.547 -20.266 -30.281 1 96.06 9 LYS B O 1
ATOM 2822 N N . PRO B 1 10 ? 7.266 -18.188 -30.75 1 96.88 10 PRO B N 1
ATOM 2823 C CA . PRO B 1 10 ? 5.891 -17.703 -30.609 1 96.88 10 PRO B CA 1
ATOM 2824 C C . PRO B 1 10 ? 4.898 -18.484 -31.469 1 96.88 10 PRO B C 1
ATOM 2826 O O . PRO B 1 10 ? 5.082 -18.578 -32.688 1 96.88 10 PRO B O 1
ATOM 2829 N N . GLY B 1 11 ? 3.947 -19.109 -30.781 1 96.38 11 GLY B N 1
ATOM 2830 C CA . GLY B 1 11 ? 2.857 -19.797 -31.469 1 96.38 11 GLY B CA 1
ATOM 2831 C C . GLY B 1 11 ? 3.15 -21.266 -31.75 1 96.38 11 GLY B C 1
ATOM 2832 O O . GLY B 1 11 ? 2.295 -21.984 -32.25 1 96.38 11 GLY B O 1
ATOM 2833 N N . VAL B 1 12 ? 4.289 -21.75 -31.359 1 96.56 12 VAL B N 1
ATOM 2834 C CA . VAL B 1 12 ? 4.652 -23.109 -31.75 1 96.56 12 VAL B CA 1
ATOM 2835 C C . VAL B 1 12 ? 5.027 -23.922 -30.5 1 96.56 12 VAL B C 1
ATOM 2837 O O . VAL B 1 12 ? 6.023 -23.625 -29.844 1 96.56 12 VAL B O 1
ATOM 2840 N N . ILE B 1 13 ? 4.242 -24.875 -30.172 1 97.56 13 ILE B N 1
ATOM 2841 C CA . ILE B 1 13 ? 4.531 -25.844 -29.125 1 97.56 13 ILE B CA 1
ATOM 2842 C C . ILE B 1 13 ? 4.539 -27.266 -29.719 1 97.56 13 ILE B C 1
ATOM 2844 O O . ILE B 1 13 ? 3.941 -27.5 -30.766 1 97.56 13 ILE B O 1
ATOM 2848 N N . ARG B 1 14 ? 5.238 -28.141 -29.078 1 96.62 14 ARG B N 1
ATOM 2849 C CA . ARG B 1 14 ? 5.359 -29.5 -29.609 1 96.62 14 ARG B CA 1
ATOM 2850 C C . ARG B 1 14 ? 5.449 -30.516 -28.469 1 96.62 14 ARG B C 1
ATOM 2852 O O . ARG B 1 14 ? 6.254 -30.359 -27.547 1 96.62 14 ARG B O 1
ATOM 2859 N N . TRP B 1 15 ? 4.52 -31.5 -28.5 1 97.5 15 TRP B N 1
ATOM 2860 C CA . TRP B 1 15 ? 4.672 -32.688 -27.672 1 97.5 15 TRP B CA 1
ATOM 2861 C C . TRP B 1 15 ? 5.684 -33.656 -28.281 1 97.5 15 TRP B C 1
ATOM 2863 O O . TRP B 1 15 ? 5.43 -34.25 -29.328 1 97.5 15 TRP B O 1
ATOM 2873 N N . GLN B 1 16 ? 6.848 -33.844 -27.641 1 97.25 16 GLN B N 1
ATOM 2874 C CA . GLN B 1 16 ? 7.938 -34.562 -28.297 1 97.25 16 GLN B CA 1
ATOM 2875 C C . GLN B 1 16 ? 8.812 -35.281 -27.281 1 97.25 16 GLN B C 1
ATOM 2877 O O . GLN B 1 16 ? 8.609 -35.156 -26.062 1 97.25 16 GLN B O 1
ATOM 2882 N N . SER B 1 17 ? 9.695 -36.125 -27.844 1 97.25 17 SER B N 1
ATOM 2883 C CA . SER B 1 17 ? 10.664 -36.812 -27.016 1 97.25 17 SER B CA 1
ATOM 2884 C C . SER B 1 17 ? 11.906 -35.969 -26.781 1 97.25 17 SER B C 1
ATOM 2886 O O . SER B 1 17 ? 12.477 -35.438 -27.719 1 97.25 17 SER B O 1
ATOM 2888 N N . VAL B 1 18 ? 12.242 -35.812 -25.547 1 97.25 18 VAL B N 1
ATOM 2889 C CA . VAL B 1 18 ? 13.453 -35.094 -25.156 1 97.25 18 VAL B CA 1
ATOM 2890 C C . VAL B 1 18 ? 14.25 -35.906 -24.141 1 97.25 18 VAL B C 1
ATOM 2892 O O . VAL B 1 18 ? 13.758 -36.938 -23.641 1 97.25 18 VAL B O 1
ATOM 2895 N N . ALA B 1 19 ? 15.484 -35.5 -23.891 1 96.44 19 ALA B N 1
ATOM 2896 C CA . ALA B 1 19 ? 16.312 -36.188 -22.891 1 96.44 19 ALA B CA 1
ATOM 2897 C C . ALA B 1 19 ? 15.711 -36.031 -21.484 1 96.44 19 ALA B C 1
ATOM 2899 O O . ALA B 1 19 ? 15.188 -34.969 -21.141 1 96.44 19 ALA B O 1
ATOM 2900 N N . LYS B 1 20 ? 15.797 -37.125 -20.719 1 97.75 20 LYS B N 1
ATOM 2901 C CA . LYS B 1 20 ? 15.43 -37.031 -19.297 1 97.75 20 LYS B CA 1
ATOM 2902 C C . LYS B 1 20 ? 16.344 -36.062 -18.547 1 97.75 20 LYS B C 1
ATOM 2904 O O . LYS B 1 20 ? 17.531 -35.969 -18.844 1 97.75 20 LYS B O 1
ATOM 2909 N N . PRO B 1 21 ? 15.773 -35.375 -17.594 1 98.31 21 PRO B N 1
ATOM 2910 C CA . PRO B 1 21 ? 16.641 -34.469 -16.812 1 98.31 21 PRO B CA 1
ATOM 2911 C C . PRO B 1 21 ? 17.609 -35.219 -15.93 1 98.31 21 PRO B C 1
ATOM 2913 O O . PRO B 1 21 ? 17.375 -36.406 -15.586 1 98.31 21 PRO B O 1
ATOM 2916 N N . LYS B 1 22 ? 18.672 -34.562 -15.602 1 98 22 LYS B N 1
ATOM 2917 C CA . LYS B 1 22 ? 19.703 -35.094 -14.711 1 98 22 LYS B CA 1
ATOM 2918 C C . LYS B 1 22 ? 20 -34.125 -13.578 1 98 22 LYS B C 1
ATOM 2920 O O . LYS B 1 22 ? 19.625 -32.938 -13.656 1 98 22 LYS B O 1
ATOM 2925 N N . ILE B 1 23 ? 20.578 -34.656 -12.562 1 98.5 23 ILE B N 1
ATOM 2926 C CA . ILE B 1 23 ? 21.078 -33.781 -11.5 1 98.5 23 ILE B CA 1
ATOM 2927 C C . ILE B 1 23 ? 22.188 -32.875 -12.047 1 98.5 23 ILE B C 1
ATOM 2929 O O . ILE B 1 23 ? 23.172 -33.375 -12.609 1 98.5 23 ILE B O 1
ATOM 2933 N N . LEU B 1 24 ? 22.031 -31.625 -11.961 1 98.19 24 LEU B N 1
ATOM 2934 C CA . LEU B 1 24 ? 23.031 -30.672 -12.43 1 98.19 24 LEU B CA 1
ATOM 2935 C C . LEU B 1 24 ? 23.766 -30.031 -11.25 1 98.19 24 LEU B C 1
ATOM 2937 O O . LEU B 1 24 ? 24.938 -29.688 -11.359 1 98.19 24 LEU B O 1
ATOM 2941 N N . LYS B 1 25 ? 23.094 -29.781 -10.18 1 98.44 25 LYS B N 1
ATOM 2942 C CA . LYS B 1 25 ? 23.625 -29.219 -8.938 1 98.44 25 LYS B CA 1
ATOM 2943 C C . LYS B 1 25 ? 23.312 -30.125 -7.75 1 98.44 25 LYS B C 1
ATOM 2945 O O . LYS B 1 25 ? 22.312 -30.859 -7.77 1 98.44 25 LYS B O 1
ATOM 2950 N N . SER B 1 26 ? 24.109 -30 -6.676 1 98.56 26 SER B N 1
ATOM 2951 C CA . SER B 1 26 ? 23.984 -30.891 -5.523 1 98.56 26 SER B CA 1
ATOM 2952 C C . SER B 1 26 ? 22.672 -30.641 -4.77 1 98.56 26 SER B C 1
ATOM 2954 O O . SER B 1 26 ? 22.266 -31.453 -3.939 1 98.56 26 SER B O 1
ATOM 2956 N N . THR B 1 27 ? 21.953 -29.531 -5.055 1 98.62 27 THR B N 1
ATOM 2957 C CA . THR B 1 27 ? 20.703 -29.188 -4.371 1 98.62 27 THR B CA 1
ATOM 2958 C C . THR B 1 27 ? 19.5 -29.594 -5.207 1 98.62 27 THR B C 1
ATOM 2960 O O . THR B 1 27 ? 18.359 -29.297 -4.84 1 98.62 27 THR B O 1
ATOM 2963 N N . ASP B 1 28 ? 19.672 -30.344 -6.289 1 98.75 28 ASP B N 1
ATOM 2964 C CA . ASP B 1 28 ? 18.609 -30.703 -7.227 1 98.75 28 ASP B CA 1
ATOM 2965 C C . ASP B 1 28 ? 17.875 -31.969 -6.773 1 98.75 28 ASP B C 1
ATOM 2967 O O . ASP B 1 28 ? 18.453 -32.812 -6.066 1 98.75 28 ASP B O 1
ATOM 2971 N N . VAL B 1 29 ? 16.703 -32.062 -7.242 1 98.81 29 VAL B N 1
ATOM 2972 C CA . VAL B 1 29 ? 15.938 -33.312 -7.223 1 98.81 29 VAL B CA 1
ATOM 2973 C C . VAL B 1 29 ? 15.422 -33.625 -8.625 1 98.81 29 VAL B C 1
ATOM 2975 O O . VAL B 1 29 ? 15.078 -32.688 -9.383 1 98.81 29 VAL B O 1
ATOM 2978 N N . ILE B 1 30 ? 15.445 -34.875 -8.984 1 98.88 30 ILE B N 1
ATOM 2979 C CA . ILE B 1 30 ? 14.703 -35.344 -10.141 1 98.88 30 ILE B CA 1
ATOM 2980 C C . ILE B 1 30 ? 13.453 -36.094 -9.68 1 98.88 30 ILE B C 1
ATOM 2982 O O . ILE B 1 30 ? 13.523 -36.938 -8.789 1 98.88 30 ILE B O 1
ATOM 2986 N N . GLY B 1 31 ? 12.414 -35.75 -10.219 1 98.75 31 GLY B N 1
ATOM 2987 C CA . GLY B 1 31 ? 11.172 -36.406 -9.859 1 98.75 31 GLY B CA 1
ATOM 2988 C C . GLY B 1 31 ? 10.336 -36.844 -11.055 1 98.75 31 GLY B C 1
ATOM 2989 O O . GLY B 1 31 ? 10.352 -36.156 -12.086 1 98.75 31 GLY B O 1
ATOM 2990 N N . LYS B 1 32 ? 9.617 -37.906 -10.898 1 98.75 32 LYS B N 1
ATOM 2991 C CA . LYS B 1 32 ? 8.586 -38.281 -11.867 1 98.75 32 LYS B CA 1
ATOM 2992 C C . LYS B 1 32 ? 7.32 -37.438 -11.672 1 98.75 32 LYS B C 1
ATOM 2994 O O . LYS B 1 32 ? 6.805 -37.344 -10.555 1 98.75 32 LYS B O 1
ATOM 2999 N N . MET B 1 33 ? 6.848 -36.875 -12.758 1 98.75 33 MET B N 1
ATOM 3000 C CA . MET B 1 33 ? 5.625 -36.062 -12.688 1 98.75 33 MET B CA 1
ATOM 3001 C C . MET B 1 33 ? 4.418 -36.969 -12.398 1 98.75 33 MET B C 1
ATOM 3003 O O . MET B 1 33 ? 4.223 -37.969 -13.055 1 98.75 33 MET B O 1
ATOM 3007 N N . LEU B 1 34 ? 3.734 -36.625 -11.375 1 98.38 34 LEU B N 1
ATOM 3008 C CA . LEU B 1 34 ? 2.467 -37.281 -11.125 1 98.38 34 LEU B CA 1
ATOM 3009 C C . LEU B 1 34 ? 1.304 -36.5 -11.719 1 98.38 34 LEU B C 1
ATOM 3011 O O . LEU B 1 34 ? 0.379 -37.094 -12.289 1 98.38 34 LEU B O 1
ATOM 3015 N N . ALA B 1 35 ? 1.343 -35.219 -11.586 1 98.62 35 ALA B N 1
ATOM 3016 C CA . ALA B 1 35 ? 0.321 -34.344 -12.133 1 98.62 35 ALA B CA 1
ATOM 3017 C C . ALA B 1 35 ? 0.889 -32.938 -12.406 1 98.62 35 ALA B C 1
ATOM 3019 O O . ALA B 1 35 ? 1.795 -32.5 -11.703 1 98.62 35 ALA B O 1
ATOM 3020 N N . THR B 1 36 ? 0.431 -32.281 -13.391 1 98.69 36 THR B N 1
ATOM 3021 C CA . THR B 1 36 ? 0.709 -30.875 -13.711 1 98.69 36 THR B CA 1
ATOM 3022 C C . THR B 1 36 ? -0.56 -30.172 -14.172 1 98.69 36 THR B C 1
ATOM 3024 O O . THR B 1 36 ? -1.663 -30.703 -14.023 1 98.69 36 THR B O 1
ATOM 3027 N N . THR B 1 37 ? -0.424 -28.922 -14.508 1 98.44 37 THR B N 1
ATOM 3028 C CA . THR B 1 37 ? -1.559 -28.125 -14.961 1 98.44 37 THR B CA 1
ATOM 3029 C C . THR B 1 37 ? -1.097 -27 -15.898 1 98.44 37 THR B C 1
ATOM 3031 O O . THR B 1 37 ? 0.054 -27 -16.344 1 98.44 37 THR B O 1
ATOM 3034 N N . ILE B 1 38 ? -2.043 -26.234 -16.375 1 98.06 38 ILE B N 1
ATOM 3035 C CA . ILE B 1 38 ? -1.78 -25.109 -17.266 1 98.06 38 ILE B CA 1
ATOM 3036 C C . ILE B 1 38 ? -2.092 -23.797 -16.562 1 98.06 38 ILE B C 1
ATOM 3038 O O . ILE B 1 38 ? -3.119 -23.672 -15.891 1 98.06 38 ILE B O 1
ATOM 3042 N N . CYS B 1 39 ? -1.231 -22.891 -16.578 1 96.5 39 CYS B N 1
ATOM 3043 C CA . CYS B 1 39 ? -1.416 -21.562 -16.031 1 96.5 39 CYS B CA 1
ATOM 3044 C C . CYS B 1 39 ? -1.607 -20.531 -17.141 1 96.5 39 CYS B C 1
ATOM 3046 O O . CYS B 1 39 ? -1.143 -20.75 -18.266 1 96.5 39 CYS B O 1
ATOM 3048 N N . GLY B 1 40 ? -2.35 -19.438 -16.875 1 93 40 GLY B N 1
ATOM 3049 C CA . GLY B 1 40 ? -2.492 -18.375 -17.844 1 93 40 GLY B CA 1
ATOM 3050 C C . GLY B 1 40 ? -1.163 -17.859 -18.375 1 93 40 GLY B C 1
ATOM 3051 O O . GLY B 1 40 ? -1.064 -17.469 -19.547 1 93 40 GLY B O 1
ATOM 3052 N N . THR B 1 41 ? -0.133 -17.906 -17.625 1 94.12 41 THR B N 1
ATOM 3053 C CA . THR B 1 41 ? 1.189 -17.438 -18.031 1 94.12 41 THR B CA 1
ATOM 3054 C C . THR B 1 41 ? 1.757 -18.328 -19.141 1 94.12 41 THR B C 1
ATOM 3056 O O . THR B 1 41 ? 2.527 -17.859 -19.969 1 94.12 41 THR B O 1
ATOM 3059 N N . ASP B 1 42 ? 1.379 -19.594 -19.172 1 96.81 42 ASP B N 1
ATOM 3060 C CA . ASP B 1 4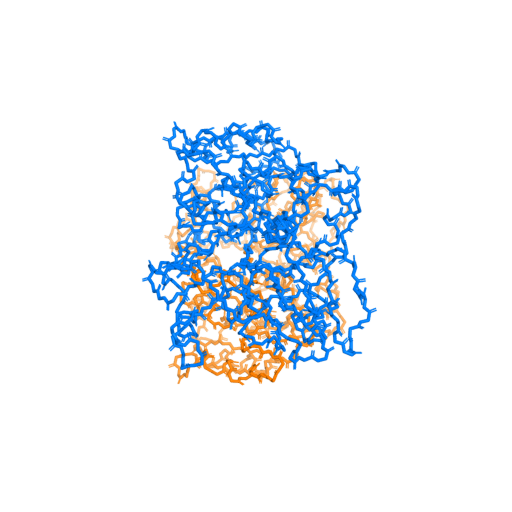2 ? 1.81 -20.469 -20.266 1 96.81 42 ASP B CA 1
ATOM 3061 C C . ASP B 1 42 ? 1.297 -19.969 -21.609 1 96.81 42 ASP B C 1
ATOM 3063 O O . ASP B 1 42 ? 2.016 -20.016 -22.609 1 96.81 42 ASP B O 1
ATOM 3067 N N . LEU B 1 43 ? 0.055 -19.484 -21.578 1 95.38 43 LEU B N 1
ATOM 3068 C CA . LEU B 1 43 ? -0.522 -18.969 -22.797 1 95.38 43 LEU B CA 1
ATOM 3069 C C . LEU B 1 43 ? 0.215 -17.703 -23.25 1 95.38 43 LEU B C 1
ATOM 3071 O O . LEU B 1 43 ? 0.404 -17.484 -24.453 1 95.38 43 LEU B O 1
ATOM 3075 N N . HIS B 1 44 ? 0.613 -16.859 -22.281 1 93.44 44 HIS B N 1
ATOM 3076 C CA . HIS B 1 44 ? 1.376 -15.664 -22.609 1 93.44 44 HIS B CA 1
ATOM 3077 C C . HIS B 1 44 ? 2.725 -16.016 -23.219 1 93.44 44 HIS B C 1
ATOM 3079 O O . HIS B 1 44 ? 3.182 -15.352 -24.156 1 93.44 44 HIS B O 1
ATOM 3085 N N . ILE B 1 45 ? 3.33 -17.016 -22.672 1 96.44 45 ILE B N 1
ATOM 3086 C CA . ILE B 1 45 ? 4.602 -17.484 -23.234 1 96.44 45 ILE B CA 1
ATOM 3087 C C . ILE B 1 45 ? 4.395 -17.953 -24.672 1 96.44 45 ILE B C 1
ATOM 3089 O O . ILE B 1 45 ? 5.133 -17.562 -25.578 1 96.44 45 ILE B O 1
ATOM 3093 N N . ILE B 1 46 ? 3.365 -18.719 -24.875 1 97.06 46 ILE B N 1
ATOM 3094 C CA . ILE B 1 46 ? 3.092 -19.297 -26.188 1 97.06 46 ILE B CA 1
ATOM 3095 C C . ILE B 1 46 ? 2.82 -18.172 -27.188 1 97.06 46 ILE B C 1
ATOM 3097 O O . ILE B 1 46 ? 3.211 -18.266 -28.359 1 97.06 46 ILE B O 1
ATOM 3101 N N . LYS B 1 47 ? 2.23 -17.047 -26.734 1 94.56 47 LYS B N 1
ATOM 3102 C CA . LYS B 1 47 ? 1.913 -15.914 -27.594 1 94.56 47 LYS B CA 1
ATOM 3103 C C . LYS B 1 47 ? 3.152 -15.07 -27.875 1 94.56 47 LYS B C 1
ATOM 3105 O O . LYS B 1 47 ? 3.129 -14.188 -28.734 1 94.56 47 LYS B O 1
ATOM 3110 N N . GLY B 1 48 ? 4.223 -15.273 -27.047 1 94.12 48 GLY B N 1
ATOM 3111 C CA . GLY B 1 48 ? 5.453 -14.523 -27.234 1 94.12 48 GLY B CA 1
ATOM 3112 C C . GLY B 1 48 ? 5.551 -13.297 -26.344 1 94.12 48 GLY B C 1
ATOM 3113 O O . GLY B 1 48 ? 6.387 -12.422 -26.578 1 94.12 48 GLY B O 1
ATOM 3114 N N . ASP B 1 49 ? 4.754 -13.211 -25.359 1 90.69 49 ASP B N 1
ATOM 3115 C CA . ASP B 1 49 ? 4.715 -12.039 -24.484 1 90.69 49 ASP B CA 1
ATOM 3116 C C . ASP B 1 49 ? 5.859 -12.062 -23.484 1 90.69 49 ASP B C 1
ATOM 3118 O O . ASP B 1 49 ? 6.066 -11.094 -22.734 1 90.69 49 ASP B O 1
ATOM 3122 N N . CYS B 1 50 ? 6.594 -13.125 -23.406 1 92.38 50 CYS B N 1
ATOM 3123 C CA . CYS B 1 50 ? 7.754 -13.258 -22.531 1 92.38 50 CYS B CA 1
ATOM 3124 C C . CYS B 1 50 ? 9.031 -13.414 -23.344 1 92.38 50 CYS B C 1
ATOM 3126 O O . CYS B 1 50 ? 9.461 -14.539 -23.609 1 92.38 50 CYS B O 1
ATOM 3128 N N . PRO B 1 51 ? 9.609 -12.312 -23.688 1 92.31 51 PRO B N 1
ATOM 3129 C CA . PRO B 1 51 ? 10.758 -12.359 -24.594 1 92.31 51 PRO B CA 1
ATOM 3130 C C . PRO B 1 51 ? 11.906 -13.203 -24.062 1 92.31 51 PRO B C 1
ATOM 3132 O O . PRO B 1 51 ? 12.617 -13.852 -24.828 1 92.31 51 PRO B O 1
ATOM 3135 N N . GLU B 1 52 ? 12.094 -13.211 -22.812 1 92.62 52 GLU B N 1
ATOM 3136 C CA . GLU B 1 52 ? 13.172 -13.977 -22.203 1 92.62 52 GLU B CA 1
ATOM 3137 C C . GLU B 1 52 ? 13.016 -15.469 -22.469 1 92.62 52 GLU B C 1
ATOM 3139 O O . GLU B 1 52 ? 14 -16.172 -22.734 1 92.62 52 GLU B O 1
ATOM 3144 N N . THR B 1 53 ? 11.812 -15.938 -22.406 1 96.12 53 THR B N 1
ATOM 3145 C CA . THR B 1 53 ? 11.539 -17.344 -22.672 1 96.12 53 THR B CA 1
ATOM 3146 C C . THR B 1 53 ? 11.805 -17.672 -24.141 1 96.12 53 THR B C 1
ATOM 3148 O O . THR B 1 53 ? 12.367 -18.734 -24.438 1 96.12 53 THR B O 1
ATOM 3151 N N . THR B 1 54 ? 11.414 -16.75 -25 1 96.5 54 THR B N 1
ATOM 3152 C CA . THR B 1 54 ? 11.633 -16.953 -26.422 1 96.5 54 THR B CA 1
ATOM 3153 C C . THR B 1 54 ? 13.125 -17.016 -26.75 1 96.5 54 THR B C 1
ATOM 3155 O O . THR B 1 54 ? 13.57 -17.875 -27.516 1 96.5 54 THR B O 1
ATOM 3158 N N . VAL B 1 55 ? 13.859 -16.156 -26.172 1 96.38 55 VAL B N 1
ATOM 3159 C CA . VAL B 1 55 ? 15.305 -16.109 -26.391 1 96.38 55 VAL B CA 1
ATOM 3160 C C . VAL B 1 55 ? 15.93 -17.438 -25.953 1 96.38 55 VAL B C 1
ATOM 3162 O O . VAL B 1 55 ? 16.75 -18.016 -26.672 1 96.38 55 VAL B O 1
ATOM 3165 N N . ILE B 1 56 ? 15.547 -17.953 -24.859 1 96.38 56 ILE B N 1
ATOM 3166 C CA . ILE B 1 56 ? 16.094 -19.188 -24.312 1 96.38 56 ILE B CA 1
ATOM 3167 C C . ILE B 1 56 ? 15.695 -20.375 -25.188 1 96.38 56 ILE B C 1
ATOM 3169 O O . ILE B 1 56 ? 16.5 -21.266 -25.453 1 96.38 56 ILE B O 1
ATOM 3173 N N . ALA B 1 57 ? 14.461 -20.406 -25.562 1 97 57 ALA B N 1
ATOM 3174 C CA . ALA B 1 57 ? 13.953 -21.484 -26.406 1 97 57 ALA B CA 1
ATOM 3175 C C . ALA B 1 57 ? 14.742 -21.594 -27.703 1 97 57 ALA B C 1
ATOM 3177 O O . ALA B 1 57 ? 14.922 -22.688 -28.25 1 97 57 ALA B O 1
ATOM 3178 N N . GLU B 1 58 ? 15.273 -20.453 -28.156 1 94.94 58 GLU B N 1
ATOM 3179 C CA . GLU B 1 58 ? 15.906 -20.391 -29.469 1 94.94 58 GLU B CA 1
ATOM 3180 C C . GLU B 1 58 ? 17.422 -20.469 -29.344 1 94.94 58 GLU B C 1
ATOM 3182 O O . GLU B 1 58 ? 18.141 -20.453 -30.359 1 94.94 58 GLU B O 1
ATOM 3187 N N . GLU B 1 59 ? 17.875 -20.5 -28.219 1 94.25 59 GLU B N 1
ATOM 3188 C CA . GLU B 1 59 ? 19.312 -20.625 -28.031 1 94.25 59 GLU B CA 1
ATOM 3189 C C . GLU B 1 59 ? 19.844 -21.891 -28.703 1 94.25 59 GLU B C 1
ATOM 3191 O O . GLU B 1 59 ? 19.109 -22.859 -28.891 1 94.25 59 GLU B O 1
ATOM 3196 N N . GLU B 1 60 ? 21.141 -21.906 -28.984 1 91.62 60 GLU B N 1
ATOM 3197 C CA . GLU B 1 60 ? 21.781 -23 -29.719 1 91.62 60 GLU B CA 1
ATOM 3198 C C . GLU B 1 60 ? 21.609 -24.328 -29 1 91.62 60 GLU B C 1
ATOM 3200 O O . GLU B 1 60 ? 21.312 -25.359 -29.625 1 91.62 60 GLU B O 1
ATOM 3205 N N . GLN B 1 61 ? 21.656 -24.312 -27.688 1 90.06 61 GLN B N 1
ATOM 3206 C CA . GLN B 1 61 ? 21.594 -25.547 -26.906 1 90.06 61 GLN B CA 1
ATOM 3207 C C . GLN B 1 61 ? 20.172 -26.094 -26.875 1 90.06 61 GLN B C 1
ATOM 3209 O O . GLN B 1 61 ? 19.953 -27.266 -26.562 1 90.06 61 GLN B O 1
ATOM 3214 N N . ASN B 1 62 ? 19.203 -25.281 -27.156 1 92.62 62 ASN B N 1
ATOM 3215 C CA . ASN B 1 62 ? 17.797 -25.688 -27.125 1 92.62 62 ASN B CA 1
ATOM 3216 C C . ASN B 1 62 ? 17.188 -25.703 -28.531 1 92.62 62 ASN B C 1
ATOM 3218 O O . ASN B 1 62 ? 16 -25.969 -28.688 1 92.62 62 ASN B O 1
ATOM 3222 N N . LYS B 1 63 ? 18.031 -25.266 -29.5 1 86.31 63 LYS B N 1
ATOM 3223 C CA . LYS B 1 63 ? 17.531 -25.141 -30.859 1 86.31 63 LYS B CA 1
ATOM 3224 C C . LYS B 1 63 ? 16.891 -26.453 -31.328 1 86.31 63 LYS B C 1
ATOM 3226 O O . LYS B 1 63 ? 17.469 -27.531 -31.172 1 86.31 63 LYS B O 1
ATOM 3231 N N . GLY B 1 64 ? 15.68 -26.344 -31.875 1 85.25 64 GLY B N 1
ATOM 3232 C CA . GLY B 1 64 ? 14.945 -27.516 -32.344 1 85.25 64 GLY B CA 1
ATOM 3233 C C . GLY B 1 64 ? 14.156 -28.203 -31.234 1 85.25 64 GLY B C 1
ATOM 3234 O O . GLY B 1 64 ? 13.141 -28.844 -31.5 1 85.25 64 GLY B O 1
ATOM 3235 N N . ARG B 1 65 ? 14.586 -28.062 -30.031 1 94.12 65 ARG B N 1
ATOM 3236 C CA . ARG B 1 65 ? 13.93 -28.703 -28.906 1 94.12 65 ARG B CA 1
ATOM 3237 C C . ARG B 1 65 ? 13.055 -27.719 -28.125 1 94.12 65 ARG B C 1
ATOM 3239 O O . ARG B 1 65 ? 11.969 -28.062 -27.672 1 94.12 65 ARG B O 1
ATOM 3246 N N . GLY B 1 66 ? 13.641 -26.484 -27.969 1 97.75 66 GLY B N 1
ATOM 3247 C CA . GLY B 1 66 ? 12.922 -25.453 -27.219 1 97.75 66 GLY B CA 1
ATOM 3248 C C . GLY B 1 66 ? 13.039 -25.641 -25.719 1 97.75 66 GLY B C 1
ATOM 3249 O O . GLY B 1 66 ? 14.047 -26.141 -25.219 1 97.75 66 GLY B O 1
ATOM 3250 N N . ILE B 1 67 ? 12.008 -25.109 -24.984 1 98.31 67 ILE B N 1
ATOM 3251 C CA . ILE B 1 67 ? 11.977 -25.172 -23.531 1 98.31 67 ILE B CA 1
ATOM 3252 C C . ILE B 1 67 ? 10.695 -25.859 -23.078 1 98.31 67 ILE B C 1
ATOM 3254 O O . ILE B 1 67 ? 9.625 -25.625 -23.641 1 98.31 67 ILE B O 1
ATOM 3258 N N . ILE B 1 68 ? 10.812 -26.766 -22.094 1 98.69 68 ILE B N 1
ATOM 3259 C CA . ILE B 1 68 ? 9.641 -27.438 -21.547 1 98.69 68 ILE B CA 1
ATOM 3260 C C . ILE B 1 68 ? 8.789 -26.453 -20.75 1 98.69 68 ILE B C 1
ATOM 3262 O O . ILE B 1 68 ? 9.312 -25.719 -19.906 1 98.69 68 ILE B O 1
ATOM 3266 N N . LEU B 1 69 ? 7.461 -26.406 -20.984 1 98.62 69 LEU B N 1
ATOM 3267 C CA . LEU B 1 69 ? 6.566 -25.438 -20.375 1 98.62 69 LEU B CA 1
ATOM 3268 C C . LEU B 1 69 ? 6.086 -25.906 -19 1 98.62 69 LEU B C 1
ATOM 3270 O O . LEU B 1 69 ? 6.32 -27.062 -18.625 1 98.62 69 LEU B O 1
ATOM 3274 N N . GLY B 1 70 ? 5.5 -24.984 -18.266 1 98.62 70 GLY B N 1
ATOM 3275 C CA . GLY B 1 70 ? 4.816 -25.297 -17.016 1 98.62 70 GLY B CA 1
ATOM 3276 C C . GLY B 1 70 ? 5.645 -24.969 -15.797 1 98.62 70 GLY B C 1
ATOM 3277 O O . GLY B 1 70 ? 6.875 -25.078 -15.82 1 98.62 70 GLY B O 1
ATOM 3278 N N . HIS B 1 71 ? 4.918 -24.641 -14.703 1 98.75 71 HIS B N 1
ATOM 3279 C CA . HIS B 1 71 ? 5.621 -24.328 -13.461 1 98.75 71 HIS B CA 1
ATOM 3280 C C . HIS B 1 71 ? 4.859 -24.859 -12.25 1 98.75 71 HIS B C 1
ATOM 3282 O O . HIS B 1 71 ? 5.215 -24.562 -11.109 1 98.75 71 HIS B O 1
ATOM 3288 N N . GLU B 1 72 ? 3.875 -25.625 -12.422 1 98.69 72 GLU B N 1
ATOM 3289 C CA . GLU B 1 72 ? 3.066 -26.219 -11.367 1 98.69 72 GLU B CA 1
ATOM 3290 C C . GLU B 1 72 ? 3.059 -27.75 -11.477 1 98.69 72 GLU B C 1
ATOM 3292 O O . GLU B 1 72 ? 2.967 -28.297 -12.57 1 98.69 72 GLU B O 1
ATOM 3297 N N . GLY B 1 73 ? 3.148 -28.438 -10.281 1 98.5 73 GLY B N 1
ATOM 3298 C CA . GLY B 1 73 ? 3.086 -29.875 -10.406 1 98.5 73 GLY B CA 1
ATOM 3299 C C . GLY B 1 73 ? 3.244 -30.594 -9.086 1 98.5 73 GLY B C 1
ATOM 3300 O O . GLY B 1 73 ? 3.5 -29.969 -8.055 1 98.5 73 GLY B O 1
ATOM 3301 N N . ILE B 1 74 ? 2.965 -31.906 -9.094 1 98.62 74 ILE B N 1
ATOM 3302 C CA . ILE B 1 74 ? 3.227 -32.906 -8.055 1 98.62 74 ILE B CA 1
ATOM 3303 C C . ILE B 1 74 ? 4.18 -33.969 -8.594 1 98.62 74 ILE B C 1
ATOM 3305 O O . ILE B 1 74 ? 3.969 -34.5 -9.68 1 98.62 74 ILE B O 1
ATOM 3309 N N . ILE B 1 75 ? 5.188 -34.25 -7.828 1 98.75 75 ILE B N 1
ATOM 3310 C CA . ILE B 1 75 ? 6.164 -35.219 -8.312 1 98.75 75 ILE B CA 1
ATOM 3311 C C . ILE B 1 75 ? 6.379 -36.312 -7.258 1 98.75 75 ILE B C 1
ATOM 3313 O O . ILE B 1 75 ? 6.059 -36.094 -6.082 1 98.75 75 ILE B O 1
ATOM 3317 N N . LYS B 1 76 ? 6.797 -37.406 -7.707 1 98.56 76 LYS B N 1
ATOM 3318 C CA . LYS B 1 76 ? 7.438 -38.406 -6.871 1 98.56 76 LYS B CA 1
ATOM 3319 C C . LYS B 1 76 ? 8.953 -38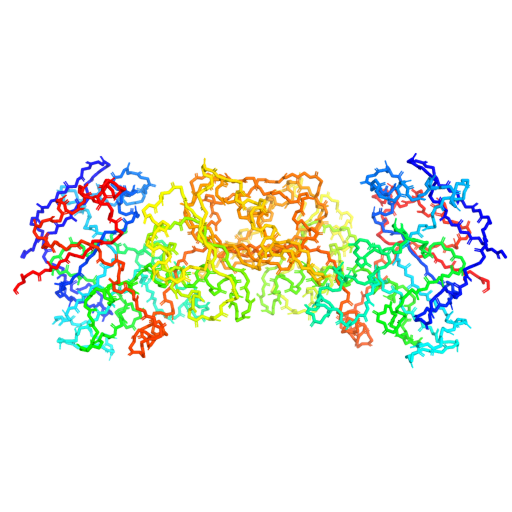.406 -7.047 1 98.56 76 LYS B C 1
ATOM 3321 O O . LYS B 1 76 ? 9.461 -38.594 -8.148 1 98.56 76 LYS B O 1
ATOM 3326 N N . VAL B 1 77 ? 9.641 -38.156 -5.965 1 98.75 77 VAL B N 1
ATOM 3327 C CA . VAL B 1 77 ? 11.094 -38.031 -6.008 1 98.75 77 VAL B CA 1
ATOM 3328 C C . VAL B 1 77 ? 11.734 -39.344 -6.457 1 98.75 77 VAL B C 1
ATOM 3330 O O . VAL B 1 77 ? 11.398 -40.406 -5.949 1 98.75 77 VAL B O 1
ATOM 3333 N N . GLU B 1 78 ? 12.633 -39.219 -7.422 1 98.62 78 GLU B N 1
ATOM 3334 C CA . GLU B 1 78 ? 13.352 -40.375 -7.91 1 98.62 78 GLU B CA 1
ATOM 3335 C C . GLU B 1 78 ? 14.836 -40.312 -7.543 1 98.62 78 GLU B C 1
ATOM 3337 O O . GLU B 1 78 ? 15.438 -41.312 -7.191 1 98.62 78 GLU B O 1
ATOM 3342 N N . GLU B 1 79 ? 15.438 -39.156 -7.684 1 98.69 79 GLU B N 1
ATOM 3343 C CA . GLU B 1 79 ? 16.844 -38.906 -7.395 1 98.69 79 GLU B CA 1
ATOM 3344 C C . GLU B 1 79 ? 17.047 -37.625 -6.633 1 98.69 79 GLU B C 1
ATOM 3346 O O . GLU B 1 79 ? 16.328 -36.625 -6.863 1 98.69 79 GLU B O 1
ATOM 3351 N N . VAL B 1 80 ? 18.031 -37.625 -5.727 1 98.69 80 VAL B N 1
ATOM 3352 C CA . VAL B 1 80 ? 18.297 -36.438 -4.945 1 98.69 80 VAL B CA 1
ATOM 3353 C C . VAL B 1 80 ? 19.797 -36.094 -5.016 1 98.69 80 VAL B C 1
ATOM 3355 O O . VAL B 1 80 ? 20.641 -37 -4.996 1 98.69 80 VAL B O 1
ATOM 3358 N N . GLY B 1 81 ? 20.047 -34.875 -5.176 1 98.75 81 GLY B N 1
ATOM 3359 C CA . GLY B 1 81 ? 21.438 -34.406 -5.082 1 98.75 81 GLY B CA 1
ATOM 3360 C C . GLY B 1 81 ? 22.016 -34.562 -3.691 1 98.75 81 GLY B C 1
ATOM 3361 O O . GLY B 1 81 ? 21.281 -34.75 -2.721 1 98.75 81 GLY B O 1
ATOM 3362 N N . SER B 1 82 ? 23.359 -34.406 -3.584 1 98.56 82 SER B N 1
ATOM 3363 C CA . SER B 1 82 ? 24.109 -34.719 -2.365 1 98.56 82 SER B CA 1
ATOM 3364 C C . SER B 1 82 ? 23.781 -33.719 -1.252 1 98.56 82 SER B C 1
ATOM 3366 O O . SER B 1 82 ? 23.969 -34.031 -0.071 1 98.56 82 SER B O 1
ATOM 3368 N N . ASP B 1 83 ? 23.297 -32.5 -1.555 1 98.5 83 ASP B N 1
ATOM 3369 C CA . ASP B 1 83 ? 23.078 -31.484 -0.534 1 98.5 83 ASP B CA 1
ATOM 3370 C C . ASP B 1 83 ? 21.594 -31.375 -0.167 1 98.5 83 ASP B C 1
ATOM 3372 O O . ASP B 1 83 ? 21.219 -30.516 0.628 1 98.5 83 ASP B O 1
ATOM 3376 N N . VAL B 1 84 ? 20.797 -32.219 -0.769 1 98.69 84 VAL B N 1
ATOM 3377 C CA . VAL B 1 84 ? 19.375 -32.25 -0.406 1 98.69 84 VAL B CA 1
ATOM 3378 C C . VAL B 1 84 ? 19.203 -32.938 0.943 1 98.69 84 VAL B C 1
ATOM 3380 O O . VAL B 1 84 ? 19.703 -34.062 1.148 1 98.69 84 VAL B O 1
ATOM 3383 N N . LYS B 1 85 ? 18.438 -32.312 1.851 1 98.44 85 LYS B N 1
ATOM 3384 C CA . LYS B 1 85 ? 18.344 -32.812 3.215 1 98.44 85 LYS B CA 1
ATOM 3385 C C . LYS B 1 85 ? 16.906 -33.188 3.561 1 98.44 85 LYS B C 1
ATOM 3387 O O . LYS B 1 85 ? 16.672 -34.062 4.414 1 98.44 85 LYS B O 1
ATOM 3392 N N . LYS B 1 86 ? 15.945 -32.656 2.916 1 98.25 86 LYS B N 1
ATOM 3393 C CA . LYS B 1 86 ? 14.562 -32.75 3.387 1 98.25 86 LYS B CA 1
ATOM 3394 C C . LYS B 1 86 ? 13.789 -33.812 2.627 1 98.25 86 LYS B C 1
ATOM 3396 O O . LYS B 1 86 ? 12.664 -34.156 3.004 1 98.25 86 LYS B O 1
ATOM 3401 N N . PHE B 1 87 ? 14.414 -34.375 1.586 1 98.69 87 PHE B N 1
ATOM 3402 C CA . PHE B 1 87 ? 13.648 -35.25 0.716 1 98.69 87 PHE B CA 1
ATOM 3403 C C . PHE B 1 87 ? 14.469 -36.5 0.353 1 98.69 87 PHE B C 1
ATOM 3405 O O . PHE B 1 87 ? 15.695 -36.438 0.375 1 98.69 87 PHE B O 1
ATOM 3412 N N . LYS B 1 88 ? 13.781 -37.562 0.015 1 98.5 88 LYS B N 1
ATOM 3413 C CA . LYS B 1 88 ? 14.375 -38.844 -0.425 1 98.5 88 LYS B CA 1
ATOM 3414 C C . LYS B 1 88 ? 13.531 -39.5 -1.516 1 98.5 88 LYS B C 1
ATOM 3416 O O . LYS B 1 88 ? 12.352 -39.156 -1.667 1 98.5 88 LYS B O 1
ATOM 3421 N N . PRO B 1 89 ? 14.148 -40.375 -2.271 1 98.62 89 PRO B N 1
ATOM 3422 C CA . PRO B 1 89 ? 13.367 -41.094 -3.287 1 98.62 89 PRO B CA 1
ATOM 3423 C C . PRO B 1 89 ? 12.094 -41.719 -2.721 1 98.62 89 PRO B C 1
ATOM 3425 O O . PRO B 1 89 ? 12.125 -42.312 -1.635 1 98.62 89 PRO B O 1
ATOM 3428 N N . GLY B 1 90 ? 11.023 -41.531 -3.408 1 98.19 90 GLY B N 1
ATOM 3429 C CA . GLY B 1 90 ? 9.742 -42.094 -2.971 1 98.19 90 GLY B CA 1
ATOM 3430 C C . GLY B 1 90 ? 8.82 -41.031 -2.396 1 98.19 90 GLY B C 1
ATOM 3431 O O . GLY B 1 90 ? 7.602 -41.219 -2.359 1 98.19 90 GLY B O 1
ATOM 3432 N N . ASP B 1 91 ? 9.391 -39.938 -1.93 1 98.25 91 ASP B N 1
ATOM 3433 C CA . ASP B 1 91 ? 8.57 -38.844 -1.394 1 98.25 91 ASP B CA 1
ATOM 3434 C C . ASP B 1 91 ? 7.695 -38.25 -2.48 1 98.25 91 ASP B C 1
ATOM 3436 O O . ASP B 1 91 ? 8.148 -38.031 -3.607 1 98.25 91 ASP B O 1
ATOM 3440 N N . VAL B 1 92 ? 6.406 -38.031 -2.215 1 98.38 92 VAL B N 1
ATOM 3441 C CA . VAL B 1 92 ? 5.52 -37.25 -3.07 1 98.38 92 VAL B CA 1
ATOM 3442 C C . VAL B 1 92 ? 5.516 -35.812 -2.613 1 98.38 92 VAL B C 1
ATOM 3444 O O . VAL B 1 92 ? 5.34 -35.531 -1.427 1 98.38 92 VAL B O 1
ATOM 3447 N N . CYS B 1 93 ? 5.75 -34.875 -3.562 1 98.69 93 CYS B N 1
ATOM 3448 C CA . CYS B 1 93 ? 5.965 -33.5 -3.195 1 98.69 93 CYS B CA 1
ATOM 3449 C C . CYS B 1 93 ? 5.184 -32.562 -4.113 1 98.69 93 CYS B C 1
ATOM 3451 O O . CYS B 1 93 ? 5.008 -32.844 -5.301 1 98.69 93 CYS B O 1
ATOM 3453 N N . ILE B 1 94 ? 4.695 -31.453 -3.568 1 98.81 94 ILE B N 1
ATOM 3454 C CA . ILE B 1 94 ? 4.203 -30.312 -4.332 1 98.81 94 ILE B CA 1
ATOM 3455 C C . ILE B 1 94 ? 5.379 -29.5 -4.848 1 98.81 94 ILE B C 1
ATOM 3457 O O . ILE B 1 94 ? 6.289 -29.156 -4.09 1 98.81 94 ILE B O 1
ATOM 3461 N N . VAL B 1 95 ? 5.41 -29.234 -6.105 1 98.88 95 VAL B N 1
ATOM 3462 C CA . VAL B 1 95 ? 6.422 -28.359 -6.699 1 98.88 95 VAL B CA 1
ATOM 3463 C C . VAL B 1 95 ? 5.977 -26.906 -6.586 1 98.88 95 VAL B C 1
ATOM 3465 O O . VAL B 1 95 ? 4.934 -26.516 -7.125 1 98.88 95 VAL B O 1
ATOM 3468 N N . SER B 1 96 ? 6.742 -26.094 -5.891 1 98.75 96 SER B N 1
ATOM 3469 C CA . SER B 1 96 ? 6.461 -24.656 -5.84 1 98.75 96 SER B CA 1
ATOM 3470 C C . SER B 1 96 ? 6.691 -24 -7.195 1 98.75 96 SER B C 1
ATOM 3472 O O . SER B 1 96 ? 7.664 -24.312 -7.887 1 98.75 96 SER B O 1
ATOM 3474 N N . CYS B 1 97 ? 5.852 -23.062 -7.555 1 98.62 97 CYS B N 1
ATOM 3475 C CA . CYS B 1 97 ? 6.078 -22.312 -8.781 1 98.62 97 CYS B CA 1
ATOM 3476 C C . CYS B 1 97 ? 7.289 -21.391 -8.641 1 98.62 97 CYS B C 1
ATOM 3478 O O . CYS B 1 97 ? 7.734 -20.797 -9.625 1 98.62 97 CYS B O 1
ATOM 3480 N N . ILE B 1 98 ? 7.812 -21.266 -7.414 1 98.62 98 ILE B N 1
ATOM 3481 C CA . ILE B 1 98 ? 8.961 -20.422 -7.121 1 98.62 98 ILE B CA 1
ATOM 3482 C C . ILE B 1 98 ? 10.141 -21.281 -6.668 1 98.62 98 ILE B C 1
ATOM 3484 O O . ILE B 1 98 ? 9.992 -22.109 -5.777 1 98.62 98 ILE B O 1
ATOM 3488 N N . THR B 1 99 ? 11.234 -21.109 -7.363 1 98.25 99 THR B N 1
ATOM 3489 C CA . THR B 1 99 ? 12.492 -21.719 -6.941 1 98.25 99 THR B CA 1
ATOM 3490 C C . THR B 1 99 ? 13.336 -20.703 -6.164 1 98.25 99 THR B C 1
ATOM 3492 O O . THR B 1 99 ? 13.57 -19.594 -6.633 1 98.25 99 THR B O 1
ATOM 3495 N N . SER B 1 100 ? 13.773 -21.062 -4.957 1 98 100 SER B N 1
ATOM 3496 C CA . SER B 1 100 ? 14.477 -20.094 -4.121 1 98 100 SER B CA 1
ATOM 3497 C C . SER B 1 100 ? 15.586 -20.766 -3.316 1 98 100 SER B C 1
ATOM 3499 O O . SER B 1 100 ? 15.516 -21.953 -3.029 1 98 100 SER B O 1
ATOM 3501 N N . CYS B 1 101 ? 16.625 -20.031 -2.893 1 97.56 101 CYS B N 1
ATOM 3502 C CA . CYS B 1 101 ? 17.797 -20.578 -2.225 1 97.56 101 CYS B CA 1
ATOM 3503 C C . CYS B 1 101 ? 17.594 -20.641 -0.715 1 97.56 101 CYS B C 1
ATOM 3505 O O . CYS B 1 101 ? 18.328 -21.328 -0.008 1 97.56 101 CYS B O 1
ATOM 3507 N N . GLY B 1 102 ? 16.703 -19.828 -0.199 1 97.06 102 GLY B N 1
ATOM 3508 C CA . GLY B 1 102 ? 16.375 -19.844 1.215 1 97.06 102 GLY B CA 1
ATOM 3509 C C . GLY B 1 102 ? 17.312 -19.016 2.068 1 97.06 102 GLY B C 1
ATOM 3510 O O . GLY B 1 102 ? 17.062 -18.797 3.254 1 97.06 102 GLY B O 1
ATOM 3511 N N . THR B 1 103 ? 18.359 -18.422 1.401 1 96.44 103 THR B N 1
ATOM 3512 C CA . THR B 1 103 ? 19.391 -17.875 2.279 1 96.44 103 THR B CA 1
ATOM 3513 C C . THR B 1 103 ? 19.719 -16.438 1.893 1 96.44 103 THR B C 1
ATOM 3515 O O . THR B 1 103 ? 20.359 -15.719 2.66 1 96.44 103 THR B O 1
ATOM 3518 N N . CYS B 1 104 ? 19.391 -16.031 0.69 1 96.06 104 CYS B N 1
ATOM 3519 C CA . CYS B 1 104 ? 19.781 -14.695 0.248 1 96.06 104 CYS B CA 1
ATOM 3520 C C . CYS B 1 104 ? 18.938 -13.625 0.938 1 96.06 104 CYS B C 1
ATOM 3522 O O . CYS B 1 104 ? 18.047 -13.945 1.722 1 96.06 104 CYS B O 1
ATOM 3524 N N . TYR B 1 105 ? 19.234 -12.359 0.618 1 94.88 105 TYR B N 1
ATOM 3525 C CA . TYR B 1 105 ? 18.594 -11.188 1.205 1 94.88 105 TYR B CA 1
ATOM 3526 C C . TYR B 1 105 ? 17.078 -11.281 1.064 1 94.88 105 TYR B C 1
ATOM 3528 O O . TYR B 1 105 ? 16.344 -11.094 2.037 1 94.88 105 TYR B O 1
ATOM 3536 N N . TYR B 1 106 ? 16.578 -11.602 -0.098 1 96.81 106 TYR B N 1
ATOM 3537 C CA . TYR B 1 106 ? 15.156 -11.617 -0.396 1 96.81 106 TYR B CA 1
ATOM 3538 C C . TYR B 1 106 ? 14.484 -12.828 0.228 1 96.81 106 TYR B C 1
ATOM 3540 O O . TYR B 1 106 ? 13.391 -12.719 0.79 1 96.81 106 TYR B O 1
ATOM 3548 N N . CYS B 1 107 ? 15.133 -13.977 0.208 1 97.44 107 CYS B N 1
ATOM 3549 C CA . CYS B 1 107 ? 14.539 -15.188 0.756 1 97.44 107 CYS B CA 1
ATOM 3550 C C . CYS B 1 107 ? 14.344 -15.07 2.264 1 97.44 107 CYS B C 1
ATOM 3552 O O . CYS B 1 107 ? 13.352 -15.547 2.805 1 97.44 107 CYS B O 1
ATOM 3554 N N . LYS B 1 108 ? 15.266 -14.391 2.912 1 96.5 108 LYS B N 1
ATOM 3555 C CA . LYS B 1 108 ? 15.18 -14.242 4.363 1 96.5 108 LYS B CA 1
ATOM 3556 C C . LYS B 1 108 ? 14.062 -13.273 4.746 1 96.5 108 LYS B C 1
ATOM 3558 O O . LYS B 1 108 ? 13.711 -13.172 5.922 1 96.5 108 LYS B O 1
ATOM 3563 N N . ARG B 1 109 ? 13.484 -12.594 3.752 1 94.75 109 ARG B N 1
ATOM 3564 C CA . ARG B 1 109 ? 12.461 -11.586 4.008 1 94.75 109 ARG B CA 1
ATOM 3565 C C . ARG B 1 109 ? 11.141 -11.969 3.344 1 94.75 109 ARG B C 1
ATOM 3567 O O . ARG B 1 109 ? 10.32 -11.109 3.033 1 94.75 109 ARG B O 1
ATOM 3574 N N . ASP B 1 110 ? 10.945 -13.242 2.994 1 97.19 110 ASP B N 1
ATOM 3575 C CA . ASP B 1 110 ? 9.742 -13.797 2.371 1 97.19 110 ASP B CA 1
ATOM 3576 C C . ASP B 1 110 ? 9.484 -13.148 1.015 1 97.19 110 ASP B C 1
ATOM 3578 O O . ASP B 1 110 ? 8.328 -12.883 0.66 1 97.19 110 ASP B O 1
ATOM 3582 N N . LEU B 1 111 ? 10.508 -12.789 0.348 1 98.06 111 LEU B N 1
ATOM 3583 C CA . LEU B 1 111 ? 10.492 -12.289 -1.024 1 98.06 111 LEU B CA 1
ATOM 3584 C C . LEU B 1 111 ? 11.234 -13.242 -1.956 1 98.06 111 LEU B C 1
ATOM 3586 O O . LEU B 1 111 ? 12.055 -12.805 -2.77 1 98.06 111 LEU B O 1
ATOM 3590 N N . GLN B 1 112 ? 10.93 -14.555 -1.81 1 98.31 112 GLN B N 1
ATOM 3591 C CA . GLN B 1 112 ? 11.586 -15.594 -2.598 1 98.31 112 GLN B CA 1
ATOM 3592 C C . GLN B 1 112 ? 11.391 -15.352 -4.094 1 98.31 112 GLN B C 1
ATOM 3594 O O . GLN B 1 112 ? 12.211 -15.773 -4.906 1 98.31 112 GLN B O 1
ATOM 3599 N N . ALA B 1 113 ? 10.359 -14.664 -4.461 1 97.38 113 ALA B N 1
ATOM 3600 C CA . ALA B 1 113 ? 10.109 -14.297 -5.852 1 97.38 113 ALA B CA 1
ATOM 3601 C C . ALA B 1 113 ? 11.328 -13.602 -6.461 1 97.38 113 ALA B C 1
ATOM 3603 O O . ALA B 1 113 ? 11.562 -13.695 -7.668 1 97.38 113 ALA B O 1
ATOM 3604 N N . HIS B 1 114 ? 12.148 -12.977 -5.621 1 97.12 114 HIS B N 1
ATOM 3605 C CA . HIS B 1 114 ? 13.266 -12.164 -6.074 1 97.12 114 HIS B CA 1
ATOM 3606 C C . HIS B 1 114 ? 14.602 -12.789 -5.664 1 97.12 114 HIS B C 1
ATOM 3608 O O . HIS B 1 114 ? 15.602 -12.086 -5.527 1 97.12 114 HIS B O 1
ATOM 3614 N N . CYS B 1 115 ? 14.641 -14.062 -5.449 1 97.06 115 CYS B N 1
ATOM 3615 C CA . CYS B 1 115 ? 15.852 -14.773 -5.059 1 97.06 115 CYS B CA 1
ATOM 3616 C C . CYS B 1 115 ? 17.016 -14.391 -5.965 1 97.06 115 CYS B C 1
ATOM 3618 O O . CYS B 1 115 ? 16.906 -14.477 -7.188 1 97.06 115 CYS B O 1
ATOM 3620 N N . THR B 1 116 ? 18.156 -14.047 -5.367 1 95.12 116 THR B N 1
ATOM 3621 C CA . THR B 1 116 ? 19.312 -13.586 -6.133 1 95.12 116 THR B CA 1
ATOM 3622 C C . THR B 1 116 ? 20.172 -14.766 -6.566 1 95.12 116 THR B C 1
ATOM 3624 O O . THR B 1 116 ? 21.109 -14.609 -7.363 1 95.12 116 THR B O 1
ATOM 3627 N N . ASN B 1 117 ? 19.844 -15.922 -6.078 1 95.56 117 ASN B N 1
ATOM 3628 C CA . ASN B 1 117 ? 20.656 -17.094 -6.383 1 95.56 117 ASN B CA 1
ATOM 3629 C C . ASN B 1 117 ? 19.938 -18.047 -7.34 1 95.56 117 ASN B C 1
ATOM 3631 O O . ASN B 1 117 ? 20.422 -19.141 -7.609 1 95.56 117 ASN B O 1
ATOM 3635 N N . SER B 1 118 ? 18.797 -17.641 -7.777 1 93.12 118 SER B N 1
ATOM 3636 C CA . SER B 1 118 ? 18.062 -18.453 -8.742 1 93.12 118 SER B CA 1
ATOM 3637 C C . SER B 1 118 ? 18.859 -18.656 -10.023 1 93.12 118 SER B C 1
ATOM 3639 O O . SER B 1 118 ? 19.844 -17.938 -10.266 1 93.12 118 SER B O 1
ATOM 3641 N N . GLU B 1 119 ? 18.547 -19.672 -10.797 1 94.75 119 GLU B N 1
ATOM 3642 C CA . GLU B 1 119 ? 19.203 -19.938 -12.078 1 94.75 119 GLU B CA 1
ATOM 3643 C C . GLU B 1 119 ? 18.672 -19 -13.164 1 94.75 119 GLU B C 1
ATOM 3645 O O . GLU B 1 119 ? 19.109 -19.078 -14.32 1 94.75 119 GLU B O 1
ATOM 3650 N N . GLY B 1 120 ? 17.734 -18.172 -12.836 1 92.31 120 GLY B N 1
ATOM 3651 C CA . GLY B 1 120 ? 17.156 -17.172 -13.734 1 92.31 120 GLY B CA 1
ATOM 3652 C C . GLY B 1 120 ? 17.172 -15.773 -13.148 1 92.31 120 GLY B C 1
ATOM 3653 O O . GLY B 1 120 ? 18.078 -15.414 -12.391 1 92.31 120 GLY B O 1
ATOM 3654 N N . THR B 1 121 ? 16.25 -14.945 -13.633 1 90.31 121 THR B N 1
ATOM 3655 C CA . THR B 1 121 ? 16.219 -13.539 -13.258 1 90.31 121 THR B CA 1
ATOM 3656 C C . THR B 1 121 ? 15.344 -13.336 -12.023 1 90.31 121 THR B C 1
ATOM 3658 O O . THR B 1 121 ? 15.336 -12.25 -11.438 1 90.31 121 THR B O 1
ATOM 3661 N N . SER B 1 122 ? 14.562 -14.359 -11.633 1 91.81 122 SER B N 1
ATOM 3662 C CA . SER B 1 122 ? 13.688 -14.336 -10.461 1 91.81 122 SER B CA 1
ATOM 3663 C C . SER B 1 122 ? 13.43 -15.75 -9.938 1 91.81 122 SER B C 1
ATOM 3665 O O . SER B 1 122 ? 14.047 -16.703 -10.406 1 91.81 122 SER B O 1
ATOM 3667 N N . GLY B 1 123 ? 12.531 -15.805 -8.961 1 95.69 123 GLY B N 1
ATOM 3668 C CA . GLY B 1 123 ? 12.172 -17.125 -8.461 1 95.69 123 GLY B CA 1
ATOM 3669 C C . GLY B 1 123 ? 11.297 -17.906 -9.422 1 95.69 123 GLY B C 1
ATOM 3670 O O . GLY B 1 123 ? 11.148 -19.125 -9.281 1 95.69 123 GLY B O 1
ATOM 3671 N N . TRP B 1 124 ? 10.695 -17.266 -10.312 1 96.75 124 TRP B N 1
ATOM 3672 C CA . TRP B 1 124 ? 9.852 -17.922 -11.305 1 96.75 124 TRP B CA 1
ATOM 3673 C C . TRP B 1 124 ? 10.672 -18.359 -12.516 1 96.75 124 TRP B C 1
ATOM 3675 O O . TRP B 1 124 ? 10.797 -17.609 -13.492 1 96.75 124 TRP B O 1
ATOM 3685 N N . ILE B 1 125 ? 11.141 -19.609 -12.5 1 97.75 125 ILE B N 1
ATOM 3686 C CA . ILE B 1 125 ? 12.078 -19.984 -13.555 1 97.75 125 ILE B CA 1
ATOM 3687 C C . ILE B 1 125 ? 11.578 -21.219 -14.281 1 97.75 125 ILE B C 1
ATOM 3689 O O . ILE B 1 125 ? 11.875 -21.422 -15.469 1 97.75 125 ILE B O 1
ATOM 3693 N N . LEU B 1 126 ? 10.812 -22.125 -13.594 1 98.38 126 LEU B N 1
ATOM 3694 C CA . LEU B 1 126 ? 10.328 -23.344 -14.227 1 98.38 126 LEU B CA 1
ATOM 3695 C C . LEU B 1 126 ? 9.406 -23.031 -15.391 1 98.38 126 LEU B C 1
ATOM 3697 O O . LEU B 1 126 ? 8.43 -22.281 -15.234 1 98.38 126 LEU B O 1
ATOM 3701 N N . GLY B 1 127 ? 9.719 -23.547 -16.562 1 98.25 127 GLY B N 1
ATOM 3702 C CA . GLY B 1 127 ? 8.883 -23.344 -17.734 1 98.25 127 GLY B CA 1
ATOM 3703 C C . GLY B 1 127 ? 9 -21.953 -18.312 1 98.25 127 GLY B C 1
ATOM 3704 O O . GLY B 1 127 ? 8.234 -21.578 -19.203 1 98.25 127 GLY B O 1
ATOM 3705 N N . HIS B 1 128 ? 9.891 -21.125 -17.75 1 97 128 HIS B N 1
ATOM 3706 C CA . HIS B 1 128 ? 10.117 -19.734 -18.156 1 97 128 HIS B CA 1
ATOM 3707 C C . HIS B 1 128 ? 11.57 -19.516 -18.547 1 97 128 HIS B C 1
ATOM 3709 O O . HIS B 1 128 ? 11.859 -19.141 -19.688 1 97 128 HIS B O 1
ATOM 3715 N N . GLU B 1 129 ? 12.477 -19.891 -17.641 1 97.31 129 GLU B N 1
ATOM 3716 C CA . GLU B 1 129 ? 13.891 -19.656 -17.906 1 97.31 129 GLU B CA 1
ATOM 3717 C C . GLU B 1 129 ? 14.68 -20.969 -17.891 1 97.31 129 GLU B C 1
ATOM 3719 O O . GLU B 1 129 ? 15.828 -21 -18.328 1 97.31 129 GLU B O 1
ATOM 3724 N N . ILE B 1 130 ? 14.125 -22.031 -17.359 1 97.88 130 ILE B N 1
ATOM 3725 C CA . ILE B 1 130 ? 14.609 -23.406 -17.484 1 97.88 130 ILE B CA 1
ATOM 3726 C C . ILE B 1 130 ? 13.445 -24.344 -17.781 1 97.88 130 ILE B C 1
ATOM 3728 O O . ILE B 1 130 ? 12.289 -23.922 -17.797 1 97.88 130 ILE B O 1
ATOM 3732 N N . ASP B 1 131 ? 13.695 -25.625 -17.969 1 98.44 131 ASP B N 1
ATOM 3733 C CA . ASP B 1 131 ? 12.664 -26.609 -18.266 1 98.44 131 ASP B CA 1
ATOM 3734 C C . ASP B 1 131 ? 11.672 -26.734 -17.125 1 98.44 131 ASP B C 1
ATOM 3736 O O . ASP B 1 131 ? 12.062 -26.719 -15.953 1 98.44 131 ASP B O 1
ATOM 3740 N N . GLY B 1 132 ? 10.375 -26.953 -17.531 1 98.75 132 GLY B N 1
ATOM 3741 C CA . GLY B 1 132 ? 9.32 -26.875 -16.531 1 98.75 132 GLY B CA 1
ATOM 3742 C C . GLY B 1 132 ? 8.633 -28.203 -16.297 1 98.75 132 GLY B C 1
ATOM 3743 O O . GLY B 1 132 ? 9.25 -29.266 -16.406 1 98.75 132 GLY B O 1
ATOM 3744 N N . THR B 1 133 ? 7.43 -28.156 -15.898 1 98.81 133 THR B N 1
ATOM 3745 C CA . THR B 1 133 ? 6.746 -29.266 -15.242 1 98.81 133 THR B CA 1
ATOM 3746 C C . THR B 1 133 ? 5.918 -30.062 -16.25 1 98.81 133 THR B C 1
ATOM 3748 O O . THR B 1 133 ? 5.398 -31.141 -15.93 1 98.81 133 THR B O 1
ATOM 3751 N N . GLN B 1 134 ? 5.715 -29.594 -17.438 1 98.81 134 GLN B N 1
ATOM 3752 C CA . GLN B 1 134 ? 4.852 -30.297 -18.391 1 98.81 134 GLN B CA 1
ATOM 3753 C C . GLN B 1 134 ? 5.629 -31.344 -19.172 1 98.81 134 GLN B C 1
ATOM 3755 O O . GLN B 1 134 ? 5.734 -31.25 -20.406 1 98.81 134 GLN B O 1
ATOM 3760 N N . ALA B 1 135 ? 6.094 -32.344 -18.453 1 98.69 135 ALA B N 1
ATOM 3761 C CA . ALA B 1 135 ? 6.922 -33.469 -18.891 1 98.69 135 ALA B CA 1
ATOM 3762 C C . ALA B 1 135 ? 6.766 -34.656 -17.984 1 98.69 135 ALA B C 1
ATOM 3764 O O . ALA B 1 135 ? 6.137 -34.562 -16.922 1 98.69 135 ALA B O 1
ATOM 3765 N N . GLU B 1 136 ? 7.324 -35.781 -18.375 1 98.69 136 GLU B N 1
ATOM 3766 C CA . GLU B 1 136 ? 7.234 -36.969 -17.578 1 98.69 136 GLU B CA 1
ATOM 3767 C C . GLU B 1 136 ? 8.125 -36.875 -16.344 1 98.69 136 GLU B C 1
ATOM 3769 O O . GLU B 1 136 ? 7.84 -37.5 -15.312 1 98.69 136 GLU B O 1
ATOM 3774 N N . TYR B 1 137 ? 9.227 -36.156 -16.438 1 98.75 137 TYR B N 1
ATOM 3775 C CA . TYR B 1 137 ? 10.156 -35.938 -15.336 1 98.75 137 TYR B CA 1
ATOM 3776 C C . TYR B 1 137 ? 10.547 -34.469 -15.227 1 98.75 137 TYR B C 1
ATOM 3778 O O . TYR B 1 137 ? 10.453 -33.719 -16.203 1 98.75 137 TYR B O 1
ATOM 3786 N N . LEU B 1 138 ? 10.953 -34.094 -14.086 1 98.81 138 LEU B N 1
ATOM 3787 C CA . LEU B 1 138 ? 11.305 -32.688 -13.797 1 98.81 138 LEU B CA 1
ATOM 3788 C C . LEU B 1 138 ? 12.562 -32.625 -12.945 1 98.81 138 LEU B C 1
ATOM 3790 O O . LEU B 1 138 ? 12.734 -33.406 -12.016 1 98.81 138 LEU B O 1
ATOM 3794 N N . ARG B 1 139 ? 13.438 -31.734 -13.234 1 98.88 139 ARG B N 1
ATOM 3795 C CA . ARG B 1 139 ? 14.477 -31.281 -12.312 1 98.88 139 ARG B CA 1
ATOM 3796 C C . ARG B 1 139 ? 14.008 -30.094 -11.492 1 98.88 139 ARG B C 1
ATOM 3798 O O . ARG B 1 139 ? 13.555 -29.094 -12.055 1 98.88 139 ARG B O 1
ATOM 3805 N N . VAL B 1 140 ? 14.117 -30.188 -10.188 1 98.81 140 VAL B N 1
ATOM 3806 C CA . VAL B 1 140 ? 13.781 -29.062 -9.305 1 98.81 140 VAL B CA 1
ATOM 3807 C C . VAL B 1 140 ? 15.039 -28.562 -8.609 1 98.81 140 VAL B C 1
ATOM 3809 O O . VAL B 1 140 ? 15.625 -29.266 -7.777 1 98.81 140 VAL B O 1
ATOM 3812 N N . PRO B 1 141 ? 15.469 -27.344 -8.938 1 98.62 141 PRO B N 1
ATOM 3813 C CA . PRO B 1 141 ? 16.578 -26.75 -8.195 1 98.62 141 PRO B CA 1
ATOM 3814 C C . PRO B 1 141 ? 16.203 -26.359 -6.773 1 98.62 141 PRO B C 1
ATOM 3816 O O . PRO B 1 141 ? 15.023 -26.078 -6.5 1 98.62 141 PRO B O 1
ATOM 3819 N N . PHE B 1 142 ? 17.203 -26.281 -5.891 1 98.5 142 PHE B N 1
ATOM 3820 C CA . PHE B 1 142 ? 17 -25.875 -4.508 1 98.5 142 PHE B CA 1
ATOM 3821 C C . PHE B 1 142 ? 15.805 -26.609 -3.9 1 98.5 142 PHE B C 1
ATOM 3823 O O . PHE B 1 142 ? 14.906 -25.984 -3.338 1 98.5 142 PHE B O 1
ATOM 3830 N N . ALA B 1 143 ? 15.883 -27.922 -4.031 1 98.69 143 ALA B N 1
ATOM 3831 C CA . ALA B 1 143 ? 14.719 -28.766 -3.717 1 98.69 143 ALA B CA 1
ATOM 3832 C C . ALA B 1 143 ? 14.25 -28.516 -2.287 1 98.69 143 ALA B C 1
ATOM 3834 O O . ALA B 1 143 ? 13.047 -28.453 -2.027 1 98.69 143 ALA B O 1
ATOM 3835 N N . ASP B 1 144 ? 15.195 -28.281 -1.337 1 98.5 144 ASP B N 1
ATOM 3836 C CA . ASP B 1 144 ? 14.852 -28.141 0.076 1 98.5 144 ASP B CA 1
ATOM 3837 C C . ASP B 1 144 ? 13.961 -26.938 0.31 1 98.5 144 ASP B C 1
ATOM 3839 O O . ASP B 1 144 ? 13.25 -26.859 1.314 1 98.5 144 ASP B O 1
ATOM 3843 N N . TYR B 1 145 ? 13.93 -25.938 -0.649 1 98.06 145 TYR B N 1
ATOM 3844 C CA . TYR B 1 145 ? 13.18 -24.703 -0.472 1 98.06 145 TYR B CA 1
ATOM 3845 C C . TYR B 1 145 ? 12.148 -24.531 -1.575 1 98.06 145 TYR B C 1
ATOM 3847 O O . TYR B 1 145 ? 11.414 -23.531 -1.598 1 98.06 145 TYR B O 1
ATOM 3855 N N . SER B 1 146 ? 12.039 -25.531 -2.477 1 98.56 146 SER B N 1
ATOM 3856 C CA . SER B 1 146 ? 11.172 -25.375 -3.639 1 98.56 146 SER B CA 1
ATOM 3857 C C . SER B 1 146 ? 10.156 -26.516 -3.717 1 98.56 146 SER B C 1
ATOM 3859 O O . SER B 1 146 ? 9.312 -26.547 -4.617 1 98.56 146 SER B O 1
ATOM 3861 N N . LEU B 1 147 ? 10.258 -27.453 -2.775 1 98.69 147 LEU B N 1
ATOM 3862 C CA . LEU B 1 147 ? 9.312 -28.562 -2.682 1 98.69 147 LEU B CA 1
ATOM 3863 C C . LEU B 1 147 ? 8.633 -28.594 -1.315 1 98.69 147 LEU B C 1
ATOM 3865 O O . LEU B 1 147 ? 9.195 -28.094 -0.333 1 98.69 147 LEU B O 1
ATOM 3869 N N . PHE B 1 148 ? 7.426 -29.156 -1.29 1 98.38 148 PHE B N 1
ATOM 3870 C CA . PHE B 1 148 ? 6.68 -29.422 -0.065 1 98.38 148 PHE B CA 1
ATOM 3871 C C . PHE B 1 148 ? 6.164 -30.844 -0.04 1 98.38 148 PHE B C 1
ATOM 3873 O O . PHE B 1 148 ? 5.582 -31.328 -1.019 1 98.38 148 PHE B O 1
ATOM 3880 N N . LYS B 1 149 ? 6.371 -31.5 1.036 1 97.31 149 LYS B N 1
ATOM 3881 C CA . LYS B 1 149 ? 5.883 -32.875 1.142 1 97.31 149 LYS B CA 1
ATOM 3882 C C . LYS B 1 149 ? 4.359 -32.938 1.056 1 97.31 149 LYS B C 1
ATOM 3884 O O . LYS B 1 149 ? 3.67 -32.125 1.7 1 97.31 149 LYS B O 1
ATOM 3889 N N . ALA B 1 150 ? 3.865 -33.812 0.258 1 96.88 150 ALA B N 1
ATOM 3890 C CA . ALA B 1 150 ? 2.424 -34 0.113 1 96.88 150 ALA B CA 1
ATOM 3891 C C . ALA B 1 150 ? 1.916 -35.094 1.033 1 96.88 150 ALA B C 1
ATOM 3893 O O . ALA B 1 150 ? 2.496 -36.188 1.087 1 96.88 150 ALA B O 1
ATOM 3894 N N . PRO B 1 151 ? 0.857 -34.781 1.758 1 94.44 151 PRO B N 1
ATOM 3895 C CA . PRO B 1 151 ? 0.263 -35.875 2.553 1 94.44 151 PRO B CA 1
ATOM 3896 C C . PRO B 1 151 ? -0.486 -36.875 1.698 1 94.44 151 PRO B C 1
ATOM 3898 O O . PRO B 1 151 ? -0.967 -36.562 0.613 1 94.44 151 PRO B O 1
ATOM 3901 N N . GLN B 1 152 ? -0.628 -38.094 2.154 1 90.5 152 GLN B N 1
ATOM 3902 C CA . GLN B 1 152 ? -1.255 -39.188 1.408 1 90.5 152 GLN B CA 1
ATOM 3903 C C . GLN B 1 152 ? -2.77 -39 1.354 1 90.5 152 GLN B C 1
ATOM 3905 O O . GLN B 1 152 ? -3.422 -39.5 0.424 1 90.5 152 GLN B O 1
ATOM 3910 N N . ASN B 1 153 ? -3.402 -38.219 2.219 1 91.25 153 ASN B N 1
ATOM 3911 C CA . ASN B 1 153 ? -4.855 -38.219 2.328 1 91.25 153 ASN B CA 1
ATOM 3912 C C . ASN B 1 153 ? -5.445 -36.938 1.689 1 91.25 153 ASN B C 1
ATOM 3914 O O . ASN B 1 153 ? -6.613 -36.625 1.914 1 91.25 153 ASN B O 1
ATOM 3918 N N . VAL B 1 154 ? -4.688 -36.281 0.87 1 95.69 154 VAL B N 1
ATOM 3919 C CA . VAL B 1 154 ? -5.191 -35.094 0.169 1 95.69 154 VAL B CA 1
ATOM 3920 C C . VAL B 1 154 ? -5.207 -35.375 -1.335 1 95.69 154 VAL B C 1
ATOM 3922 O O . VAL B 1 154 ? -4.258 -35.938 -1.885 1 95.69 154 VAL B O 1
ATOM 3925 N N . SER B 1 155 ? -6.266 -35.062 -1.975 1 96.75 155 SER B N 1
ATOM 3926 C CA . SER B 1 155 ? -6.445 -35.344 -3.395 1 96.75 155 SER B CA 1
ATOM 3927 C C . SER B 1 155 ? -5.449 -34.562 -4.246 1 96.75 155 SER B C 1
ATOM 3929 O O . SER B 1 155 ? -5.023 -33.469 -3.869 1 96.75 155 SER B O 1
ATOM 3931 N N . THR B 1 156 ? -5.121 -35.125 -5.395 1 96.69 156 THR B N 1
ATOM 3932 C CA . THR B 1 156 ? -4.262 -34.469 -6.371 1 96.69 156 THR B CA 1
ATOM 3933 C C . THR B 1 156 ? -4.859 -33.125 -6.801 1 96.69 156 THR B C 1
ATOM 3935 O O . THR B 1 156 ? -4.137 -32.156 -6.977 1 96.69 156 THR B O 1
ATOM 3938 N N . ASP B 1 157 ? -6.195 -33.125 -6.91 1 98 157 ASP B N 1
ATOM 3939 C CA . ASP B 1 157 ? -6.906 -31.891 -7.301 1 98 157 ASP B CA 1
ATOM 3940 C C . ASP B 1 157 ? -6.641 -30.766 -6.312 1 98 157 ASP B C 1
ATOM 3942 O O . ASP B 1 157 ? -6.465 -29.609 -6.715 1 98 157 ASP B O 1
ATOM 3946 N N . SER B 1 158 ? -6.609 -31.094 -5.059 1 98.12 158 SER B N 1
ATOM 3947 C CA . SER B 1 158 ? -6.344 -30.078 -4.035 1 98.12 158 SER B CA 1
ATOM 3948 C C . SER B 1 158 ? -4.867 -29.719 -3.988 1 98.12 158 SER B C 1
ATOM 3950 O O . SER B 1 158 ? -4.516 -28.531 -3.916 1 98.12 158 SER B O 1
ATOM 3952 N N . LEU B 1 159 ? -4.008 -30.719 -4.094 1 98.25 159 LEU B N 1
ATOM 3953 C CA . LEU B 1 159 ? -2.572 -30.516 -3.928 1 98.25 159 LEU B CA 1
ATOM 3954 C C . LEU B 1 159 ? -2.012 -29.625 -5.023 1 98.25 159 LEU B C 1
ATOM 3956 O O . LEU B 1 159 ? -1.182 -28.75 -4.754 1 98.25 159 LEU B O 1
ATOM 3960 N N . ILE B 1 160 ? -2.436 -29.797 -6.25 1 97.94 160 ILE B N 1
ATOM 3961 C CA . ILE B 1 160 ? -1.852 -29.094 -7.387 1 97.94 160 ILE B CA 1
ATOM 3962 C C . ILE B 1 160 ? -2.152 -27.594 -7.273 1 97.94 160 ILE B C 1
ATOM 3964 O O . ILE B 1 160 ? -1.384 -26.766 -7.758 1 97.94 160 ILE B O 1
ATOM 3968 N N . MET B 1 161 ? -3.305 -27.234 -6.582 1 98.62 161 MET B N 1
ATOM 3969 C CA . MET B 1 161 ? -3.674 -25.828 -6.414 1 98.62 161 MET B CA 1
ATOM 3970 C C . MET B 1 161 ? -2.684 -25.109 -5.508 1 98.62 161 MET B C 1
ATOM 3972 O O . MET B 1 161 ? -2.635 -23.875 -5.484 1 98.62 161 MET B O 1
ATOM 3976 N N . LEU B 1 162 ? -1.896 -25.844 -4.762 1 98.62 162 LEU B N 1
ATOM 3977 C CA . LEU B 1 162 ? -0.957 -25.297 -3.793 1 98.62 162 LEU B CA 1
ATOM 3978 C C . LEU B 1 162 ? 0.362 -24.922 -4.461 1 98.62 162 LEU B C 1
ATOM 3980 O O . LEU B 1 162 ? 1.183 -24.219 -3.875 1 98.62 162 LEU B O 1
ATOM 3984 N N . SER B 1 163 ? 0.485 -25.328 -5.703 1 98.62 163 SER B N 1
ATOM 3985 C CA . SER B 1 163 ? 1.723 -25.047 -6.422 1 98.62 163 SER B CA 1
ATOM 3986 C C . SER B 1 163 ? 1.836 -23.562 -6.77 1 98.62 163 SER B C 1
ATOM 3988 O O . SER B 1 163 ? 2.934 -23 -6.766 1 98.62 163 SER B O 1
ATOM 3990 N N . ASP B 1 164 ? 0.686 -22.953 -7.094 1 98.5 164 ASP B N 1
ATOM 3991 C CA . ASP B 1 164 ? 0.784 -21.578 -7.598 1 98.5 164 ASP B CA 1
ATOM 3992 C C . ASP B 1 164 ? -0.444 -20.766 -7.203 1 98.5 164 ASP B C 1
ATOM 3994 O O . ASP B 1 164 ? -0.367 -19.906 -6.324 1 98.5 164 ASP B O 1
ATOM 3998 N N . ILE B 1 165 ? -1.669 -21.047 -7.633 1 98.44 165 ILE B N 1
ATOM 3999 C CA . ILE B 1 165 ? -2.789 -20.109 -7.613 1 98.44 165 ILE B CA 1
ATOM 4000 C C . ILE B 1 165 ? -3.225 -19.859 -6.176 1 98.44 165 ILE B C 1
ATOM 4002 O O . ILE B 1 165 ? -3.617 -18.734 -5.828 1 98.44 165 ILE B O 1
ATOM 4006 N N . LEU B 1 166 ? -3.195 -20.906 -5.301 1 98.69 166 LEU B N 1
ATOM 4007 C CA . LEU B 1 166 ? -3.594 -20.672 -3.914 1 98.69 166 LEU B CA 1
ATOM 4008 C C . LEU B 1 166 ? -2.59 -19.766 -3.203 1 98.69 166 LEU B C 1
ATOM 4010 O O . LEU B 1 166 ? -2.965 -18.734 -2.65 1 98.69 166 LEU B O 1
ATOM 4014 N N . PRO B 1 167 ? -1.267 -20.094 -3.291 1 98.81 167 PRO B N 1
ATOM 4015 C CA . PRO B 1 167 ? -0.323 -19.156 -2.672 1 98.81 167 PRO B CA 1
ATOM 4016 C C . PRO B 1 167 ? -0.334 -17.781 -3.334 1 98.81 167 PRO B C 1
ATOM 4018 O O . PRO B 1 167 ? -0.177 -16.766 -2.654 1 98.81 167 PRO B O 1
ATOM 4021 N N . THR B 1 168 ? -0.516 -17.734 -4.652 1 98.69 168 THR B N 1
ATOM 4022 C CA . THR B 1 168 ? -0.547 -16.453 -5.371 1 98.69 168 THR B CA 1
ATOM 4023 C C . THR B 1 168 ? -1.663 -15.562 -4.836 1 98.69 168 THR B C 1
ATOM 4025 O O . THR B 1 168 ? -1.408 -14.445 -4.395 1 98.69 168 THR B O 1
ATOM 4028 N N . SER B 1 169 ? -2.861 -16.094 -4.816 1 98.75 169 SER B N 1
ATOM 4029 C CA . SER B 1 169 ? -4.016 -15.305 -4.406 1 98.75 169 SER B CA 1
ATOM 4030 C C . SER B 1 169 ? -3.961 -14.977 -2.918 1 98.75 169 SER B C 1
ATOM 4032 O O . SER B 1 169 ? -4.402 -13.906 -2.494 1 98.75 169 SER B O 1
ATOM 4034 N N . TYR B 1 170 ? -3.434 -15.922 -2.148 1 98.81 170 TYR B N 1
ATOM 4035 C CA . TYR B 1 170 ? -3.391 -15.742 -0.701 1 98.81 170 TYR B CA 1
ATOM 4036 C C . TYR B 1 170 ? -2.355 -14.695 -0.313 1 98.81 170 TYR B C 1
ATOM 4038 O O . TYR B 1 170 ? -2.652 -13.773 0.454 1 98.81 170 TYR B O 1
ATOM 4046 N N . GLU B 1 171 ? -1.143 -14.828 -0.837 1 98.88 171 GLU B N 1
ATOM 4047 C CA . GLU B 1 171 ? -0.067 -13.906 -0.481 1 98.88 171 GLU B CA 1
ATOM 4048 C C . GLU B 1 171 ? -0.303 -12.523 -1.08 1 98.88 171 GLU B C 1
ATOM 4050 O O . GLU B 1 171 ? -0.318 -11.523 -0.359 1 98.88 171 GLU B O 1
ATOM 4055 N N . VAL B 1 172 ? -0.579 -12.445 -2.414 1 98.81 172 VAL B N 1
ATOM 4056 C CA . VAL B 1 172 ? -0.586 -11.172 -3.133 1 98.81 172 VAL B CA 1
ATOM 4057 C C . VAL B 1 172 ? -1.963 -10.523 -3.02 1 98.81 172 VAL B C 1
ATOM 4059 O O . VAL B 1 172 ? -2.102 -9.312 -3.217 1 98.81 172 VAL B O 1
ATOM 4062 N N . GLY B 1 173 ? -2.965 -11.305 -2.646 1 98.88 173 GLY B N 1
ATOM 4063 C CA . GLY B 1 173 ? -4.316 -10.789 -2.492 1 98.88 173 GLY B CA 1
ATOM 4064 C C . GLY B 1 173 ? -4.746 -10.664 -1.043 1 98.88 173 GLY B C 1
ATOM 4065 O O . GLY B 1 173 ? -4.828 -9.555 -0.51 1 98.88 173 GLY B O 1
ATOM 4066 N N . VAL B 1 174 ? -4.852 -11.789 -0.378 1 98.88 174 VAL B N 1
ATOM 4067 C CA . VAL B 1 174 ? -5.5 -11.867 0.926 1 98.88 174 VAL B CA 1
ATOM 4068 C C . VAL B 1 174 ? -4.586 -11.281 1.997 1 98.88 174 VAL B C 1
ATOM 4070 O O . VAL B 1 174 ? -4.988 -10.383 2.742 1 98.88 174 VAL B O 1
ATOM 4073 N N . LEU B 1 175 ? -3.322 -11.758 2.062 1 98.75 175 LEU B N 1
ATOM 4074 C CA . LEU B 1 175 ? -2.398 -11.281 3.086 1 98.75 175 LEU B CA 1
ATOM 4075 C C . LEU B 1 175 ? -1.998 -9.836 2.822 1 98.75 175 LEU B C 1
ATOM 4077 O O . LEU B 1 175 ? -2.061 -8.992 3.723 1 98.75 175 LEU B O 1
ATOM 4081 N N . ASN B 1 176 ? -1.617 -9.539 1.562 1 98.69 176 ASN B N 1
ATOM 4082 C CA . ASN B 1 176 ? -1.234 -8.172 1.226 1 98.69 176 ASN B CA 1
ATOM 4083 C C . ASN B 1 176 ? -2.396 -7.199 1.42 1 98.69 176 ASN B C 1
ATOM 4085 O O . ASN B 1 176 ? -2.188 -6.039 1.786 1 98.69 176 ASN B O 1
ATOM 4089 N N . GLY B 1 177 ? -3.609 -7.699 1.138 1 98.75 177 GLY B N 1
ATOM 4090 C CA . GLY B 1 177 ? -4.793 -6.887 1.379 1 98.75 177 GLY B CA 1
ATOM 4091 C C . GLY B 1 177 ? -5.141 -6.762 2.85 1 98.75 177 GLY B C 1
ATOM 4092 O O . GLY B 1 177 ? -5.996 -5.957 3.227 1 98.75 177 GLY B O 1
ATOM 4093 N N . GLN B 1 178 ? -4.547 -7.574 3.678 1 98.5 178 GLN B N 1
ATOM 4094 C CA . GLN B 1 178 ? -4.77 -7.609 5.117 1 98.5 178 GLN B CA 1
ATOM 4095 C C . GLN B 1 178 ? -6.227 -7.922 5.445 1 98.5 178 GLN B C 1
ATOM 4097 O O . GLN B 1 178 ? -6.848 -7.238 6.262 1 98.5 178 GLN B O 1
ATOM 4102 N N . VAL B 1 179 ? -6.758 -8.883 4.75 1 98.75 179 VAL B N 1
ATOM 4103 C CA . VAL B 1 179 ? -8.125 -9.312 5 1 98.75 179 VAL B CA 1
ATOM 4104 C C . VAL B 1 179 ? -8.258 -9.805 6.438 1 98.75 179 VAL B C 1
ATOM 4106 O O . VAL B 1 179 ? -7.387 -10.516 6.941 1 98.75 179 VAL B O 1
ATOM 4109 N N . LYS B 1 180 ? -9.32 -9.422 7.121 1 97.88 180 LYS B N 1
ATOM 4110 C CA . LYS B 1 180 ? -9.578 -9.844 8.492 1 97.88 180 LYS B CA 1
ATOM 4111 C C . LYS B 1 180 ? -11.062 -10.148 8.703 1 97.88 180 LYS B C 1
ATOM 4113 O O . LYS B 1 180 ? -11.883 -9.859 7.836 1 97.88 180 LYS B O 1
ATOM 4118 N N . GLU B 1 181 ? -11.273 -10.773 9.828 1 97.88 181 GLU B N 1
ATOM 4119 C CA . GLU B 1 181 ? -12.648 -11.047 10.234 1 97.88 181 GLU B CA 1
ATOM 4120 C C . GLU B 1 181 ? -13.484 -9.766 10.234 1 97.88 181 GLU B C 1
ATOM 4122 O O . GLU B 1 181 ? -13.016 -8.719 10.695 1 97.88 181 GLU B O 1
ATOM 4127 N N . GLY B 1 182 ? -14.68 -9.805 9.633 1 96.88 182 GLY B N 1
ATOM 4128 C CA . GLY B 1 182 ? -15.602 -8.688 9.664 1 96.88 182 GLY B CA 1
ATOM 4129 C C . GLY B 1 182 ? -15.445 -7.746 8.492 1 96.88 182 GLY B C 1
ATOM 4130 O O . GLY B 1 182 ? -16.281 -6.863 8.273 1 96.88 182 GLY B O 1
ATOM 4131 N N . ASP B 1 183 ? -14.445 -7.93 7.617 1 98 183 ASP B N 1
ATOM 4132 C CA . ASP B 1 183 ? -14.195 -7.059 6.477 1 98 183 ASP B CA 1
ATOM 4133 C C . ASP B 1 183 ? -15.242 -7.266 5.383 1 98 183 ASP B C 1
ATOM 4135 O O . ASP B 1 183 ? -15.867 -8.328 5.305 1 98 183 ASP B O 1
ATOM 4139 N N . SER B 1 184 ? -15.461 -6.266 4.633 1 98.5 184 SER B N 1
ATOM 4140 C CA . SER B 1 184 ? -16.031 -6.414 3.297 1 98.5 184 SER B CA 1
ATOM 4141 C C . SER B 1 184 ? -14.945 -6.531 2.238 1 98.5 184 SER B C 1
ATOM 4143 O O . SER B 1 184 ? -14.086 -5.66 2.127 1 98.5 184 SER B O 1
ATOM 4145 N N . VAL B 1 185 ? -14.984 -7.625 1.487 1 98.94 185 VAL B N 1
ATOM 4146 C CA . VAL B 1 185 ? -13.922 -7.922 0.526 1 98.94 185 VAL B CA 1
ATOM 4147 C C . VAL B 1 185 ? -14.523 -8.07 -0.871 1 98.94 185 VAL B C 1
ATOM 4149 O O . VAL B 1 185 ? -15.445 -8.859 -1.077 1 98.94 185 VAL B O 1
ATOM 4152 N N . ALA B 1 186 ? -14.047 -7.262 -1.816 1 98.94 186 ALA B N 1
ATOM 4153 C CA . ALA B 1 186 ? -14.422 -7.41 -3.221 1 98.94 186 ALA B CA 1
ATOM 4154 C C . ALA B 1 186 ? -13.328 -8.133 -4.008 1 98.94 186 ALA B C 1
ATOM 4156 O O . ALA B 1 186 ? -12.156 -7.773 -3.928 1 98.94 186 ALA B O 1
ATOM 4157 N N . ILE B 1 187 ? -13.703 -9.117 -4.688 1 98.94 187 ILE B N 1
ATOM 4158 C CA . ILE B 1 187 ? -12.805 -9.828 -5.59 1 98.94 187 ILE B CA 1
ATOM 4159 C C . ILE B 1 187 ? -13.195 -9.547 -7.039 1 98.94 187 ILE B C 1
ATOM 4161 O O . ILE B 1 187 ? -14.289 -9.914 -7.477 1 98.94 187 ILE B O 1
ATOM 4165 N N . VAL B 1 188 ? -12.305 -8.898 -7.758 1 98.94 188 VAL B N 1
ATOM 4166 C CA . VAL B 1 188 ? -12.57 -8.492 -9.133 1 98.94 188 VAL B CA 1
ATOM 4167 C C . VAL B 1 188 ? -11.836 -9.422 -10.102 1 98.94 188 VAL B C 1
ATOM 4169 O O . VAL B 1 188 ? -10.609 -9.367 -10.219 1 98.94 188 VAL B O 1
ATOM 4172 N N . GLY B 1 189 ? -12.57 -10.164 -10.859 1 98.56 189 GLY B N 1
ATOM 4173 C CA . GLY B 1 189 ? -12.039 -11.234 -11.68 1 98.56 189 GLY B CA 1
ATOM 4174 C C . GLY B 1 189 ? -12.086 -12.586 -10.992 1 98.56 189 GLY B C 1
ATOM 4175 O O . GLY B 1 189 ? -11.5 -12.766 -9.922 1 98.56 189 GLY B O 1
ATOM 4176 N N . LEU B 1 190 ? -12.805 -13.523 -11.68 1 98.25 190 LEU B N 1
ATOM 4177 C CA . LEU B 1 190 ? -13.039 -14.812 -11.031 1 98.25 190 LEU B CA 1
ATOM 4178 C C . LEU B 1 190 ? -12.492 -15.953 -11.883 1 98.25 190 LEU B C 1
ATOM 4180 O O . LEU B 1 190 ? -13.172 -16.953 -12.086 1 98.25 190 LEU B O 1
ATOM 4184 N N . GLY B 1 191 ? -11.305 -15.68 -12.469 1 96.44 191 GLY B N 1
ATOM 4185 C CA . GLY B 1 191 ? -10.523 -16.812 -12.945 1 96.44 191 GLY B CA 1
ATOM 4186 C C . GLY B 1 191 ? -9.984 -17.688 -11.828 1 96.44 191 GLY B C 1
ATOM 4187 O O . GLY B 1 191 ? -10.438 -17.578 -10.688 1 96.44 191 GLY B O 1
ATOM 4188 N N . PRO B 1 192 ? -9.062 -18.531 -12.156 1 96.94 192 PRO B N 1
ATOM 4189 C CA . PRO B 1 192 ? -8.516 -19.406 -11.125 1 96.94 192 PRO B CA 1
ATOM 4190 C C . PRO B 1 192 ? -7.961 -18.641 -9.93 1 96.94 192 PRO B C 1
ATOM 4192 O O . PRO B 1 192 ? -8.211 -19.016 -8.781 1 96.94 192 PRO B O 1
ATOM 4195 N N . VAL B 1 193 ? -7.246 -17.578 -10.148 1 97.94 193 VAL B N 1
ATOM 4196 C CA . VAL B 1 193 ? -6.645 -16.781 -9.078 1 97.94 193 VAL B CA 1
ATOM 4197 C C . VAL B 1 193 ? -7.738 -16.094 -8.266 1 97.94 193 VAL B C 1
ATOM 4199 O O . VAL B 1 193 ? -7.711 -16.125 -7.031 1 97.94 193 VAL B O 1
ATOM 4202 N N . GLY B 1 194 ? -8.695 -15.516 -8.914 1 98.69 194 GLY B N 1
ATOM 4203 C CA . GLY B 1 194 ? -9.789 -14.859 -8.211 1 98.69 194 GLY B CA 1
ATOM 4204 C C . GLY B 1 194 ? -10.594 -15.797 -7.34 1 98.69 194 GLY B C 1
ATOM 4205 O O . GLY B 1 194 ? -10.898 -15.484 -6.191 1 98.69 194 GLY B O 1
ATOM 4206 N N . LEU B 1 195 ? -10.93 -16.953 -7.898 1 98.69 195 LEU B N 1
ATOM 4207 C CA . LEU B 1 195 ? -11.68 -17.938 -7.133 1 98.69 195 LEU B CA 1
ATOM 4208 C C . LEU B 1 195 ? -10.844 -18.469 -5.973 1 98.69 195 LEU B C 1
ATOM 4210 O O . LEU B 1 195 ? -11.383 -18.766 -4.898 1 98.69 195 LEU B O 1
ATOM 4214 N N . SER B 1 196 ? -9.547 -18.594 -6.211 1 98.69 196 SER B N 1
ATOM 4215 C CA . SER B 1 196 ? -8.664 -18.984 -5.121 1 98.69 196 SER B CA 1
ATOM 4216 C C . SER B 1 196 ? -8.641 -17.922 -4.023 1 98.69 196 SER B C 1
ATOM 4218 O O . SER B 1 196 ? -8.602 -18.25 -2.838 1 98.69 196 SER B O 1
ATOM 4220 N N . ALA B 1 197 ? -8.625 -16.656 -4.414 1 98.88 197 ALA B N 1
ATOM 4221 C CA . ALA B 1 197 ? -8.672 -15.562 -3.443 1 98.88 197 ALA B CA 1
ATOM 4222 C C . ALA B 1 197 ? -9.953 -15.617 -2.621 1 98.88 197 ALA B C 1
ATOM 4224 O O . ALA B 1 197 ? -9.938 -15.367 -1.413 1 98.88 197 ALA B O 1
ATOM 4225 N N . LEU B 1 198 ? -11.031 -15.953 -3.316 1 98.81 198 LEU B N 1
ATOM 4226 C CA . LEU B 1 198 ? -12.32 -16.094 -2.641 1 98.81 198 LEU B CA 1
ATOM 4227 C C . LEU B 1 198 ? -12.242 -17.156 -1.551 1 98.81 198 LEU B C 1
ATOM 4229 O O . LEU B 1 198 ? -12.648 -16.922 -0.411 1 98.81 198 LEU B O 1
ATOM 4233 N N . LEU B 1 199 ? -11.664 -18.297 -1.879 1 98.56 199 LEU B N 1
ATOM 4234 C CA . LEU B 1 199 ? -11.523 -19.391 -0.917 1 98.56 199 LEU B CA 1
ATOM 4235 C C . LEU B 1 199 ? -10.633 -18.969 0.251 1 98.56 199 LEU B C 1
ATOM 4237 O O . LEU B 1 199 ? -10.969 -19.234 1.41 1 98.56 199 LEU B O 1
ATOM 4241 N N . GLY B 1 200 ? -9.5 -18.328 -0.081 1 98.12 200 GLY B N 1
ATOM 4242 C CA . GLY B 1 200 ? -8.586 -17.875 0.956 1 98.12 200 GLY B CA 1
ATOM 4243 C C . GLY B 1 200 ? -9.203 -16.844 1.877 1 98.12 200 GLY B C 1
ATOM 4244 O O . GLY B 1 200 ? -9.016 -16.891 3.094 1 98.12 200 GLY B O 1
ATOM 4245 N N . ALA B 1 201 ? -9.938 -15.891 1.305 1 98.56 201 ALA B N 1
ATOM 4246 C CA . ALA B 1 201 ? -10.578 -14.844 2.094 1 98.56 201 ALA B CA 1
ATOM 4247 C C . ALA B 1 201 ? -11.68 -15.422 2.979 1 98.56 201 ALA B C 1
ATOM 4249 O O . ALA B 1 201 ? -11.828 -15.023 4.137 1 98.56 201 ALA B O 1
ATOM 4250 N N . LYS B 1 202 ? -12.461 -16.344 2.416 1 98.06 202 LYS B N 1
ATOM 4251 C CA . LYS B 1 202 ? -13.562 -16.953 3.152 1 98.06 202 LYS B CA 1
ATOM 4252 C C . LYS B 1 202 ?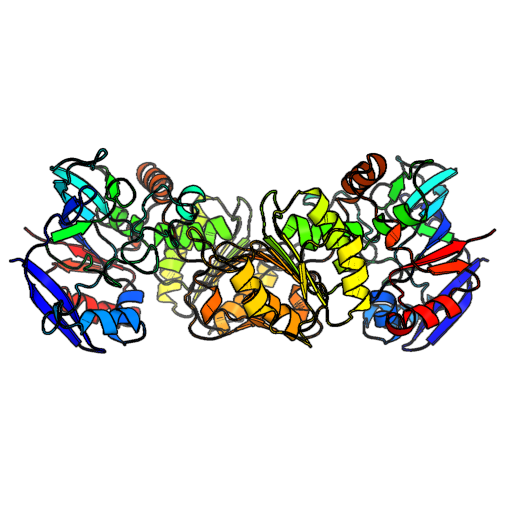 -13.07 -17.562 4.461 1 98.06 202 LYS B C 1
ATOM 4254 O O . LYS B 1 202 ? -13.75 -17.484 5.488 1 98.06 202 LYS B O 1
ATOM 4259 N N . ALA B 1 203 ? -11.93 -18.109 4.426 1 95.56 203 ALA B N 1
ATOM 4260 C CA . ALA B 1 203 ? -11.359 -18.797 5.582 1 95.56 203 ALA B CA 1
ATOM 4261 C C . ALA B 1 203 ? -11.078 -17.828 6.719 1 95.56 203 ALA B C 1
ATOM 4263 O O . ALA B 1 203 ? -10.844 -18.234 7.855 1 95.56 203 ALA B O 1
ATOM 4264 N N . LEU B 1 204 ? -11.133 -16.469 6.52 1 96.62 204 LEU B N 1
ATOM 4265 C CA . LEU B 1 204 ? -10.844 -15.469 7.539 1 96.62 204 LEU B CA 1
ATOM 4266 C C . LEU B 1 204 ? -12.133 -14.836 8.047 1 96.62 204 LEU B C 1
ATOM 4268 O O . LEU B 1 204 ? -12.094 -13.875 8.82 1 96.62 204 LEU B O 1
ATOM 4272 N N . ASN B 1 205 ? -13.266 -15.289 7.602 1 96.5 205 ASN B N 1
ATOM 4273 C CA . ASN B 1 205 ? -14.602 -14.922 8.07 1 96.5 205 ASN B CA 1
ATOM 4274 C C . ASN B 1 205 ? -14.883 -13.438 7.852 1 96.5 205 ASN B C 1
ATOM 4276 O O . ASN B 1 205 ? -15.289 -12.742 8.781 1 96.5 205 ASN B O 1
ATOM 4280 N N . PRO B 1 206 ? -14.75 -12.984 6.605 1 97.69 206 PRO B N 1
ATOM 4281 C CA . PRO B 1 206 ? -15.219 -11.625 6.328 1 97.69 206 PRO B CA 1
ATOM 4282 C C . PRO B 1 206 ? -16.734 -11.492 6.43 1 97.69 206 PRO B C 1
ATOM 4284 O O . PRO B 1 206 ? -17.453 -12.492 6.355 1 97.69 206 PRO B O 1
ATOM 4287 N N . LYS B 1 207 ? -17.188 -10.25 6.672 1 96.69 207 LYS B N 1
ATOM 4288 C CA . LYS B 1 207 ? -18.625 -9.992 6.742 1 96.69 207 LYS B CA 1
ATOM 4289 C C . LYS B 1 207 ? -19.281 -10.117 5.367 1 96.69 207 LYS B C 1
ATOM 4291 O O . LYS B 1 207 ? -20.375 -10.656 5.242 1 96.69 207 LYS B O 1
ATOM 4296 N N . GLU B 1 208 ? -18.609 -9.609 4.359 1 97.94 208 GLU B N 1
ATOM 4297 C CA . GLU B 1 208 ? -19.062 -9.672 2.975 1 97.94 208 GLU B CA 1
ATOM 4298 C C . GLU B 1 208 ? -17.953 -10.148 2.049 1 97.94 208 GLU B C 1
ATOM 4300 O O . GLU B 1 208 ? -16.797 -9.734 2.191 1 97.94 208 GLU B O 1
ATOM 4305 N N . LEU B 1 209 ? -18.266 -11.039 1.254 1 98.75 209 LEU B N 1
ATOM 4306 C CA . LEU B 1 209 ? -17.422 -11.5 0.161 1 98.75 209 LEU B CA 1
ATOM 4307 C C . LEU B 1 209 ? -18.109 -11.289 -1.186 1 98.75 209 LEU B C 1
ATOM 4309 O O . LEU B 1 209 ? -18.953 -12.086 -1.586 1 98.75 209 LEU B O 1
ATOM 4313 N N . ILE B 1 210 ? -17.703 -10.234 -1.888 1 98.94 210 ILE B N 1
ATOM 4314 C CA . ILE B 1 210 ? -18.375 -9.766 -3.088 1 98.94 210 ILE B CA 1
ATOM 4315 C C . ILE B 1 210 ? -17.609 -10.203 -4.328 1 98.94 210 ILE B C 1
ATOM 4317 O O . ILE B 1 210 ? -16.484 -9.734 -4.559 1 98.94 210 ILE B O 1
ATOM 4321 N N . ALA B 1 211 ? -18.234 -11.07 -5.109 1 98.94 211 ALA B N 1
ATOM 4322 C CA . ALA B 1 211 ? -17.609 -11.562 -6.332 1 98.94 211 ALA B CA 1
ATOM 4323 C C . ALA B 1 211 ? -18.047 -10.75 -7.543 1 98.94 211 ALA B C 1
ATOM 4325 O O . ALA B 1 211 ? -19.25 -10.586 -7.785 1 98.94 211 ALA B O 1
ATOM 4326 N N . ILE B 1 212 ? -17.078 -10.258 -8.289 1 98.94 212 ILE B N 1
ATOM 4327 C CA . ILE B 1 212 ? -17.375 -9.398 -9.43 1 98.94 212 ILE B CA 1
ATOM 4328 C C . ILE B 1 212 ? -16.734 -9.984 -10.688 1 98.94 212 ILE B C 1
ATOM 4330 O O . ILE B 1 212 ? -15.516 -10.156 -10.75 1 98.94 212 ILE B O 1
ATOM 4334 N N . ASP B 1 213 ? -17.531 -10.281 -11.672 1 98.69 213 ASP B N 1
ATOM 4335 C CA . ASP B 1 213 ? -17.078 -10.836 -12.953 1 98.69 213 ASP B CA 1
ATOM 4336 C C . ASP B 1 213 ? -18.125 -10.625 -14.039 1 98.69 213 ASP B C 1
ATOM 4338 O O . ASP B 1 213 ? -19.328 -10.547 -13.75 1 98.69 213 ASP B O 1
ATOM 4342 N N . MET B 1 214 ? -17.656 -10.547 -15.273 1 97.56 214 MET B N 1
ATOM 4343 C CA . MET B 1 214 ? -18.578 -10.359 -16.391 1 97.56 214 MET B CA 1
ATOM 4344 C C . MET B 1 214 ? -19.172 -11.688 -16.828 1 97.56 214 MET B C 1
ATOM 4346 O O . MET B 1 214 ? -20.141 -11.711 -17.594 1 97.56 214 MET B O 1
ATOM 4350 N N . ASP B 1 215 ? -18.578 -12.82 -16.422 1 96.5 215 ASP B N 1
ATOM 4351 C CA . ASP B 1 215 ? -19.031 -14.156 -16.766 1 96.5 215 ASP B CA 1
ATOM 4352 C C . ASP B 1 215 ? -19.984 -14.719 -15.703 1 96.5 215 ASP B C 1
ATOM 4354 O O . ASP B 1 215 ? -19.547 -15.055 -14.602 1 96.5 215 ASP B O 1
ATOM 4358 N N . ASP B 1 216 ? -21.25 -14.93 -16.047 1 96.88 216 ASP B N 1
ATOM 4359 C CA . ASP B 1 216 ? -22.25 -15.398 -15.102 1 96.88 216 ASP B CA 1
ATOM 4360 C C . ASP B 1 216 ? -21.922 -16.797 -14.594 1 96.88 216 ASP B C 1
ATOM 4362 O O . ASP B 1 216 ? -22.234 -17.141 -13.453 1 96.88 216 ASP B O 1
ATOM 4366 N N . ALA B 1 217 ? -21.312 -17.578 -15.438 1 95.69 217 ALA B N 1
ATOM 4367 C CA . ALA B 1 217 ? -20.938 -18.922 -15.008 1 95.69 217 ALA B CA 1
ATOM 4368 C C . ALA B 1 217 ? -19.906 -18.875 -13.883 1 95.69 217 ALA B C 1
ATOM 4370 O O . ALA B 1 217 ? -19.984 -19.656 -12.93 1 95.69 217 ALA B O 1
ATOM 4371 N N . ARG B 1 218 ? -19 -17.953 -14.008 1 96.38 218 ARG B N 1
ATOM 4372 C CA . ARG B 1 218 ? -18 -17.781 -12.961 1 96.38 218 ARG B CA 1
ATOM 4373 C C . ARG B 1 218 ? -18.625 -17.266 -11.68 1 96.38 218 ARG B C 1
ATOM 4375 O O . ARG B 1 218 ? -18.219 -17.656 -10.578 1 96.38 218 ARG B O 1
ATOM 4382 N N . LEU B 1 219 ? -19.578 -16.391 -11.82 1 98.38 219 LEU B N 1
ATOM 4383 C CA . LEU B 1 219 ? -20.297 -15.875 -10.656 1 98.38 219 LEU B CA 1
ATOM 4384 C C . LEU B 1 219 ? -21.047 -16.984 -9.938 1 98.38 219 LEU B C 1
ATOM 4386 O O . LEU B 1 219 ? -21.078 -17.031 -8.711 1 98.38 219 LEU B O 1
ATOM 4390 N N . ALA B 1 220 ? -21.625 -17.875 -10.727 1 97.69 220 ALA B N 1
ATOM 4391 C CA . ALA B 1 220 ? -22.344 -19 -10.141 1 97.69 220 ALA B CA 1
ATOM 4392 C C . ALA B 1 220 ? -21.391 -19.891 -9.344 1 97.69 220 ALA B C 1
ATOM 4394 O O . ALA B 1 220 ? -21.734 -20.359 -8.25 1 97.69 220 ALA B O 1
ATOM 4395 N N . VAL B 1 221 ? -20.234 -20.109 -9.898 1 97.44 221 VAL B N 1
ATOM 4396 C CA . VAL B 1 221 ? -19.234 -20.891 -9.195 1 97.44 221 VAL B CA 1
ATOM 4397 C C . VAL B 1 221 ? -18.828 -20.188 -7.902 1 97.44 221 VAL B C 1
ATOM 4399 O O . VAL B 1 221 ? -18.719 -20.812 -6.848 1 97.44 221 VAL B O 1
ATOM 4402 N N . ALA B 1 222 ? -18.609 -18.891 -7.973 1 98.62 222 ALA B N 1
ATOM 4403 C CA . ALA B 1 222 ? -18.203 -18.094 -6.805 1 98.62 222 ALA B CA 1
ATOM 4404 C C . ALA B 1 222 ? -19.25 -18.219 -5.695 1 98.62 222 ALA B C 1
ATOM 4406 O O . ALA B 1 222 ? -18.891 -18.344 -4.52 1 98.62 222 ALA B O 1
ATOM 4407 N N . LYS B 1 223 ? -20.469 -18.141 -6.074 1 98.38 223 LYS B N 1
ATOM 4408 C CA . LYS B 1 223 ? -21.547 -18.281 -5.094 1 98.38 223 LYS B CA 1
ATOM 4409 C C . LYS B 1 223 ? -21.484 -19.625 -4.387 1 98.38 223 LYS B C 1
ATOM 4411 O O . LYS B 1 223 ? -21.609 -19.703 -3.164 1 98.38 223 LYS B O 1
ATOM 4416 N N . LYS B 1 224 ? -21.234 -20.625 -5.137 1 97.75 224 LYS B N 1
ATOM 4417 C CA . LYS B 1 224 ? -21.125 -21.969 -4.578 1 97.75 224 LYS B CA 1
ATOM 4418 C C . LYS B 1 224 ? -19.922 -22.094 -3.645 1 97.75 224 LYS B C 1
ATOM 4420 O O . LYS B 1 224 ? -19.969 -22.844 -2.674 1 97.75 224 LYS B O 1
ATOM 4425 N N . LEU B 1 225 ? -18.969 -21.297 -3.955 1 97.88 225 LEU B N 1
ATOM 4426 C CA . LEU B 1 225 ? -17.719 -21.406 -3.188 1 97.88 225 LEU B CA 1
ATOM 4427 C C . LEU B 1 225 ? -17.766 -20.5 -1.965 1 97.88 225 LEU B C 1
ATOM 4429 O O . LEU B 1 225 ? -16.844 -20.516 -1.141 1 97.88 225 LEU B O 1
ATOM 4433 N N . GLY B 1 226 ? -18.781 -19.625 -1.841 1 97.69 226 GLY B N 1
ATOM 4434 C CA . GLY B 1 226 ? -18.938 -18.938 -0.57 1 97.69 226 GLY B CA 1
ATOM 4435 C C . GLY B 1 226 ? -19.094 -17.438 -0.724 1 97.69 226 GLY B C 1
ATOM 4436 O O . GLY B 1 226 ? -19.219 -16.703 0.269 1 97.69 226 GLY B O 1
ATOM 4437 N N . ALA B 1 227 ? -19.141 -16.938 -1.956 1 98.75 227 ALA B N 1
ATOM 4438 C CA . ALA B 1 227 ? -19.438 -15.516 -2.133 1 98.75 227 ALA B CA 1
ATOM 4439 C C . ALA B 1 227 ? -20.797 -15.156 -1.53 1 98.75 227 ALA B C 1
ATOM 4441 O O . ALA B 1 227 ? -21.781 -15.859 -1.745 1 98.75 227 ALA B O 1
ATOM 4442 N N . THR B 1 228 ? -20.844 -14.086 -0.783 1 98.75 228 THR B N 1
ATOM 4443 C CA . THR B 1 228 ? -22.094 -13.641 -0.19 1 98.75 228 THR B CA 1
ATOM 4444 C C . THR B 1 228 ? -22.875 -12.766 -1.167 1 98.75 228 THR B C 1
ATOM 4446 O O . THR B 1 228 ? -24.109 -12.672 -1.082 1 98.75 228 THR B O 1
ATOM 4449 N N . GLN B 1 229 ? -22.141 -12.07 -2.062 1 98.56 229 GLN B N 1
ATOM 4450 C CA . GLN B 1 229 ? -22.688 -11.219 -3.109 1 98.56 229 GLN B CA 1
ATOM 4451 C C . GLN B 1 229 ? -21.984 -11.453 -4.441 1 98.56 229 GLN B C 1
ATOM 4453 O O . GLN B 1 229 ? -20.797 -11.773 -4.473 1 98.56 229 GLN B O 1
ATOM 4458 N N . THR B 1 230 ? -22.75 -11.445 -5.484 1 98.69 230 THR B N 1
ATOM 4459 C CA . THR B 1 230 ? -22.188 -11.492 -6.824 1 98.69 230 THR B CA 1
ATOM 4460 C C . THR B 1 230 ? -22.734 -10.352 -7.684 1 98.69 230 THR B C 1
ATOM 4462 O O . THR B 1 230 ? -23.891 -9.945 -7.512 1 98.69 230 THR B O 1
ATOM 4465 N N . ILE B 1 231 ? -21.938 -9.844 -8.578 1 98.62 231 ILE B N 1
ATOM 4466 C CA . ILE B 1 231 ? -22.422 -8.797 -9.469 1 98.62 231 ILE B CA 1
ATOM 4467 C C . ILE B 1 231 ? -21.672 -8.859 -10.797 1 98.62 231 ILE B C 1
ATOM 4469 O O . ILE B 1 231 ? -20.453 -9.055 -10.82 1 98.62 231 ILE B O 1
ATOM 4473 N N . ASN B 1 232 ? -22.391 -8.82 -11.867 1 98.62 232 ASN B N 1
ATOM 4474 C CA . ASN B 1 232 ? -21.875 -8.664 -13.219 1 98.62 232 ASN B CA 1
ATOM 4475 C C . ASN B 1 232 ? -21.812 -7.203 -13.641 1 98.62 232 ASN B C 1
ATOM 4477 O O . ASN B 1 232 ? -22.859 -6.586 -13.906 1 98.62 232 ASN B O 1
ATOM 4481 N N . PRO B 1 233 ? -20.609 -6.672 -13.695 1 98.19 233 PRO B N 1
ATOM 4482 C CA . PRO B 1 233 ? -20.5 -5.23 -13.938 1 98.19 233 PRO B CA 1
ATOM 4483 C C . PRO B 1 233 ? -20.922 -4.84 -15.352 1 98.19 233 PRO B C 1
ATOM 4485 O O . PRO B 1 233 ? -21.109 -3.652 -15.641 1 98.19 233 PRO B O 1
ATOM 4488 N N . SER B 1 234 ? -21.109 -5.824 -16.234 1 97.12 234 SER B N 1
ATOM 4489 C CA . SER B 1 234 ? -21.609 -5.535 -17.578 1 97.12 234 SER B CA 1
ATOM 4490 C C . SER B 1 234 ? -23.125 -5.379 -17.562 1 97.12 234 SER B C 1
ATOM 4492 O O . SER B 1 234 ? -23.719 -4.867 -18.516 1 97.12 234 SER B O 1
ATOM 4494 N N . LYS B 1 235 ? -23.766 -5.789 -16.516 1 97.44 235 LYS B N 1
ATOM 4495 C CA . LYS B 1 235 ? -25.219 -5.797 -16.453 1 97.44 235 LYS B CA 1
ATOM 4496 C C . LYS B 1 235 ? -25.734 -4.812 -15.398 1 97.44 235 LYS B C 1
ATOM 4498 O O . LYS B 1 235 ? -26.906 -4.414 -15.43 1 97.44 235 LYS B O 1
ATOM 4503 N N . ALA B 1 236 ? -24.922 -4.473 -14.445 1 97.12 236 ALA B N 1
ATOM 4504 C CA . ALA B 1 236 ? -25.312 -3.555 -13.375 1 97.12 236 ALA B CA 1
ATOM 4505 C C . ALA B 1 236 ? -24.125 -2.715 -12.914 1 97.12 236 ALA B C 1
ATOM 4507 O O . ALA B 1 236 ? -22.969 -3.068 -13.172 1 97.12 236 ALA B O 1
ATOM 4508 N N . ASP B 1 237 ? -24.375 -1.6 -12.234 1 98.19 237 ASP B N 1
ATOM 4509 C CA . ASP B 1 237 ? -23.344 -0.719 -11.711 1 98.19 237 ASP B CA 1
ATOM 4510 C C . ASP B 1 237 ? -22.719 -1.298 -10.445 1 98.19 237 ASP B C 1
ATOM 4512 O O . ASP B 1 237 ? -23.266 -1.135 -9.352 1 98.19 237 ASP B O 1
ATOM 4516 N N . ALA B 1 238 ? -21.594 -1.872 -10.602 1 98.44 238 ALA B N 1
ATOM 4517 C CA . ALA B 1 238 ? -20.938 -2.551 -9.492 1 98.44 238 ALA B CA 1
ATOM 4518 C C . ALA B 1 238 ? -20.578 -1.565 -8.383 1 98.44 238 ALA B C 1
ATOM 4520 O O . ALA B 1 238 ? -20.672 -1.891 -7.195 1 98.44 238 ALA B O 1
ATOM 4521 N N . VAL B 1 239 ? -20.172 -0.388 -8.711 1 98.56 239 VAL B N 1
ATOM 4522 C CA . VAL B 1 239 ? -19.734 0.616 -7.742 1 98.56 239 VAL B CA 1
ATOM 4523 C C . VAL B 1 239 ? -20.922 1.026 -6.867 1 98.56 239 VAL B C 1
ATOM 4525 O O . VAL B 1 239 ? -20.828 1.02 -5.637 1 98.56 239 VAL B O 1
ATOM 4528 N N . SER B 1 240 ? -22.031 1.389 -7.465 1 98.12 240 SER B N 1
ATOM 4529 C CA . SER B 1 240 ? -23.234 1.759 -6.723 1 98.12 240 SER B CA 1
ATOM 4530 C C . SER B 1 240 ? -23.703 0.614 -5.836 1 98.12 240 SER B C 1
ATOM 4532 O O . SER B 1 240 ? -24.094 0.834 -4.688 1 98.12 240 SER B O 1
ATOM 4534 N N . PHE B 1 241 ? -23.672 -0.587 -6.398 1 98.06 241 PHE B N 1
ATOM 4535 C CA . PHE B 1 241 ? -24.094 -1.769 -5.652 1 98.06 241 PHE B CA 1
ATOM 4536 C C . PHE B 1 241 ? -23.25 -1.934 -4.387 1 98.06 241 PHE B C 1
ATOM 4538 O O . PHE B 1 241 ? -23.797 -2.104 -3.297 1 98.06 241 PHE B O 1
ATOM 4545 N N . VAL B 1 242 ? -21.938 -1.865 -4.508 1 98.19 242 VAL B N 1
ATOM 4546 C CA . VAL B 1 242 ? -21.016 -2.062 -3.391 1 98.19 242 VAL B CA 1
ATOM 4547 C C . VAL B 1 242 ? -21.188 -0.924 -2.385 1 98.19 242 VAL B C 1
ATOM 4549 O O . VAL B 1 242 ? -21.188 -1.154 -1.173 1 98.19 242 VAL B O 1
ATOM 4552 N N . LYS B 1 243 ? -21.281 0.309 -2.832 1 96.81 243 LYS B N 1
ATOM 4553 C CA . LYS B 1 243 ? -21.469 1.452 -1.942 1 96.81 243 LYS B CA 1
ATOM 4554 C C . LYS B 1 243 ? -22.75 1.294 -1.104 1 96.81 243 LYS B C 1
ATOM 4556 O O . LYS B 1 243 ? -22.734 1.535 0.104 1 96.81 243 LYS B O 1
ATOM 4561 N N . GLN B 1 244 ? -23.812 0.872 -1.748 1 96.12 244 GLN B N 1
ATOM 4562 C CA . GLN B 1 244 ? -25.062 0.649 -1.035 1 96.12 244 GLN B CA 1
ATOM 4563 C C . GLN B 1 244 ? -24.922 -0.464 -0.002 1 96.12 244 GLN B C 1
ATOM 4565 O O . GLN B 1 244 ? -25.391 -0.332 1.13 1 96.12 244 GLN B O 1
ATOM 4570 N N . LEU B 1 245 ? -24.25 -1.466 -0.415 1 96.44 245 LEU B N 1
ATOM 4571 C CA . LEU B 1 245 ? -24.062 -2.633 0.441 1 96.44 245 LEU B CA 1
ATOM 4572 C C . LEU B 1 245 ? -23.234 -2.281 1.672 1 96.44 245 LEU B C 1
ATOM 4574 O O . LEU B 1 245 ? -23.453 -2.842 2.75 1 96.44 245 LEU B O 1
ATOM 4578 N N . THR B 1 246 ? -22.312 -1.335 1.57 1 95.81 246 THR B N 1
ATOM 4579 C CA . THR B 1 246 ? -21.328 -1.07 2.623 1 95.81 246 THR B CA 1
ATOM 4580 C C . THR B 1 246 ? -21.703 0.196 3.393 1 95.81 246 THR B C 1
ATOM 4582 O O . THR B 1 246 ? -20.984 0.596 4.316 1 95.81 246 THR B O 1
ATOM 4585 N N . THR B 1 247 ? -22.703 0.837 2.988 1 90.12 247 THR B N 1
ATOM 4586 C CA . THR B 1 247 ? -23.156 2.041 3.68 1 90.12 247 THR B CA 1
ATOM 4587 C C . THR B 1 247 ? -23.641 1.708 5.086 1 90.12 247 THR B C 1
ATOM 4589 O O . THR B 1 247 ? -24.391 0.744 5.281 1 90.12 247 THR B O 1
ATOM 4592 N N . SER B 1 248 ? -23.062 2.412 6.027 1 88.69 248 SER B N 1
ATOM 4593 C CA . SER B 1 248 ? -23.516 2.332 7.41 1 88.69 248 SER B CA 1
ATOM 4594 C C . SER B 1 248 ? -23.453 3.689 8.102 1 88.69 248 SER B C 1
ATOM 4596 O O . SER B 1 248 ? -22.922 4.652 7.527 1 88.69 248 SER B O 1
ATOM 4598 N N . LYS B 1 249 ? -24.047 3.84 9.273 1 84.69 249 LYS B N 1
ATOM 4599 C CA . LYS B 1 249 ? -24.031 5.082 10.039 1 84.69 249 LYS B CA 1
ATOM 4600 C C . LYS B 1 249 ? -22.641 5.41 10.547 1 84.69 249 LYS B C 1
ATOM 4602 O O . LYS B 1 249 ? -22.312 6.574 10.797 1 84.69 249 LYS B O 1
ATOM 4607 N N . ASP B 1 250 ? -21.844 4.406 10.523 1 87.5 250 ASP B N 1
ATOM 4608 C CA . ASP B 1 250 ? -20.578 4.551 11.242 1 87.5 250 ASP B CA 1
ATOM 4609 C C . ASP B 1 250 ? -19.391 4.629 10.273 1 87.5 250 ASP B C 1
ATOM 4611 O O . ASP B 1 250 ? -18.281 4.992 10.672 1 87.5 250 ASP B O 1
ATOM 4615 N N . ARG B 1 251 ? -19.688 4.312 8.977 1 89.44 251 ARG B N 1
ATOM 4616 C CA . ARG B 1 251 ? -18.578 4.227 8.047 1 89.44 251 ARG B CA 1
ATOM 4617 C C . ARG B 1 251 ? -18.953 4.82 6.688 1 89.44 251 ARG B C 1
ATOM 4619 O O . ARG B 1 251 ? -20.078 4.684 6.234 1 89.44 251 ARG B O 1
ATOM 4626 N N . GLU B 1 252 ? -17.969 5.484 6.098 1 91.81 252 GLU B N 1
ATOM 4627 C CA . GLU B 1 252 ? -18.125 5.871 4.695 1 91.81 252 GLU B CA 1
ATOM 4628 C C . GLU B 1 252 ? -18.219 4.645 3.793 1 91.81 252 GLU B C 1
ATOM 4630 O O . GLU B 1 252 ? -17.609 3.607 4.078 1 91.81 252 GLU B O 1
ATOM 4635 N N . PRO B 1 253 ? -18.953 4.797 2.754 1 95.5 253 PRO B N 1
ATOM 4636 C CA . PRO B 1 253 ? -19.141 3.637 1.88 1 95.5 253 PRO B CA 1
ATOM 4637 C C . PRO B 1 253 ? -17.844 3.182 1.223 1 95.5 253 PRO B C 1
ATOM 4639 O O . PRO B 1 253 ? -16.953 3.998 0.968 1 95.5 253 PRO B O 1
ATOM 4642 N N . GLY B 1 254 ? -17.797 1.836 0.874 1 98.06 254 GLY B N 1
ATOM 4643 C CA . GLY B 1 254 ? -16.656 1.19 0.236 1 98.06 254 GLY B CA 1
ATOM 4644 C C . GLY B 1 254 ? -16.219 -0.071 0.95 1 98.06 254 GLY B C 1
ATOM 4645 O O . GLY B 1 254 ? -16.5 -0.257 2.133 1 98.06 254 GLY B O 1
ATOM 4646 N N . VAL B 1 255 ? -15.523 -0.859 0.249 1 98.75 255 VAL B N 1
ATOM 4647 C CA . VAL B 1 255 ? -15.062 -2.107 0.848 1 98.75 255 VAL B CA 1
ATOM 4648 C C . VAL B 1 255 ? -13.766 -1.865 1.612 1 98.75 255 VAL B C 1
ATOM 4650 O O . VAL B 1 255 ? -13.07 -0.876 1.367 1 98.75 255 VAL B O 1
ATOM 4653 N N . ASP B 1 256 ? -13.461 -2.793 2.555 1 98.38 256 ASP B N 1
ATOM 4654 C CA . ASP B 1 256 ? -12.203 -2.764 3.293 1 98.38 256 ASP B CA 1
ATOM 4655 C C . ASP B 1 256 ? -11.039 -3.229 2.418 1 98.38 256 ASP B C 1
ATOM 4657 O O . ASP B 1 256 ? -9.914 -2.734 2.551 1 98.38 256 ASP B O 1
ATOM 4661 N N . VAL B 1 257 ? -11.367 -4.211 1.552 1 98.94 257 VAL B N 1
ATOM 4662 C CA . VAL B 1 257 ? -10.336 -4.781 0.69 1 98.94 257 VAL B CA 1
ATOM 4663 C C . VAL B 1 257 ? -10.898 -5.016 -0.707 1 98.94 257 VAL B C 1
ATOM 4665 O O . VAL B 1 257 ? -12.008 -5.531 -0.854 1 98.94 257 VAL B O 1
ATOM 4668 N N . ALA B 1 258 ? -10.227 -4.582 -1.716 1 99 258 ALA B N 1
ATOM 4669 C CA . ALA B 1 258 ? -10.484 -4.938 -3.109 1 99 258 ALA B CA 1
ATOM 4670 C C . ALA B 1 258 ? -9.305 -5.688 -3.713 1 99 258 ALA B C 1
ATOM 4672 O O . ALA B 1 258 ? -8.172 -5.188 -3.717 1 99 258 ALA B O 1
ATOM 4673 N N . ILE B 1 259 ? -9.547 -6.863 -4.203 1 98.94 259 ILE B N 1
ATOM 4674 C CA . ILE B 1 259 ? -8.508 -7.688 -4.809 1 98.94 259 ILE B CA 1
ATOM 4675 C C . ILE B 1 259 ? -8.695 -7.719 -6.324 1 98.94 259 ILE B C 1
ATOM 4677 O O . ILE B 1 259 ? -9.719 -8.203 -6.82 1 98.94 259 ILE B O 1
ATOM 4681 N N . GLU B 1 260 ? -7.773 -7.195 -7.055 1 98.94 260 GLU B N 1
ATOM 4682 C CA . GLU B 1 260 ? -7.789 -7.141 -8.516 1 98.94 260 GLU B CA 1
ATOM 4683 C C . GLU B 1 260 ? -7.102 -8.359 -9.117 1 98.94 260 GLU B C 1
ATOM 4685 O O . GLU B 1 260 ? -5.891 -8.547 -8.953 1 98.94 260 GLU B O 1
ATOM 4690 N N . CYS B 1 261 ? -7.836 -9.219 -9.852 1 98.56 261 CYS B N 1
ATOM 4691 C CA . CYS B 1 261 ? -7.293 -10.5 -10.281 1 98.56 261 CYS B CA 1
ATOM 4692 C C . CYS B 1 261 ? -7.336 -10.633 -11.797 1 98.56 261 CYS B C 1
ATOM 4694 O O . CYS B 1 261 ? -7.277 -11.742 -12.328 1 98.56 261 CYS B O 1
ATOM 4696 N N . VAL B 1 262 ? -7.473 -9.555 -12.531 1 97.31 262 VAL B N 1
ATOM 4697 C CA . VAL B 1 262 ? -7.621 -9.641 -13.977 1 97.31 262 VAL B CA 1
ATOM 4698 C C . VAL B 1 262 ? -6.355 -9.125 -14.656 1 97.31 262 VAL B C 1
ATOM 4700 O O . VAL B 1 262 ? -5.797 -9.789 -15.531 1 97.31 262 VAL B O 1
ATOM 4703 N N . GLY B 1 263 ? -5.914 -7.879 -14.32 1 97.12 263 GLY B N 1
ATOM 4704 C CA . GLY B 1 263 ? -4.688 -7.352 -14.898 1 97.12 263 GLY B CA 1
ATOM 4705 C C . GLY B 1 263 ? -4.934 -6.422 -16.078 1 97.12 263 GLY B C 1
ATOM 4706 O O . GLY B 1 263 ? -4.168 -6.418 -17.031 1 97.12 263 GLY B O 1
ATOM 4707 N N . VAL B 1 264 ? -6.055 -5.652 -16.031 1 97.31 264 VAL B N 1
ATOM 4708 C CA . VAL B 1 264 ? -6.293 -4.637 -17.047 1 97.31 264 VAL B CA 1
ATOM 4709 C C . VAL B 1 264 ? -6.676 -3.316 -16.375 1 97.31 264 VAL B C 1
ATOM 4711 O O . VAL B 1 264 ? -7.172 -3.303 -15.25 1 97.31 264 VAL B O 1
ATOM 4714 N N . PRO B 1 265 ? -6.488 -2.17 -17.031 1 98.25 265 PRO B N 1
ATOM 4715 C CA . PRO B 1 265 ? -6.723 -0.86 -16.422 1 98.25 265 PRO B CA 1
ATOM 4716 C C . PRO B 1 265 ? -8.141 -0.707 -15.875 1 98.25 265 PRO B C 1
ATOM 4718 O O . PRO B 1 265 ? -8.32 -0.226 -14.75 1 98.25 265 PRO B O 1
ATOM 4721 N N . ALA B 1 266 ? -9.133 -1.235 -16.547 1 98.25 266 ALA B N 1
ATOM 4722 C CA . ALA B 1 266 ? -10.531 -1.037 -16.156 1 98.25 266 ALA B CA 1
ATOM 4723 C C . ALA B 1 266 ? -10.828 -1.695 -14.812 1 98.25 266 ALA B C 1
ATOM 4725 O O . ALA B 1 266 ? -11.578 -1.152 -14 1 98.25 266 ALA B O 1
ATOM 4726 N N . THR B 1 267 ? -10.281 -2.846 -14.602 1 98.69 267 THR B N 1
ATOM 4727 C CA . THR B 1 267 ? -10.578 -3.557 -13.359 1 98.69 267 THR B CA 1
ATOM 4728 C C . THR B 1 267 ? -9.812 -2.943 -12.188 1 98.69 267 THR B C 1
ATOM 4730 O 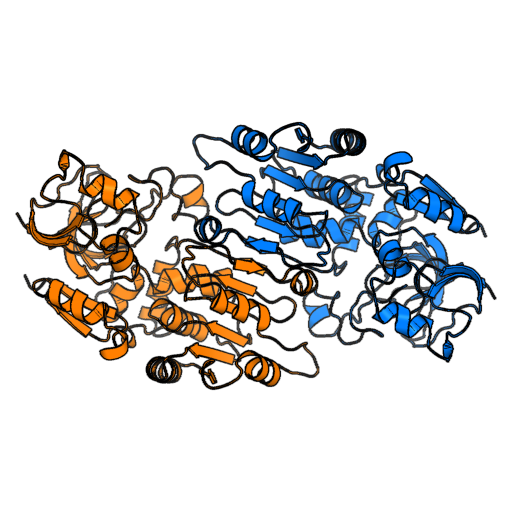O . THR B 1 267 ? -10.305 -2.934 -11.055 1 98.69 267 THR B O 1
ATOM 4733 N N . PHE B 1 268 ? -8.617 -2.432 -12.492 1 98.81 268 PHE B N 1
ATOM 4734 C CA . PHE B 1 268 ? -7.906 -1.701 -11.445 1 98.81 268 PHE B CA 1
ATOM 4735 C C . PHE B 1 268 ? -8.672 -0.443 -11.055 1 98.81 268 PHE B C 1
ATOM 4737 O O . PHE B 1 268 ? -8.836 -0.157 -9.867 1 98.81 268 PHE B O 1
ATOM 4744 N N . GLU B 1 269 ? -9.094 0.298 -12.055 1 98.44 269 GLU B N 1
ATOM 4745 C CA . GLU B 1 269 ? -9.883 1.502 -11.812 1 98.44 269 GLU B CA 1
ATOM 4746 C C . GLU B 1 269 ? -11.141 1.183 -11.016 1 98.44 269 GLU B C 1
ATOM 4748 O O . GLU B 1 269 ? -11.523 1.94 -10.117 1 98.44 269 GLU B O 1
ATOM 4753 N N . LEU B 1 270 ? -11.758 0.095 -11.32 1 98.75 270 LEU B N 1
ATOM 4754 C CA . LEU B 1 270 ? -12.922 -0.336 -10.562 1 98.75 270 LEU B CA 1
ATOM 4755 C C . LEU B 1 270 ? -12.57 -0.537 -9.086 1 98.75 270 LEU B C 1
ATOM 4757 O O . LEU B 1 270 ? -13.305 -0.093 -8.203 1 98.75 270 LEU B O 1
ATOM 4761 N N . CYS B 1 271 ? -11.445 -1.227 -8.828 1 98.94 271 CYS B N 1
ATOM 4762 C CA . CYS B 1 271 ? -11.023 -1.446 -7.449 1 98.94 271 CYS B CA 1
ATOM 4763 C C . CYS B 1 271 ? -10.836 -0.122 -6.719 1 98.94 271 CYS B C 1
ATOM 4765 O O . CYS B 1 271 ? -11.188 0.001 -5.543 1 98.94 271 CYS B O 1
ATOM 4767 N N . GLU B 1 272 ? -10.305 0.884 -7.426 1 98.81 272 GLU B N 1
ATOM 4768 C CA . GLU B 1 272 ? -10.156 2.213 -6.84 1 98.81 272 GLU B CA 1
ATOM 4769 C C . GLU B 1 272 ? -11.508 2.791 -6.434 1 98.81 272 GLU B C 1
ATOM 4771 O O . GLU B 1 272 ? -11.625 3.432 -5.387 1 98.81 272 GLU B O 1
ATOM 4776 N N . ASP B 1 273 ? -12.484 2.582 -7.258 1 98.69 273 ASP B N 1
ATOM 4777 C CA . ASP B 1 273 ? -13.805 3.164 -7.043 1 98.69 273 ASP B CA 1
ATOM 4778 C C . ASP B 1 273 ? -14.539 2.441 -5.918 1 98.69 273 ASP B C 1
ATOM 4780 O O . ASP B 1 273 ? -15.477 2.99 -5.328 1 98.69 273 ASP B O 1
ATOM 4784 N N . LEU B 1 274 ? -14.109 1.243 -5.617 1 98.81 274 LEU B N 1
ATOM 4785 C CA . LEU B 1 274 ? -14.82 0.417 -4.648 1 98.81 274 LEU B CA 1
ATOM 4786 C C . LEU B 1 274 ? -14.289 0.65 -3.238 1 98.81 274 LEU B C 1
ATOM 4788 O O . LEU B 1 274 ? -14.953 0.306 -2.258 1 98.81 274 LEU B O 1
ATOM 4792 N N . ILE B 1 275 ? -13.117 1.171 -3.064 1 98.62 275 ILE B N 1
ATOM 4793 C CA . ILE B 1 275 ? -12.383 1.109 -1.805 1 98.62 275 ILE B CA 1
ATOM 4794 C C . ILE B 1 275 ? -12.867 2.215 -0.871 1 98.62 275 ILE B C 1
ATOM 4796 O O . ILE B 1 275 ? -13.133 3.338 -1.311 1 98.62 275 ILE B O 1
ATOM 4800 N N . GLY B 1 276 ? -13.086 1.917 0.41 1 97.38 276 GLY B N 1
ATOM 4801 C CA . GLY B 1 276 ? -13.406 2.896 1.436 1 97.38 276 GLY B CA 1
ATOM 4802 C C . GLY B 1 276 ? -12.188 3.438 2.15 1 97.38 276 GLY B C 1
ATOM 4803 O O . GLY B 1 276 ? -11.07 2.953 1.936 1 97.38 276 GLY B O 1
ATOM 4804 N N . PRO B 1 277 ? -12.375 4.414 3.037 1 97.19 277 PRO B N 1
ATOM 4805 C CA . PRO B 1 277 ? -11.25 4.973 3.793 1 97.19 277 PRO B CA 1
ATOM 4806 C C . PRO B 1 277 ? -10.531 3.926 4.637 1 97.19 277 PRO B C 1
ATOM 4808 O O . PRO B 1 277 ? -11.172 3.113 5.305 1 97.19 277 PRO B O 1
ATOM 4811 N N . GLY B 1 278 ? -9.203 3.971 4.543 1 97.5 278 GLY B N 1
ATOM 4812 C CA . GLY B 1 278 ? -8.391 3.037 5.305 1 97.5 278 GLY B CA 1
ATOM 4813 C C . GLY B 1 278 ? -8.289 1.669 4.66 1 97.5 278 GLY B C 1
ATOM 4814 O O . GLY B 1 278 ? -7.648 0.766 5.203 1 97.5 278 GLY B O 1
ATOM 4815 N N . GLY B 1 279 ? -8.922 1.522 3.482 1 98.38 279 GLY B N 1
ATOM 4816 C CA . GLY B 1 279 ? -8.984 0.22 2.838 1 98.38 279 GLY B CA 1
ATOM 4817 C C . GLY B 1 279 ? -7.73 -0.119 2.057 1 98.38 279 GLY B C 1
ATOM 4818 O O . GLY B 1 279 ? -6.785 0.671 2.018 1 98.38 279 GLY B O 1
ATOM 4819 N N . ALA B 1 280 ? -7.742 -1.346 1.419 1 98.81 280 ALA B N 1
ATOM 4820 C CA . ALA B 1 280 ? -6.582 -1.83 0.672 1 98.81 280 ALA B CA 1
ATOM 4821 C C . ALA B 1 280 ? -6.996 -2.35 -0.702 1 98.81 280 ALA B C 1
ATOM 4823 O O . ALA B 1 280 ? -8.023 -3.016 -0.838 1 98.81 280 ALA B O 1
ATOM 4824 N N . VAL B 1 281 ? -6.25 -1.949 -1.683 1 98.94 281 VAL B N 1
ATOM 4825 C CA . VAL B 1 281 ? -6.332 -2.549 -3.01 1 98.94 281 VAL B CA 1
ATOM 4826 C C . VAL B 1 281 ? -5.145 -3.48 -3.229 1 98.94 281 VAL B C 1
ATOM 4828 O O . VAL B 1 281 ? -4 -3.027 -3.32 1 98.94 281 VAL B O 1
ATOM 4831 N N . ALA B 1 282 ? -5.406 -4.734 -3.289 1 98.94 282 ALA B N 1
ATOM 4832 C CA . ALA B 1 282 ? -4.371 -5.723 -3.572 1 98.94 282 ALA B CA 1
ATOM 4833 C C . ALA B 1 282 ? -4.398 -6.145 -5.039 1 98.94 282 ALA B C 1
ATOM 4835 O O . ALA B 1 282 ? -5.336 -6.816 -5.48 1 98.94 282 ALA B O 1
ATOM 4836 N N . ASN B 1 283 ? -3.393 -5.762 -5.762 1 98.88 283 ASN B N 1
ATOM 4837 C CA . ASN B 1 283 ? -3.311 -6.094 -7.18 1 98.88 283 ASN B CA 1
ATOM 4838 C C . ASN B 1 283 ? -2.584 -7.414 -7.406 1 98.88 283 ASN B C 1
ATOM 4840 O O . ASN B 1 283 ? -1.376 -7.512 -7.176 1 98.88 283 ASN B O 1
ATOM 4844 N N . VAL B 1 284 ? -3.324 -8.383 -7.918 1 98.62 284 VAL B N 1
ATOM 4845 C CA . VAL B 1 284 ? -2.746 -9.68 -8.227 1 98.62 284 VAL B CA 1
ATOM 4846 C C . VAL B 1 284 ? -2.527 -9.805 -9.734 1 98.62 284 VAL B C 1
ATOM 4848 O O . VAL B 1 284 ? -1.589 -10.469 -10.18 1 98.62 284 VAL B O 1
ATOM 4851 N N . GLY B 1 285 ? -3.332 -9.156 -10.523 1 97.12 285 GLY B N 1
ATOM 4852 C CA . GLY B 1 285 ? -3.299 -9.25 -11.977 1 97.12 285 GLY B CA 1
ATOM 4853 C C . GLY B 1 285 ? -1.994 -8.758 -12.57 1 97.12 285 GLY B C 1
ATOM 4854 O O . GLY B 1 285 ? -1.376 -7.828 -12.055 1 97.12 285 GLY B O 1
ATOM 4855 N N . VAL B 1 286 ? -1.584 -9.398 -13.648 1 94.5 286 VAL B N 1
ATOM 4856 C CA . VAL B 1 286 ? -0.404 -9 -14.406 1 94.5 286 VAL B CA 1
ATOM 4857 C C . VAL B 1 286 ? -0.787 -7.941 -15.438 1 94.5 286 VAL B C 1
ATOM 4859 O O . VAL B 1 286 ? -1.535 -8.219 -16.375 1 94.5 286 VAL B O 1
ATOM 4862 N N . HIS B 1 287 ? -0.211 -6.75 -15.297 1 95.62 287 HIS B N 1
ATOM 4863 C CA . HIS B 1 287 ? -0.554 -5.652 -16.188 1 95.62 287 HIS B CA 1
ATOM 4864 C C . HIS B 1 287 ? 0.523 -5.449 -17.25 1 95.62 287 HIS B C 1
ATOM 4866 O O . HIS B 1 287 ? 1.717 -5.512 -16.953 1 95.62 287 HIS B O 1
ATOM 4872 N N . GLY B 1 288 ? 0.09 -5.215 -18.5 1 93.56 288 GLY B N 1
ATOM 4873 C CA . GLY B 1 288 ? 1.014 -4.953 -19.594 1 93.56 288 GLY B CA 1
ATOM 4874 C C . GLY B 1 288 ? 1.107 -3.482 -19.953 1 93.56 288 GLY B C 1
ATOM 4875 O O . GLY B 1 288 ? 1.845 -3.109 -20.859 1 93.56 288 GLY B O 1
ATOM 4876 N N . LYS B 1 289 ? 0.318 -2.697 -19.281 1 96.25 289 LYS B N 1
ATOM 4877 C CA . LYS B 1 289 ? 0.287 -1.258 -19.531 1 96.25 289 LYS B CA 1
ATOM 4878 C C . LYS B 1 289 ? 0.081 -0.48 -18.234 1 96.25 289 LYS B C 1
ATOM 4880 O O . LYS B 1 289 ? -0.323 -1.052 -17.219 1 96.25 289 LYS B O 1
ATOM 4885 N N . PRO B 1 290 ? 0.4 0.814 -18.266 1 97.81 290 PRO B N 1
ATOM 4886 C CA . PRO B 1 290 ? 0.1 1.638 -17.094 1 97.81 290 PRO B CA 1
ATOM 4887 C C . PRO B 1 290 ? -1.398 1.779 -16.844 1 97.81 290 PRO B C 1
ATOM 4889 O O . PRO B 1 290 ? -2.209 1.508 -17.734 1 97.81 290 PRO B O 1
ATOM 4892 N N . VAL B 1 291 ? -1.749 2.139 -15.672 1 98.44 291 VAL B N 1
ATOM 4893 C CA . VAL B 1 291 ? -3.135 2.445 -15.336 1 98.44 291 VAL B CA 1
ATOM 4894 C C . VAL B 1 291 ? -3.227 3.861 -14.766 1 98.44 291 VAL B C 1
ATOM 4896 O O . VAL B 1 291 ? -2.211 4.457 -14.406 1 98.44 291 VAL B O 1
ATOM 4899 N N . SER B 1 292 ? -4.41 4.402 -14.773 1 98.31 292 SER B N 1
ATOM 4900 C CA . SER B 1 292 ? -4.652 5.688 -14.125 1 98.31 292 SER B CA 1
ATOM 4901 C C . SER B 1 292 ? -4.898 5.516 -12.633 1 98.31 292 SER B C 1
ATOM 4903 O O . SER B 1 292 ? -5.777 4.754 -12.227 1 98.31 292 SER B O 1
ATOM 4905 N N . LEU B 1 293 ? -4.074 6.09 -11.844 1 98.69 293 LEU B N 1
ATOM 4906 C CA . LEU B 1 293 ? -4.305 6.164 -10.406 1 98.69 293 LEU B CA 1
ATOM 4907 C C . LEU B 1 293 ? -5.012 7.465 -10.039 1 98.69 293 LEU B C 1
ATOM 4909 O O . LEU B 1 293 ? -4.473 8.555 -10.25 1 98.69 293 LEU B O 1
ATOM 4913 N N . LYS B 1 294 ? -6.203 7.391 -9.508 1 98.25 294 LYS B N 1
ATOM 4914 C CA . LYS B 1 294 ? -7.023 8.547 -9.164 1 98.25 294 LYS B CA 1
ATOM 4915 C C . LYS B 1 294 ? -6.559 9.18 -7.852 1 98.25 294 LYS B C 1
ATOM 4917 O O . LYS B 1 294 ? -7.344 9.32 -6.91 1 98.25 294 LYS B O 1
ATOM 4922 N N . LEU B 1 295 ? -5.34 9.656 -7.883 1 97.94 295 LEU B N 1
ATOM 4923 C CA . LEU B 1 295 ? -4.727 10.148 -6.652 1 97.94 295 LEU B CA 1
ATOM 4924 C C . LEU B 1 295 ? -5.43 11.406 -6.152 1 97.94 295 LEU B C 1
ATOM 4926 O O . LEU B 1 295 ? -5.41 11.695 -4.953 1 97.94 295 LEU B O 1
ATOM 4930 N N . GLN B 1 296 ? -6.113 12.195 -7.043 1 95.12 296 GLN B N 1
ATOM 4931 C CA . GLN B 1 296 ? -6.879 13.359 -6.625 1 95.12 296 GLN B CA 1
ATOM 4932 C C . GLN B 1 296 ? -8.016 12.961 -5.691 1 95.12 296 GLN B C 1
ATOM 4934 O O . GLN B 1 296 ? -8.492 13.781 -4.895 1 95.12 296 GLN B O 1
ATOM 4939 N N . ASP B 1 297 ? -8.438 11.688 -5.832 1 95.44 297 ASP B N 1
ATOM 4940 C CA . ASP B 1 297 ? -9.523 11.18 -5 1 95.44 297 ASP B CA 1
ATOM 4941 C C . ASP B 1 297 ? -8.984 10.328 -3.852 1 95.44 297 ASP B C 1
ATOM 4943 O O . ASP B 1 297 ? -9.531 10.352 -2.748 1 95.44 297 ASP B O 1
ATOM 4947 N N . LEU B 1 298 ? -7.832 9.617 -4.098 1 97.56 298 LEU B N 1
ATOM 4948 C CA . LEU B 1 298 ? -7.418 8.555 -3.193 1 97.56 298 LEU B CA 1
ATOM 4949 C C . LEU B 1 298 ? -6.473 9.086 -2.123 1 97.56 298 LEU B C 1
ATOM 4951 O O . LEU B 1 298 ? -6.316 8.469 -1.064 1 97.56 298 LEU B O 1
ATOM 4955 N N . TRP B 1 299 ? -5.777 10.219 -2.385 1 94.62 299 TRP B N 1
ATOM 4956 C CA . TRP B 1 299 ? -4.742 10.672 -1.464 1 94.62 299 TRP B CA 1
ATOM 4957 C C . TRP B 1 299 ? -5.312 10.891 -0.067 1 94.62 299 TRP B C 1
ATOM 4959 O O . TRP B 1 299 ? -4.621 10.688 0.933 1 94.62 299 TRP B O 1
ATOM 4969 N N . ILE B 1 300 ? -6.629 11.18 0.051 1 94.81 300 ILE B N 1
ATOM 4970 C CA . ILE B 1 300 ? -7.211 11.609 1.32 1 94.81 300 ILE B CA 1
ATOM 4971 C C . ILE B 1 300 ? -7.875 10.414 2.008 1 94.81 300 ILE B C 1
ATOM 4973 O O . ILE B 1 300 ? -8.414 10.547 3.107 1 94.81 300 ILE B O 1
ATOM 4977 N N . LYS B 1 301 ? -7.812 9.172 1.426 1 96.69 301 LYS B N 1
ATOM 4978 C CA . LYS B 1 301 ? -8.609 8.047 1.9 1 96.69 301 LYS B CA 1
ATOM 4979 C C . LYS B 1 301 ? -7.762 7.09 2.74 1 96.69 301 LYS B C 1
ATOM 4981 O O . LYS B 1 301 ? -8.281 6.113 3.285 1 96.69 301 LYS B O 1
ATOM 4986 N N . ASN B 1 302 ? -6.48 7.445 2.848 1 98.25 302 ASN B N 1
ATOM 4987 C CA . ASN B 1 302 ? -5.602 6.578 3.623 1 98.25 302 ASN B CA 1
ATOM 4988 C C . ASN B 1 302 ? -5.641 5.141 3.107 1 98.25 302 ASN B C 1
ATOM 4990 O O . ASN B 1 302 ? -5.75 4.199 3.895 1 98.25 302 ASN B O 1
ATOM 4994 N N . VAL B 1 303 ? -5.547 5.004 1.8 1 98.56 303 VAL B N 1
ATOM 4995 C CA . VAL B 1 303 ? -5.621 3.676 1.2 1 98.56 303 VAL B CA 1
ATOM 4996 C C . VAL B 1 303 ? -4.215 3.111 1.02 1 98.56 303 VAL B C 1
ATOM 4998 O O . VAL B 1 303 ? -3.236 3.863 0.992 1 98.56 303 VAL B O 1
ATOM 5001 N N . ARG B 1 304 ? -4.156 1.794 0.962 1 98.75 304 ARG B N 1
ATOM 5002 C CA . ARG B 1 304 ? -2.945 1.046 0.637 1 98.75 304 ARG B CA 1
ATOM 5003 C C . ARG B 1 304 ? -3.121 0.253 -0.654 1 98.75 304 ARG B C 1
ATOM 5005 O O . ARG B 1 304 ? -4.164 -0.368 -0.87 1 98.75 304 ARG B O 1
ATOM 5012 N N . ILE B 1 305 ? -2.137 0.347 -1.476 1 98.94 305 ILE B N 1
ATOM 5013 C CA . ILE B 1 305 ? -2.098 -0.43 -2.709 1 98.94 305 ILE B CA 1
ATOM 5014 C C . ILE B 1 305 ? -0.882 -1.354 -2.699 1 98.94 305 ILE B C 1
ATOM 5016 O O . ILE B 1 305 ? 0.234 -0.919 -2.402 1 98.94 305 ILE B O 1
ATOM 5020 N N . THR B 1 306 ? -1.109 -2.613 -3.002 1 98.88 306 THR B N 1
ATOM 5021 C CA . THR B 1 306 ? -0.003 -3.564 -3.035 1 98.88 306 THR B CA 1
ATOM 5022 C C . THR B 1 306 ? 0.022 -4.316 -4.363 1 98.88 306 THR B C 1
ATOM 5024 O O . THR B 1 306 ? -1.005 -4.438 -5.031 1 98.88 306 THR B O 1
ATOM 5027 N N . THR B 1 307 ? 1.182 -4.656 -4.742 1 98.62 307 THR B N 1
ATOM 5028 C CA . THR B 1 307 ? 1.446 -5.477 -5.918 1 98.62 307 THR B CA 1
ATOM 5029 C C . THR B 1 307 ? 2.398 -6.617 -5.578 1 98.62 307 THR B C 1
ATOM 5031 O O . THR B 1 307 ? 2.98 -6.645 -4.492 1 98.62 307 THR B O 1
ATOM 5034 N N . GLY B 1 308 ? 2.48 -7.621 -6.586 1 97.88 308 GLY B N 1
ATOM 5035 C CA . GLY B 1 308 ? 3.539 -8.562 -6.262 1 97.88 308 GLY B CA 1
ATOM 5036 C C . GLY B 1 308 ? 3.562 -9.773 -7.176 1 97.88 308 GLY B C 1
ATOM 5037 O O . GLY B 1 308 ? 2.58 -10.055 -7.867 1 97.88 308 GLY B O 1
ATOM 5038 N N . LEU B 1 309 ? 4.695 -10.391 -7.199 1 97.5 309 LEU B N 1
ATOM 5039 C CA . LEU B 1 309 ? 4.906 -11.773 -7.625 1 97.5 309 LEU B CA 1
ATOM 5040 C C . LEU B 1 309 ? 4.902 -12.719 -6.43 1 97.5 309 LEU B C 1
ATOM 5042 O O . LEU B 1 309 ? 5.5 -12.414 -5.395 1 97.5 309 LEU B O 1
ATOM 5046 N N . VAL B 1 310 ? 4.227 -13.812 -6.559 1 98.56 310 VAL B N 1
ATOM 5047 C CA . VAL B 1 310 ? 4.102 -14.773 -5.469 1 98.56 310 VAL B CA 1
ATOM 5048 C C . VAL B 1 310 ? 5.488 -15.266 -5.051 1 98.56 310 VAL B C 1
ATOM 5050 O O . VAL B 1 310 ? 6.355 -15.484 -5.898 1 98.56 310 VAL B O 1
ATOM 5053 N N . SER B 1 311 ? 5.641 -15.477 -3.723 1 98.56 311 SER B N 1
ATOM 5054 C CA . SER B 1 311 ? 6.855 -16.062 -3.164 1 98.56 311 SER B CA 1
ATOM 5055 C C . SER B 1 311 ? 6.617 -17.5 -2.701 1 98.56 311 SER B C 1
ATOM 5057 O O . SER B 1 311 ? 7.566 -18.25 -2.465 1 98.56 311 SER B O 1
ATOM 5059 N N . ALA B 1 312 ? 5.406 -17.859 -2.518 1 98.25 312 ALA B N 1
ATOM 5060 C CA . ALA B 1 312 ? 4.934 -19.188 -2.145 1 98.25 312 ALA B CA 1
ATOM 5061 C C . ALA B 1 312 ? 5.406 -19.562 -0.742 1 98.25 312 ALA B C 1
ATOM 5063 O O . ALA B 1 312 ? 5.535 -20.75 -0.419 1 98.25 312 ALA B O 1
ATOM 5064 N N . TYR B 1 313 ? 5.699 -18.625 0.095 1 97.94 313 TYR B N 1
ATOM 5065 C CA . TYR B 1 313 ? 6.109 -18.906 1.465 1 97.94 313 TYR B CA 1
ATOM 5066 C C . TYR B 1 313 ? 4.926 -19.391 2.299 1 97.94 313 TYR B C 1
ATOM 5068 O O . TYR B 1 313 ? 5.109 -19.953 3.379 1 97.94 313 TYR B O 1
ATOM 5076 N N . SER B 1 314 ? 3.732 -19.203 1.781 1 98.19 314 SER B N 1
ATOM 5077 C CA . SER B 1 314 ? 2.525 -19.547 2.531 1 98.19 314 SER B CA 1
ATOM 5078 C C . SER B 1 314 ? 2.082 -20.969 2.246 1 98.19 314 SER B C 1
ATOM 5080 O O . SER B 1 314 ? 1.113 -21.453 2.834 1 98.19 314 SER B O 1
ATOM 5082 N N . THR B 1 315 ? 2.711 -21.703 1.39 1 98.38 315 THR B N 1
ATOM 5083 C CA . THR B 1 315 ? 2.258 -23 0.9 1 98.38 315 THR B CA 1
ATOM 5084 C C . THR B 1 315 ? 2.045 -23.969 2.057 1 98.38 315 THR B C 1
ATOM 5086 O O . THR B 1 315 ? 1.033 -24.672 2.107 1 98.38 315 THR B O 1
ATOM 5089 N N . GLU B 1 316 ? 2.941 -24.016 3.002 1 97.25 316 GLU B N 1
ATOM 5090 C CA . GLU B 1 316 ? 2.789 -24.938 4.129 1 97.25 316 GLU B CA 1
ATOM 5091 C C . GLU B 1 316 ? 1.553 -24.594 4.953 1 97.25 316 GLU B C 1
ATOM 5093 O O . GLU B 1 316 ? 0.806 -25.484 5.363 1 97.25 316 GLU B O 1
ATOM 5098 N N . GLU B 1 317 ? 1.409 -23.312 5.211 1 97.44 317 GLU B N 1
ATOM 5099 C CA . GLU B 1 317 ? 0.226 -22.859 5.941 1 97.44 317 GLU B CA 1
ATOM 5100 C C . GLU B 1 317 ? -1.054 -23.25 5.207 1 97.44 317 GLU B C 1
ATOM 5102 O O . GLU B 1 317 ? -2 -23.75 5.82 1 97.44 317 GLU B O 1
ATOM 5107 N N . LEU B 1 318 ? -1.106 -23.031 3.941 1 98.25 318 LEU B N 1
ATOM 5108 C CA . LEU B 1 318 ? -2.277 -23.328 3.127 1 98.25 318 LEU B CA 1
ATOM 5109 C C . LEU B 1 318 ? -2.535 -24.828 3.086 1 98.25 318 LEU B C 1
ATOM 5111 O O . LEU B 1 318 ? -3.688 -25.266 3.135 1 98.25 318 LEU B O 1
ATOM 5115 N N . LEU B 1 319 ? -1.457 -25.594 2.996 1 98.06 319 LEU B N 1
ATOM 5116 C CA . LEU B 1 319 ? -1.59 -27.047 3.025 1 98.06 319 LEU B CA 1
ATOM 5117 C C . LEU B 1 319 ? -2.246 -27.5 4.324 1 98.06 319 LEU B C 1
ATOM 5119 O O . LEU B 1 319 ? -3.125 -28.375 4.305 1 98.06 319 LEU B O 1
ATOM 5123 N N . HIS B 1 320 ? -1.862 -26.922 5.426 1 97.31 320 HIS B N 1
ATOM 5124 C CA . HIS B 1 320 ? -2.463 -27.266 6.711 1 97.31 320 HIS B CA 1
ATOM 5125 C C . HIS B 1 320 ? -3.951 -26.938 6.727 1 97.31 320 HIS B C 1
ATOM 5127 O O . HIS B 1 320 ? -4.754 -27.703 7.281 1 97.31 320 HIS B O 1
ATOM 5133 N N . LYS B 1 321 ? -4.324 -25.859 6.129 1 96.62 321 LYS B N 1
ATOM 5134 C CA . LYS B 1 321 ? -5.73 -25.484 6.051 1 96.62 321 LYS B CA 1
ATOM 5135 C C . LYS B 1 321 ? -6.52 -26.484 5.207 1 96.62 321 LYS B C 1
ATOM 5137 O O . LYS B 1 321 ? -7.684 -26.766 5.496 1 96.62 321 LYS B O 1
ATOM 5142 N N . VAL B 1 322 ? -5.914 -26.953 4.184 1 97.25 322 VAL B N 1
ATOM 5143 C CA . VAL B 1 322 ? -6.551 -27.938 3.326 1 97.25 322 VAL B CA 1
ATOM 5144 C C . VAL B 1 322 ? -6.738 -29.25 4.098 1 97.25 322 VAL B C 1
ATOM 5146 O O . VAL B 1 322 ? -7.824 -29.828 4.082 1 97.25 322 VAL B O 1
ATOM 5149 N N . ILE B 1 323 ? -5.676 -29.656 4.84 1 96.75 323 ILE B N 1
ATOM 5150 C CA . ILE B 1 323 ? -5.711 -30.906 5.598 1 96.75 323 ILE B CA 1
ATOM 5151 C C . ILE B 1 323 ? -6.801 -30.828 6.668 1 96.75 323 ILE B C 1
ATOM 5153 O O . ILE B 1 323 ? -7.551 -31.781 6.867 1 96.75 323 ILE B O 1
ATOM 5157 N N . LYS B 1 324 ? -6.965 -29.672 7.258 1 95.44 324 LYS B N 1
ATOM 5158 C CA . LYS B 1 324 ? -7.93 -29.469 8.336 1 95.44 324 LYS B CA 1
ATOM 5159 C C . LYS B 1 324 ? -9.344 -29.328 7.789 1 95.44 324 LYS B C 1
ATOM 5161 O O . LYS B 1 324 ? -10.32 -29.453 8.539 1 95.44 324 LYS B O 1
ATOM 5166 N N . GLY B 1 325 ? -9.43 -29 6.57 1 94.19 325 GLY B N 1
ATOM 5167 C CA . GLY B 1 325 ? -10.742 -28.859 5.961 1 94.19 325 GLY B CA 1
ATOM 5168 C C . GLY B 1 325 ? -11.25 -27.422 5.984 1 94.19 325 GLY B C 1
ATOM 5169 O O . GLY B 1 325 ? -12.367 -27.156 5.555 1 94.19 325 GLY B O 1
ATOM 5170 N N . ASP B 1 326 ? -10.43 -26.469 6.41 1 94.25 326 ASP B N 1
ATOM 5171 C CA . ASP B 1 326 ? -10.797 -25.062 6.457 1 94.25 326 ASP B CA 1
ATOM 5172 C C . ASP B 1 326 ? -10.789 -24.438 5.062 1 94.25 326 ASP B C 1
ATOM 5174 O O . ASP B 1 326 ? -11.367 -23.375 4.844 1 94.25 326 ASP B O 1
ATOM 5178 N N . LEU B 1 327 ? -10.133 -25.094 4.137 1 96.12 327 LEU B N 1
ATOM 5179 C CA . LEU B 1 327 ? -9.969 -24.656 2.756 1 96.12 327 LEU B CA 1
ATOM 5180 C C . LEU B 1 327 ? -10.047 -25.844 1.795 1 96.12 327 LEU B C 1
ATOM 5182 O O . LEU B 1 327 ? -9.297 -26.812 1.932 1 96.12 327 LEU B O 1
ATOM 5186 N N . ASP B 1 328 ? -10.961 -25.812 0.891 1 97 328 ASP B N 1
ATOM 5187 C CA . ASP B 1 328 ? -11.094 -26.875 -0.094 1 97 328 ASP B CA 1
ATOM 5188 C C . ASP B 1 328 ? -10.961 -26.344 -1.516 1 97 328 ASP B C 1
ATOM 5190 O O . ASP B 1 328 ? -11.914 -25.812 -2.076 1 97 328 ASP B O 1
ATOM 5194 N N . PRO B 1 329 ? -9.852 -26.547 -2.107 1 98.06 329 PRO B N 1
ATOM 5195 C CA . PRO B 1 329 ? -9.656 -26.016 -3.455 1 98.06 329 PRO B CA 1
ATOM 5196 C C . PRO B 1 329 ? -9.992 -27.016 -4.551 1 98.06 329 PRO B C 1
ATOM 5198 O O . PRO B 1 329 ? -9.891 -26.703 -5.738 1 98.06 329 PRO B O 1
ATOM 5201 N N . ALA B 1 330 ? -10.438 -28.156 -4.23 1 97.62 330 ALA B N 1
ATOM 5202 C CA . ALA B 1 330 ? -10.672 -29.25 -5.18 1 97.62 330 ALA B CA 1
ATOM 5203 C C . ALA B 1 330 ? -11.672 -28.828 -6.254 1 97.62 330 ALA B C 1
ATOM 5205 O O . ALA B 1 330 ? -11.516 -29.188 -7.426 1 97.62 330 ALA B O 1
ATOM 5206 N N . PRO B 1 331 ? -12.719 -27.984 -5.895 1 97.06 331 PRO B N 1
ATOM 5207 C CA . PRO B 1 331 ? -13.719 -27.625 -6.902 1 97.06 331 PRO B CA 1
ATOM 5208 C C . PRO B 1 331 ? -13.125 -26.781 -8.031 1 97.06 331 PRO B C 1
ATOM 5210 O O . PRO B 1 331 ? -13.773 -26.594 -9.07 1 97.06 331 PRO B O 1
ATOM 5213 N N . LEU B 1 332 ? -11.945 -26.281 -7.879 1 97.94 332 LEU B N 1
ATOM 5214 C CA . LEU B 1 332 ? -11.32 -25.5 -8.938 1 97.94 332 LEU B CA 1
ATOM 5215 C C . LEU B 1 332 ? -10.844 -26.391 -10.07 1 97.94 332 LEU B C 1
ATOM 5217 O O . LEU B 1 332 ? -10.57 -25.922 -11.18 1 97.94 332 LEU B O 1
ATOM 5221 N N . ALA B 1 333 ? -10.617 -27.688 -9.742 1 98 333 ALA B N 1
ATOM 5222 C CA . ALA B 1 333 ? -10.242 -28.656 -10.758 1 98 333 ALA B CA 1
ATOM 5223 C C . ALA B 1 333 ? -11.453 -29.078 -11.594 1 98 333 ALA B C 1
ATOM 5225 O O . ALA B 1 333 ? -12.203 -29.969 -11.203 1 98 333 ALA B O 1
ATOM 5226 N N . THR B 1 334 ? -11.555 -28.516 -12.797 1 97.5 334 THR B N 1
ATOM 5227 C CA . THR B 1 334 ? -12.797 -28.719 -13.539 1 97.5 334 THR B CA 1
ATOM 5228 C C . THR B 1 334 ? -12.594 -29.75 -14.648 1 97.5 334 THR B C 1
ATOM 5230 O O . THR B 1 334 ? -13.555 -30.344 -15.133 1 97.5 334 THR B O 1
ATOM 5233 N N . HIS B 1 335 ? -11.414 -29.891 -15.133 1 98.25 335 HIS B N 1
ATOM 5234 C CA . HIS B 1 335 ? -11.133 -30.781 -16.25 1 98.25 335 HIS B CA 1
ATOM 5235 C C . HIS B 1 335 ? -9.945 -31.688 -15.938 1 98.25 335 HIS B C 1
ATOM 5237 O O . HIS B 1 335 ? -9.016 -31.281 -15.234 1 98.25 335 HIS B O 1
ATOM 5243 N N . HIS B 1 336 ? -9.977 -32.875 -16.438 1 98.25 336 HIS B N 1
ATOM 5244 C CA . HIS B 1 336 ? -8.93 -33.875 -16.219 1 98.25 336 HIS B CA 1
ATOM 5245 C C . HIS B 1 336 ? -8.453 -34.469 -17.531 1 98.25 336 HIS B C 1
ATOM 5247 O O . HIS B 1 336 ? -9.273 -34.812 -18.391 1 98.25 336 HIS B O 1
ATOM 5253 N N . PHE B 1 337 ? -7.203 -34.5 -17.734 1 98.38 337 PHE B N 1
ATOM 5254 C CA . PHE B 1 337 ? -6.57 -35.062 -18.906 1 98.38 337 PHE B CA 1
ATOM 5255 C C . PHE B 1 337 ? -5.387 -35.969 -18.516 1 98.38 337 PHE B C 1
ATOM 5257 O O . PHE B 1 337 ? -4.906 -35.906 -17.391 1 98.38 337 PHE B O 1
ATOM 5264 N N . LYS B 1 338 ? -4.988 -36.812 -19.469 1 98.31 338 LYS B N 1
ATOM 5265 C CA . LYS B 1 338 ? -3.699 -37.469 -19.359 1 98.31 338 LYS B CA 1
ATOM 5266 C C . LYS B 1 338 ? -2.586 -36.625 -19.969 1 98.31 338 LYS B C 1
ATOM 5268 O O . LYS B 1 338 ? -2.838 -35.812 -20.844 1 98.31 338 LYS B O 1
ATOM 5273 N N . LEU B 1 339 ? -1.412 -36.844 -19.484 1 98.19 339 LEU B N 1
ATOM 5274 C CA . LEU B 1 339 ? -0.27 -36.062 -19.938 1 98.19 339 LEU B CA 1
ATOM 5275 C C . LEU B 1 339 ? -0.126 -36.156 -21.453 1 98.19 339 LEU B C 1
ATOM 5277 O O . LEU B 1 339 ? 0.202 -35.188 -22.109 1 98.19 339 LEU B O 1
ATOM 5281 N N . GLY B 1 340 ? -0.433 -37.344 -22 1 97 340 GLY B N 1
ATOM 5282 C CA . GLY B 1 340 ? -0.362 -37.5 -23.438 1 97 340 GLY B CA 1
ATOM 5283 C C . GLY B 1 340 ? -1.395 -36.688 -24.188 1 97 340 GLY B C 1
ATOM 5284 O O . GLY B 1 340 ? -1.289 -36.531 -25.406 1 97 340 GLY B O 1
ATOM 5285 N N . GLU B 1 341 ? -2.373 -36.156 -23.516 1 97.56 341 GLU B N 1
ATOM 5286 C CA . GLU B 1 341 ? -3.441 -35.344 -24.094 1 97.56 341 GLU B CA 1
ATOM 5287 C C . GLU B 1 341 ? -3.213 -33.875 -23.844 1 97.56 341 GLU B C 1
ATOM 5289 O O . GLU B 1 341 ? -4.148 -33.062 -23.938 1 97.56 341 GLU B O 1
ATOM 5294 N N . ILE B 1 342 ? -2.021 -33.469 -23.5 1 97.81 342 ILE B N 1
ATOM 5295 C CA . ILE B 1 342 ? -1.772 -32.125 -23 1 97.81 342 ILE B CA 1
ATOM 5296 C C . ILE B 1 342 ? -2.094 -31.094 -24.078 1 97.81 342 ILE B C 1
ATOM 5298 O O . ILE B 1 342 ? -2.551 -29.984 -23.781 1 97.81 342 ILE B O 1
ATOM 5302 N N . GLU B 1 343 ? -1.864 -31.391 -25.328 1 97.12 343 GLU B N 1
ATOM 5303 C CA . GLU B 1 343 ? -2.213 -30.453 -26.406 1 97.12 343 GLU B CA 1
ATOM 5304 C C . GLU B 1 343 ? -3.719 -30.219 -26.453 1 97.12 343 GLU B C 1
ATOM 5306 O O . GLU B 1 343 ? -4.164 -29.094 -26.703 1 97.12 343 GLU B O 1
ATOM 5311 N N . LYS B 1 344 ? -4.438 -31.25 -26.25 1 97 344 LYS B N 1
ATOM 5312 C CA . LYS B 1 344 ? -5.887 -31.109 -26.156 1 97 344 LYS B CA 1
ATOM 5313 C C . LYS B 1 344 ? -6.273 -30.25 -24.953 1 97 344 LYS B C 1
ATOM 5315 O O . LYS B 1 344 ? -7.191 -29.438 -25.031 1 97 344 LYS B O 1
ATOM 5320 N N . ALA B 1 345 ? -5.629 -30.484 -23.828 1 97.88 345 ALA B N 1
ATOM 5321 C CA . ALA B 1 345 ? -5.875 -29.688 -22.625 1 97.88 345 ALA B CA 1
ATOM 5322 C C . ALA B 1 345 ? -5.66 -28.203 -22.906 1 97.88 345 ALA B C 1
ATOM 5324 O O . ALA B 1 345 ? -6.441 -27.359 -22.453 1 97.88 345 ALA B O 1
ATOM 5325 N N . TYR B 1 346 ? -4.613 -27.844 -23.672 1 97.62 346 TYR B N 1
ATOM 5326 C CA . TYR B 1 346 ? -4.332 -26.453 -24.031 1 97.62 346 TYR B CA 1
ATOM 5327 C C . TYR B 1 346 ? -5.445 -25.875 -24.906 1 97.62 346 TYR B C 1
ATOM 5329 O O . TYR B 1 346 ? -5.812 -24.719 -24.75 1 97.62 346 TYR B O 1
ATOM 5337 N N . GLU B 1 347 ? -6.004 -26.688 -25.797 1 96.06 347 GLU B N 1
ATOM 5338 C CA . GLU B 1 347 ? -7.117 -26.234 -26.625 1 96.06 347 GLU B CA 1
ATOM 5339 C C . GLU B 1 347 ? -8.336 -25.891 -25.781 1 96.06 347 GLU B C 1
ATOM 5341 O O . GLU B 1 347 ? -8.992 -24.875 -26 1 96.06 347 GLU B O 1
ATOM 5346 N N . VAL B 1 348 ? -8.578 -26.734 -24.859 1 96.5 348 VAL B N 1
ATOM 5347 C CA . VAL B 1 348 ? -9.711 -26.516 -23.969 1 96.5 348 VAL B CA 1
ATOM 5348 C C . VAL B 1 348 ? -9.484 -25.266 -23.125 1 96.5 348 VAL B C 1
ATOM 5350 O O . VAL B 1 348 ? -10.383 -24.438 -22.969 1 96.5 348 VAL B O 1
ATOM 5353 N N . PHE B 1 349 ? -8.312 -25.094 -22.641 1 95.44 349 PHE B N 1
ATOM 5354 C CA . PHE B 1 349 ? -7.984 -23.984 -21.75 1 95.44 349 PHE B CA 1
ATOM 5355 C C . PHE B 1 349 ? -8.008 -22.672 -22.5 1 95.44 349 PHE B C 1
ATOM 5357 O O . PHE B 1 349 ? -8.406 -21.641 -21.938 1 95.44 349 PHE B O 1
ATOM 5364 N N . LYS B 1 350 ? -7.59 -22.672 -23.703 1 93.94 350 LYS B N 1
ATOM 5365 C CA . LYS B 1 350 ? -7.617 -21.469 -24.531 1 93.94 350 LYS B CA 1
ATOM 5366 C C . LYS B 1 350 ? -9.047 -20.953 -24.703 1 93.94 350 LYS B C 1
ATOM 5368 O O . LYS B 1 350 ? -9.258 -19.75 -24.891 1 93.94 350 LYS B O 1
ATOM 5373 N N . ASN B 1 351 ? -10.008 -21.859 -24.625 1 93.38 351 ASN B N 1
ATOM 5374 C CA . ASN B 1 351 ? -11.438 -21.547 -24.719 1 93.38 351 ASN B CA 1
ATOM 5375 C C . ASN B 1 351 ? -12.148 -21.812 -23.391 1 93.38 351 ASN B C 1
ATOM 5377 O O . ASN B 1 351 ? -13.203 -22.453 -23.375 1 93.38 351 ASN B O 1
ATOM 5381 N N . ALA B 1 352 ? -11.516 -21.359 -22.406 1 91.06 352 ALA B N 1
ATOM 5382 C CA . ALA B 1 352 ? -11.938 -21.688 -21.047 1 91.06 352 ALA B CA 1
ATOM 5383 C C . ALA B 1 352 ? -13.391 -21.266 -20.812 1 91.06 352 ALA B C 1
ATOM 5385 O O . ALA B 1 352 ? -14.164 -22.016 -20.188 1 91.06 352 ALA B O 1
ATOM 5386 N N . SER B 1 353 ? -13.781 -20.078 -21.25 1 88.94 353 SER B N 1
ATOM 5387 C CA . SER B 1 353 ? -15.141 -19.594 -21.016 1 88.94 353 SER B CA 1
ATOM 5388 C C . SER B 1 353 ? -16.156 -20.531 -21.656 1 88.94 353 SER B C 1
ATOM 5390 O O . SER B 1 353 ? -17.141 -20.906 -21.031 1 88.94 353 SER B O 1
ATOM 5392 N N . GLU B 1 354 ? -15.898 -20.953 -22.859 1 92.31 354 GLU B N 1
ATOM 5393 C CA . GLU B 1 354 ? -16.812 -21.828 -23.578 1 92.31 354 GLU B CA 1
ATOM 5394 C C . GLU B 1 354 ? -16.875 -23.219 -22.938 1 92.31 354 GLU B C 1
ATOM 5396 O O . GLU B 1 354 ? -17.906 -23.891 -22.984 1 92.31 354 GLU B O 1
ATOM 5401 N N . ASN B 1 355 ? -15.82 -23.562 -22.297 1 94 355 ASN B N 1
ATOM 5402 C CA . ASN B 1 355 ? -15.719 -24.906 -21.734 1 94 355 ASN B CA 1
ATOM 5403 C C . ASN B 1 355 ? -15.969 -24.906 -20.234 1 94 355 ASN B C 1
ATOM 5405 O O . ASN B 1 355 ? -15.859 -25.953 -19.578 1 94 355 ASN B O 1
ATOM 5409 N N . ASN B 1 356 ? -16.281 -23.734 -19.625 1 93.81 356 ASN B N 1
ATOM 5410 C CA . ASN B 1 356 ? -16.422 -23.578 -18.172 1 93.81 356 ASN B CA 1
ATOM 5411 C C . ASN B 1 356 ? -15.195 -24.125 -17.438 1 93.81 356 ASN B C 1
ATOM 5413 O O . ASN B 1 356 ? -15.328 -24.828 -16.438 1 93.81 356 ASN B O 1
ATOM 5417 N N . ALA B 1 357 ? -14.023 -23.906 -18.094 1 95.31 357 ALA B N 1
ATOM 5418 C CA . ALA B 1 357 ? -12.773 -24.422 -17.531 1 95.31 357 ALA B CA 1
ATOM 5419 C C . ALA B 1 357 ? -12.172 -23.438 -16.531 1 95.31 357 ALA B C 1
ATOM 5421 O O . ALA B 1 357 ? -12.172 -22.234 -16.75 1 95.31 357 ALA B O 1
ATOM 5422 N N . ILE B 1 358 ? -11.742 -23.922 -15.383 1 95.75 358 ILE B N 1
ATOM 5423 C CA . ILE B 1 358 ? -11.008 -23.156 -14.383 1 95.75 358 ILE B CA 1
ATOM 5424 C C . ILE B 1 358 ? -9.57 -23.656 -14.297 1 95.75 358 ILE B C 1
ATOM 5426 O O . ILE B 1 358 ? -8.633 -22.969 -14.719 1 95.75 358 ILE B O 1
ATOM 5430 N N . LYS B 1 359 ? -9.391 -24.906 -13.906 1 97.12 359 LYS B N 1
ATOM 5431 C CA . LYS B 1 359 ? -8.07 -25.516 -13.898 1 97.12 359 LYS B CA 1
ATOM 5432 C C . LYS B 1 359 ? -8.102 -26.891 -14.57 1 97.12 359 LYS B C 1
ATOM 5434 O O . LYS B 1 359 ? -9.055 -27.656 -14.383 1 97.12 359 LYS B O 1
ATOM 5439 N N . MET B 1 360 ? -7.008 -27.156 -15.289 1 97.88 360 MET B N 1
ATOM 5440 C CA . MET B 1 360 ? -6.793 -28.453 -15.914 1 97.88 360 MET B CA 1
ATOM 5441 C C . MET B 1 360 ? -5.898 -29.344 -15.055 1 97.88 360 MET B C 1
ATOM 5443 O O . MET B 1 360 ? -4.781 -28.953 -14.703 1 97.88 360 MET B O 1
ATOM 5447 N N . ILE B 1 361 ? -6.402 -30.5 -14.688 1 98.44 361 ILE B N 1
ATOM 5448 C CA . ILE B 1 361 ? -5.551 -31.469 -14.016 1 98.44 361 ILE B CA 1
ATOM 5449 C C . ILE B 1 361 ? -5.031 -32.5 -15.031 1 98.44 361 ILE B C 1
ATOM 5451 O O . ILE B 1 361 ? -5.812 -33.219 -15.641 1 98.44 361 ILE B O 1
ATOM 5455 N N . ILE B 1 362 ? -3.75 -32.469 -15.227 1 98.75 362 ILE B N 1
ATOM 5456 C CA . ILE B 1 362 ? -3.107 -33.344 -16.203 1 98.75 362 ILE B CA 1
ATOM 5457 C C . ILE B 1 362 ? -2.244 -34.375 -15.484 1 98.75 362 ILE B C 1
ATOM 5459 O O . ILE B 1 362 ? -1.237 -34.031 -14.867 1 98.75 362 ILE B O 1
ATOM 5463 N N . THR B 1 363 ? -2.561 -35.625 -15.578 1 98.5 363 THR B N 1
ATOM 5464 C CA . THR B 1 363 ? -1.896 -36.656 -14.812 1 98.5 363 THR B CA 1
ATOM 5465 C C . THR B 1 363 ? -0.977 -37.5 -15.703 1 98.5 363 THR B C 1
ATOM 5467 O O . THR B 1 363 ? -1.277 -37.719 -16.875 1 98.5 363 THR B O 1
ATOM 5470 N N . ASN B 1 364 ? 0.119 -37.844 -15.18 1 95.81 364 ASN B N 1
ATOM 5471 C CA . ASN B 1 364 ? 1.072 -38.719 -15.844 1 95.81 364 ASN B CA 1
ATOM 5472 C C . ASN B 1 364 ? 0.801 -40.188 -15.516 1 95.81 364 ASN B C 1
ATOM 5474 O O . ASN B 1 364 ? 0.806 -40.594 -14.344 1 95.81 364 ASN B O 1
ATOM 5478 N N . GLU B 1 365 ? 0.073 -41.094 -16.391 1 79.25 365 GLU B N 1
ATOM 5479 C CA . GLU B 1 365 ? -0.316 -42.469 -16.188 1 79.25 365 GLU B CA 1
ATOM 5480 C C . GLU B 1 365 ? 0.908 -43.375 -16.078 1 79.25 365 GLU B C 1
ATOM 5482 O O . GLU B 1 365 ? 0.829 -44.5 -15.523 1 79.25 365 GLU B O 1
ATOM 5487 N N . ASN B 1 366 ? 2.094 -43.281 -16.203 1 53.12 366 ASN B N 1
ATOM 5488 C CA . ASN B 1 366 ? 2.992 -44.438 -16.328 1 53.12 366 ASN B CA 1
ATOM 5489 C C . ASN B 1 366 ? 3.129 -45.188 -15.008 1 53.12 366 ASN B C 1
ATOM 5491 O O . ASN B 1 366 ? 3.004 -44.594 -13.938 1 53.12 366 ASN B O 1
#

Sequence (732 aa):
MMKALTYLKPGVIRWQSVAKPKILKSTDVIGKMLATTICGTDLHIIKGDCPETTVIAEEEQNKGRGIILGHEGIIKVEEVGSDVKKFKPGDVCIVSCITSCGTCYYCKRDLQAHCTNSEGTSGWILGHEIDGTQAEYLRVPFADYSLFKAPQNVSTDSLIMLSDILPTSYEVGVLNGQVKEGDSVAIVGLGPVGLSALLGAKALNPKELIAIDMDDARLAVAKKLGATQTINPSKADAVSFVKQLTTSKDREPGVDVAIECVGVPATFELCEDLIGPGGAVANVGVHGKPVSLKLQDLWIKNVRITTGLVSAYSTEELLHKVIKGDLDPAPLATHHFKLGEIEKAYEVFKNASENNAIKMIITNENMMKALTYLKPGVIRWQSVAKPKILKSTDVIGKMLATTICGTDLHIIKGDCPETTVIAEEEQNKGRGIILGHEGIIKVEEVGSDVKKFKPGDVCIVSCITSCGTCYYCKRDLQAHCTNSEGTSGWILGHEIDGTQAEYLRVPFADYSLFKAPQNVSTDSLIMLSDILPTSYEVGVLNGQVKEGDSVAIVGLGPVGLSALLGAKALNPKELIAIDMDDARLAVAKKLGATQTINPSKADAVSFVKQLTTSKDREPGVDVAIECVGVPATFELCEDLIGPGGAVANVGVHGKPVSLKLQDLWIKNVRITTGLVSAYSTEELLHKVIKGDLDPAPLATHHFKLGEIEKAYEVFKNASENNAIKMIITNEN

InterPro domains:
  IPR011032 GroES-like superfamily [SSF50129] (2-170)
  IPR013149 Alcohol dehydrogenase-like, C-terminal [PF00107] (192-316)
  IPR013154 Alcohol dehydrogenase-like, N-terminal [PF08240] (27-144)
  IPR036291 NAD(P)-binding domain superfamily [SSF51735] (153-327)

pLDDT: mean 96.98, std 3.41, range [52.25, 99.0]

Secondary structure (DSSP, 8-state):
-EEEEEEEETTEEEEEEEPPP---STT-EEEEEEEE---HHHHHHHHT--HHHHHHHHSGGGTTT-EE----EEEEEEEE-TT--S--TT-EEEEPS----SSSTTGGGT-GGG-TTSSSSSS--BTTTB--SSBSEEEETTHHHHEEEPPTTS-HHHHHTTTTHHHHIIIIIIITTT--TT-EEEEE--SHHHHHHHHHHHTT--SEEEEE-S-HHHHHHHHHHT-SEEE-TTTS-HHHHHHHHH--SSS-SSEEEEEE-S-SHHHHHHHHHHEEEEEEEEE-SPPSS-EEE-HHHHGGGT-EEE------TTHHHHHHHHHHTS---GGGEEEEEEGGGHHHHHHHHHTHHHHT-SEEEEE---/-EEEEEEEETTEEEEEEEPPP---STT-EEEEEEEE---HHHHHHHHT--HHHHHHHHSGGGTTT-EE----EEEEEEEE-TT--S--TT-EEEEPS----SSSTTGGGT-GGG-TTSSSSSS--BTTTB--SSBSEEEETTHHHHEEEPPTTS-HHHHHTTTTHHHHIIIIIIITTT--TT-EEEEE--SHHHHHHHHHHHTT--SEEEEE-S-HHHHHHHHHHT-SEEE-TTTS-HHHHHHHHH--SSS-SSEEEEEE-S-SHHHHHHHHHHEEEEEEEEE-SPPSS-EEE-HHHHGGGT-EEE------TTHHHHHHHHHHTS---GGGEEEEEEGGGHHHHHHHHHTHHHHT-SEEEEE---

Solvent-accessible surface area (backbone atoms only — not comparable to full-atom values): 35601 Å² total; per-residue (Å²): 113,34,51,30,37,16,38,45,42,68,73,41,69,46,83,41,80,40,78,60,72,66,81,83,47,47,35,17,28,34,21,38,33,44,32,27,47,73,54,75,64,54,56,39,45,38,69,44,75,37,60,68,35,44,54,54,10,55,29,82,92,20,51,96,59,22,31,28,30,30,38,29,20,28,28,34,30,62,45,67,25,87,66,40,77,79,66,54,64,69,43,41,28,32,30,41,35,29,35,22,71,64,68,45,69,31,28,72,65,70,33,20,30,56,14,78,74,30,98,45,93,23,3,66,20,45,33,43,67,43,57,16,34,42,28,51,48,33,57,39,59,35,31,71,56,18,48,40,81,51,66,89,90,56,54,68,53,38,50,44,42,48,12,41,43,40,23,33,16,31,50,25,22,34,56,63,24,59,69,43,66,63,30,33,36,37,35,37,27,55,50,54,43,22,48,31,28,48,44,53,42,55,63,44,49,40,69,37,35,33,40,32,33,78,46,66,68,44,43,54,51,40,45,74,68,61,36,74,39,68,45,37,58,85,80,43,64,52,54,63,52,46,31,61,72,39,51,51,98,67,43,67,47,26,27,43,22,24,29,30,39,65,32,48,53,69,56,49,44,46,39,62,66,33,44,16,71,63,11,20,38,6,33,49,26,69,29,86,48,62,31,75,38,56,36,46,68,41,26,67,30,32,31,35,37,32,26,24,53,52,37,54,79,50,33,66,63,52,48,51,33,40,75,72,61,64,36,80,55,38,81,48,49,61,42,77,44,46,50,92,41,46,70,57,51,50,57,47,55,77,40,17,79,86,62,70,50,59,29,46,39,27,30,47,83,124,113,33,51,31,36,16,38,46,42,67,74,41,68,44,82,42,81,41,77,59,72,67,80,83,48,46,34,18,29,35,22,39,34,44,31,27,49,72,53,77,65,54,54,39,44,38,68,45,75,37,60,68,34,44,53,55,9,55,30,82,93,19,51,98,59,21,33,28,30,30,38,29,20,29,28,35,30,64,43,67,24,86,67,41,77,80,67,52,65,69,43,42,28,32,29,41,37,29,34,21,72,63,68,46,68,32,28,70,65,70,33,20,29,55,14,80,73,29,96,45,93,23,2,64,20,43,32,43,68,45,58,18,35,41,30,50,48,32,56,38,57,35,30,70,57,17,48,41,82,50,66,89,90,55,53,67,54,36,50,44,41,48,13,41,43,41,24,33,16,30,50,25,22,34,57,62,24,59,70,43,65,62,30,33,35,36,33,37,27,55,49,54,42,22,48,32,27,49,45,51,42,54,63,43,49,41,67,36,34,34,39,32,34,78,46,66,69,44,43,53,51,40,45,73,67,62,35,73,38,70,44,38,57,84,80,43,64,53,53,62,52,46,31,62,70,39,50,51,98,67,44,70,46,24,26,43,22,24,29,29,40,64,32,48,52,70,56,50,44,47,40,63,67,35,44,16,70,64,11,20,39,5,32,48,27,68,30,87,48,61,30,75,36,57,35,46,68,41,26,68,29,32,30,36,36,31,27,24,51,52,36,54,78,48,32,65,62,52,50,50,32,38,74,72,60,64,37,78,57,38,81,49,49,60,40,77,44,45,49,93,41,44,70,58,52,50,57,46,56,76,41,16,79,86,62,70,50,58,30,48,40,27,30,46,82,126

Organism: Brettanomyces naardenensis (NCBI:txid13370)

Radius of gyration: 29.19 Å; Cα contacts (8 Å, |Δi|>4): 1969; chains: 2; bounding box: 51×87×65 Å